Protein AF-A0A954WQZ1-F1 (afdb_monomer)

Sequence (697 aa):
MSRIKRRAFQPEPLESRLLMDASADLAPHDSSDFVFIQSADIAGDTFGRARDLGTLQSSMTFVDRVGSSDSADVFRFAVDGSVGFSATLDRLTANIDLYVFNTSGERIARDTREGTASERVSLTLGSGDYYILLLPRGNAEGGYRLQLGLKTTSTPTAQIVASAPTSGDAGDTFRRATNIGSLTATTTRSESVGVEDKADVIRFQLSTRANVTVTLGNLTNDADVFIFDSTGQIVGRDSQQGRTTEQISESLVAGEYYVLVLPRTSSTVNYQLVIRNLASRTPVPQSPPTAAQLPVPLPNVANEGGSTHWNVNAVNAPEAWNAGFRGQGIVVAILDTGVDRTHPDLVQNIWRNPDERPGDGIDNDHNGYVDDAWGWSFVRGNNNVFDHNGHGTHVAGIVGASRNGTGATGIAPSVKLMPVAVMDSSGYGRTSNVARGIRYAVDNGADVINLSFLGTYSRDIFSALQYAANKNVLVAVAAGNSNWATPTYPARHSSQLSNVISVGAHSANYVRSSFSNRVGNSGAVQVDAPGQSIYGTVLGGRYSYYKGTSMATPHVSGIAALALSANPNLTAAQLRNYILQGATRRVVGSDSRGAVNAAITVPLARNHRASARADFVPSVTDSSLIVTQSDSRLNSDEGRVVIAAASNDEVRARQLTRQERTDSIFVDAANPSTRKSRPSILAAATIDQVFVRGVSF

Solvent-accessible surface area (backbone atoms only — not comparable to full-atom values): 39020 Å² total; per-residue (Å²): 133,83,89,87,85,91,80,88,83,86,88,83,90,86,81,91,88,86,89,87,84,85,87,82,89,85,86,88,78,85,90,73,85,84,80,90,85,73,76,90,72,79,33,29,67,23,85,87,54,25,24,74,65,47,66,61,85,62,67,47,77,48,74,53,58,34,21,97,87,29,70,24,40,15,38,29,37,27,39,78,51,69,34,35,37,36,42,35,41,29,80,34,66,26,30,57,30,43,37,30,29,42,80,72,53,44,77,77,49,62,28,72,49,75,51,50,52,65,30,61,43,76,50,78,42,62,57,47,52,34,35,37,42,37,37,38,53,72,85,27,56,26,41,37,30,43,36,41,39,66,44,88,56,86,80,88,87,82,89,75,78,81,73,68,82,69,92,79,80,65,13,54,19,81,87,48,28,33,70,71,45,67,54,78,43,74,48,77,48,73,55,65,25,20,73,86,42,64,26,43,19,38,28,37,28,30,93,50,67,37,43,37,36,41,33,44,28,78,34,70,35,31,53,32,42,36,31,26,39,78,79,53,46,77,73,43,62,29,54,64,81,47,57,56,68,31,65,32,80,41,82,42,60,53,46,47,34,35,38,39,39,40,43,73,43,86,49,69,20,40,34,32,41,36,44,28,35,56,67,77,78,79,75,78,92,64,79,81,73,72,82,77,68,73,65,73,57,48,67,88,64,83,78,56,77,60,80,70,31,44,59,43,50,67,27,30,29,62,26,30,45,74,73,70,26,31,3,50,95,31,32,37,22,40,49,26,26,7,28,47,62,77,23,78,46,33,43,87,22,49,34,62,45,87,62,40,62,76,78,74,78,46,47,67,69,69,84,82,51,51,33,32,26,51,26,39,10,59,66,79,73,42,40,69,18,61,37,68,57,27,61,24,22,25,35,48,19,37,21,22,7,28,77,76,91,55,96,41,61,17,48,6,38,48,21,26,39,33,25,24,9,23,18,39,58,87,69,54,59,52,65,69,29,44,22,49,44,47,45,52,37,46,76,73,60,28,49,31,37,35,35,51,57,73,53,69,88,47,71,59,41,53,53,24,53,50,49,28,42,79,70,44,20,26,34,28,17,10,9,33,66,75,45,37,62,39,38,38,22,68,13,39,47,17,52,79,34,66,24,35,35,15,14,20,15,16,34,94,83,32,33,42,35,82,39,26,17,34,29,61,94,58,64,35,43,31,34,26,28,54,10,51,72,42,57,20,34,31,70,89,65,38,72,48,70,47,66,34,9,36,49,4,15,22,45,56,43,7,41,50,29,24,18,34,45,51,30,75,84,57,47,19,46,55,50,48,50,28,45,54,69,23,21,39,86,65,39,46,91,54,73,49,55,14,34,43,28,27,24,42,16,28,42,48,38,45,65,60,72,78,77,72,82,75,82,80,72,86,80,89,84,82,92,80,87,84,83,81,88,78,86,87,83,87,79,90,83,85,90,78,90,77,88,81,87,81,83,90,79,90,79,85,91,74,94,79,68,102,79,78,88,78,83,88,80,92,85,84,90,89,85,87,84,89,82,90,80,91,90,85,92,81,86,90,86,84,87,80,84,84,87,81,83,85,79,90,130

Structure (mmCIF, N/CA/C/O backbone):
data_AF-A0A954WQZ1-F1
#
_entry.id   AF-A0A954WQZ1-F1
#
loop_
_atom_site.group_PDB
_atom_site.id
_atom_site.type_symbol
_atom_site.label_atom_id
_atom_site.label_alt_id
_atom_site.label_comp_id
_atom_site.label_asym_id
_atom_site.label_entity_id
_atom_site.label_seq_id
_atom_site.pdbx_PDB_ins_code
_atom_site.Cartn_x
_atom_site.Cartn_y
_atom_site.Cartn_z
_atom_site.occupancy
_atom_site.B_iso_or_equiv
_atom_site.auth_seq_id
_atom_site.auth_comp_id
_atom_site.auth_asym_id
_atom_site.auth_atom_id
_atom_site.pdbx_PDB_model_num
ATOM 1 N N . MET A 1 1 ? 36.174 -24.277 69.202 1.00 34.94 1 MET A N 1
ATOM 2 C CA . MET A 1 1 ? 36.609 -25.184 68.117 1.00 34.94 1 MET A CA 1
ATOM 3 C C . MET A 1 1 ? 35.564 -25.162 66.997 1.00 34.94 1 MET A C 1
ATOM 5 O O . MET A 1 1 ? 34.409 -25.389 67.306 1.00 34.94 1 MET A O 1
ATOM 9 N N . SER A 1 2 ? 35.991 -24.833 65.761 1.00 32.72 2 SER A N 1
ATOM 10 C CA . SER A 1 2 ? 35.412 -25.133 64.417 1.00 32.72 2 SER A CA 1
ATOM 11 C C . SER A 1 2 ? 33.906 -24.862 64.131 1.00 32.72 2 SER A C 1
ATOM 13 O O . SER A 1 2 ? 33.063 -25.534 64.700 1.00 32.72 2 SER A O 1
ATOM 15 N N . ARG A 1 3 ? 33.501 -23.845 63.328 1.00 35.44 3 ARG A N 1
ATOM 16 C CA . ARG A 1 3 ? 33.368 -23.789 61.826 1.00 35.44 3 ARG A CA 1
ATOM 17 C C . ARG A 1 3 ? 32.239 -24.713 61.280 1.00 35.44 3 ARG A C 1
ATOM 19 O O . ARG A 1 3 ? 32.207 -25.862 61.676 1.00 35.44 3 ARG A O 1
ATOM 26 N N . ILE A 1 4 ? 31.297 -24.360 60.381 1.00 34.50 4 ILE A N 1
ATOM 27 C CA . ILE A 1 4 ? 31.210 -23.380 59.269 1.00 34.50 4 ILE A CA 1
ATOM 28 C C . ILE A 1 4 ? 29.728 -23.106 58.879 1.00 34.50 4 ILE A C 1
ATOM 30 O O . ILE A 1 4 ? 28.877 -23.987 58.964 1.00 34.50 4 ILE A O 1
ATOM 34 N N . LYS A 1 5 ? 29.470 -21.883 58.382 1.00 34.94 5 LYS A N 1
ATOM 35 C CA . LYS A 1 5 ? 28.239 -21.360 57.749 1.00 34.94 5 LYS A CA 1
ATOM 36 C C . LYS A 1 5 ? 28.108 -21.817 56.280 1.00 34.94 5 LYS A C 1
ATOM 38 O O . LYS A 1 5 ? 29.100 -21.767 55.559 1.00 34.94 5 LYS A O 1
ATOM 43 N N . ARG A 1 6 ? 26.900 -22.130 55.787 1.00 34.53 6 ARG A N 1
ATOM 44 C CA . ARG A 1 6 ? 26.609 -22.228 54.336 1.00 34.53 6 ARG A CA 1
ATOM 45 C C . ARG A 1 6 ? 26.203 -20.853 53.785 1.00 34.53 6 ARG A C 1
ATOM 47 O O . ARG A 1 6 ? 25.357 -20.185 54.374 1.00 34.53 6 ARG A O 1
ATOM 54 N N . ARG A 1 7 ? 26.845 -20.422 52.692 1.00 31.83 7 ARG A N 1
ATOM 55 C CA . ARG A 1 7 ? 26.630 -19.143 51.988 1.00 31.83 7 ARG A CA 1
ATOM 56 C C . ARG A 1 7 ? 26.011 -19.384 50.604 1.00 31.83 7 ARG A C 1
ATOM 58 O O . ARG A 1 7 ? 26.215 -20.439 50.016 1.00 31.83 7 ARG A O 1
ATOM 65 N N . ALA A 1 8 ? 25.270 -18.372 50.163 1.00 31.50 8 ALA A N 1
ATOM 66 C CA . ALA A 1 8 ? 24.462 -18.250 48.952 1.00 31.50 8 ALA A CA 1
ATOM 67 C C . ALA A 1 8 ? 25.245 -18.265 47.626 1.00 31.50 8 ALA A C 1
ATOM 69 O O . ALA A 1 8 ? 26.443 -17.989 47.616 1.00 31.50 8 ALA A O 1
ATOM 70 N N . PHE A 1 9 ? 24.522 -18.472 46.518 1.00 27.72 9 PHE A N 1
ATOM 71 C CA . PHE A 1 9 ? 24.959 -18.137 45.160 1.00 27.72 9 PHE A CA 1
ATOM 72 C C . PHE A 1 9 ? 23.796 -17.524 44.358 1.00 27.72 9 PHE A C 1
ATOM 74 O O . PHE A 1 9 ? 22.723 -18.117 44.268 1.00 27.72 9 PHE A O 1
ATOM 81 N N . GLN A 1 10 ? 24.026 -16.325 43.817 1.00 28.45 10 GLN A N 1
ATOM 82 C CA . GLN A 1 10 ? 23.259 -15.697 42.732 1.00 28.45 10 GLN A CA 1
ATOM 83 C C . GLN A 1 10 ? 23.838 -16.135 41.372 1.00 28.45 10 GLN A C 1
ATOM 85 O O . GLN A 1 10 ? 25.032 -16.442 41.331 1.00 28.45 10 GLN A O 1
ATOM 90 N N . PRO A 1 11 ? 23.070 -16.090 40.266 1.00 33.62 11 PRO A N 1
ATOM 91 C CA . PRO A 1 11 ? 23.627 -16.172 38.920 1.00 33.62 11 PRO A CA 1
ATOM 92 C C . PRO A 1 11 ? 23.452 -14.865 38.125 1.00 33.62 11 PRO A C 1
ATOM 94 O O . PRO A 1 11 ? 22.410 -14.227 38.207 1.00 33.62 11 PRO A O 1
ATOM 97 N N . GLU A 1 12 ? 24.472 -14.522 37.341 1.00 28.11 12 GLU A N 1
ATOM 98 C CA . GLU A 1 12 ? 24.506 -13.578 36.207 1.00 28.11 12 GLU A CA 1
ATOM 99 C C . GLU A 1 12 ? 25.842 -13.853 35.444 1.00 28.11 12 GLU A C 1
ATOM 101 O O . GLU A 1 12 ? 26.735 -14.481 36.025 1.00 28.11 12 GLU A O 1
ATOM 106 N N . PRO A 1 13 ? 26.016 -13.467 34.162 1.00 42.66 13 PRO A N 1
ATOM 107 C CA . PRO A 1 13 ? 25.770 -14.300 32.975 1.00 42.66 13 PRO A CA 1
ATOM 108 C C . PRO A 1 13 ? 27.044 -14.536 32.133 1.00 42.66 13 PRO A C 1
ATOM 110 O O . PRO A 1 13 ? 28.049 -13.865 32.345 1.00 42.66 13 PRO A O 1
ATOM 113 N N . LEU A 1 14 ? 27.007 -15.424 31.126 1.00 27.09 14 LEU A N 1
ATOM 114 C CA . LEU A 1 14 ? 28.034 -15.483 30.071 1.00 27.09 14 LEU A CA 1
ATOM 115 C C . LEU A 1 14 ? 27.511 -16.069 28.747 1.00 27.09 14 LEU A C 1
ATOM 117 O O . LEU A 1 14 ? 26.557 -16.841 28.698 1.00 27.09 14 LEU A O 1
ATOM 121 N N . GLU A 1 15 ? 28.171 -15.622 27.687 1.00 26.75 15 GLU A N 1
ATOM 122 C CA . GLU A 1 15 ? 27.783 -15.593 26.284 1.00 26.75 15 GLU A CA 1
ATOM 123 C C . GLU A 1 15 ? 27.975 -16.894 25.477 1.00 26.75 15 GLU A C 1
ATOM 125 O O . GLU A 1 15 ? 28.743 -17.779 25.835 1.00 26.75 15 GLU A O 1
ATOM 130 N N . SER A 1 16 ? 27.318 -16.894 24.309 1.00 28.62 16 SER A N 1
ATOM 131 C CA . SER A 1 16 ? 27.724 -17.401 22.983 1.00 28.62 16 SER A CA 1
ATOM 132 C C . SER A 1 16 ? 28.492 -18.732 22.835 1.00 28.62 16 SER A C 1
ATOM 134 O O . SER A 1 16 ? 29.680 -18.836 23.120 1.00 28.62 16 SER A O 1
ATOM 136 N N . ARG A 1 17 ? 27.822 -19.714 22.204 1.00 25.50 17 ARG A N 1
ATOM 137 C CA . ARG A 1 17 ? 28.294 -20.589 21.097 1.00 25.50 17 ARG A CA 1
ATOM 138 C C . ARG A 1 17 ? 27.392 -21.823 20.989 1.00 25.50 17 ARG A C 1
ATOM 140 O O . ARG A 1 17 ? 27.290 -22.565 21.953 1.00 25.50 17 ARG A O 1
ATOM 147 N N . LEU A 1 18 ? 26.822 -22.080 19.808 1.00 25.48 18 LEU A N 1
ATOM 148 C CA . LEU A 1 18 ? 26.981 -23.360 19.099 1.00 25.48 18 LEU A CA 1
ATOM 149 C C . LEU A 1 18 ? 26.377 -23.265 17.682 1.00 25.48 18 LEU A C 1
ATOM 151 O O . LEU A 1 18 ? 25.165 -23.198 17.503 1.00 25.48 18 LEU A O 1
ATOM 155 N N . LEU A 1 19 ? 27.267 -23.252 16.690 1.00 27.36 19 LEU A N 1
ATOM 156 C CA . LEU A 1 19 ? 27.049 -23.775 15.341 1.00 27.36 19 LEU A CA 1
ATOM 157 C C . LEU A 1 19 ? 27.531 -25.232 15.349 1.00 27.36 19 LEU A C 1
ATOM 159 O O . LEU A 1 19 ? 28.604 -25.473 15.897 1.00 27.36 19 LEU A O 1
ATOM 163 N N . MET A 1 20 ? 26.755 -26.138 14.746 1.00 25.72 20 MET A N 1
ATOM 164 C CA . MET A 1 20 ? 27.089 -27.463 14.173 1.00 25.72 20 MET A CA 1
ATOM 165 C C . MET A 1 20 ? 25.791 -28.285 14.159 1.00 25.72 20 MET A C 1
ATOM 167 O O . MET A 1 20 ? 25.034 -28.217 15.120 1.00 25.72 20 MET A O 1
ATOM 171 N N . ASP A 1 21 ? 25.452 -29.140 13.206 1.00 27.70 21 ASP A N 1
ATOM 172 C CA . ASP A 1 21 ? 25.862 -29.487 11.840 1.00 27.70 21 ASP A CA 1
ATOM 173 C C . ASP A 1 21 ? 24.896 -30.639 11.480 1.00 27.70 21 ASP A C 1
ATOM 175 O O . ASP A 1 21 ? 24.519 -31.407 12.368 1.00 27.70 21 ASP A O 1
ATOM 179 N N . ALA A 1 22 ? 24.485 -30.756 10.222 1.00 26.41 22 ALA A N 1
ATOM 180 C CA . ALA A 1 22 ? 24.050 -32.026 9.642 1.00 26.41 22 ALA A CA 1
ATOM 181 C C . ALA A 1 22 ? 23.969 -31.870 8.121 1.00 26.41 22 ALA A C 1
ATOM 183 O O . ALA A 1 22 ? 22.898 -31.727 7.529 1.00 26.41 22 ALA A O 1
ATOM 184 N N . SER A 1 23 ? 25.142 -31.880 7.501 1.00 28.23 23 SER A N 1
ATOM 185 C CA . SER A 1 23 ? 25.324 -32.280 6.111 1.00 28.23 23 SER A CA 1
ATOM 186 C C . SER A 1 23 ? 25.196 -33.808 5.977 1.00 28.23 23 SER A C 1
ATOM 188 O O . SER A 1 23 ? 25.691 -34.563 6.813 1.00 28.23 23 SER A O 1
ATOM 190 N N . ALA A 1 24 ? 24.526 -34.268 4.917 1.00 27.98 24 ALA A N 1
ATOM 191 C CA . ALA A 1 24 ? 24.628 -35.631 4.403 1.00 27.98 24 ALA A CA 1
ATOM 192 C C . ALA A 1 24 ? 24.831 -35.566 2.881 1.00 27.98 24 ALA A C 1
ATOM 194 O O . ALA A 1 24 ? 24.121 -34.859 2.169 1.00 27.98 24 ALA A O 1
ATOM 195 N N . ASP A 1 25 ? 25.874 -36.270 2.468 1.00 27.47 25 ASP A N 1
ATOM 196 C CA . ASP A 1 25 ? 26.623 -36.259 1.214 1.00 27.47 25 ASP A CA 1
ATOM 197 C C . ASP A 1 25 ? 25.935 -37.059 0.085 1.00 27.47 25 ASP A C 1
ATOM 199 O O . ASP A 1 25 ? 25.174 -37.977 0.385 1.00 27.47 25 ASP A O 1
ATOM 203 N N . LEU A 1 26 ? 26.220 -36.717 -1.184 1.00 28.62 26 LEU A N 1
ATOM 204 C CA . LEU A 1 26 ? 26.553 -37.638 -2.293 1.00 28.62 26 LEU A CA 1
ATOM 205 C C . LEU A 1 26 ? 26.817 -36.868 -3.621 1.00 28.62 26 LEU A C 1
ATOM 207 O O . LEU A 1 26 ? 25.943 -36.757 -4.478 1.00 28.62 26 LEU A O 1
ATOM 211 N N . ALA A 1 27 ? 28.083 -36.442 -3.774 1.00 28.41 27 ALA A N 1
ATOM 212 C CA . ALA A 1 27 ? 28.969 -36.596 -4.955 1.00 28.41 27 ALA A CA 1
ATOM 213 C C . ALA A 1 27 ? 28.706 -35.802 -6.282 1.00 28.41 27 ALA A C 1
ATOM 215 O O . ALA A 1 27 ? 27.633 -35.250 -6.496 1.00 28.41 27 ALA A O 1
ATOM 216 N N . PRO A 1 28 ? 29.715 -35.632 -7.173 1.00 34.19 28 PRO A N 1
ATOM 217 C CA . PRO A 1 28 ? 30.334 -34.328 -7.397 1.00 34.19 28 PRO A CA 1
ATOM 218 C C . PRO A 1 28 ? 30.172 -33.827 -8.841 1.00 34.19 28 PRO A C 1
ATOM 220 O O . PRO A 1 28 ? 30.539 -34.512 -9.794 1.00 34.19 28 PRO A O 1
ATOM 223 N N . HIS A 1 29 ? 29.737 -32.581 -9.011 1.00 31.84 29 HIS A N 1
ATOM 224 C CA . HIS A 1 29 ? 30.036 -31.827 -10.225 1.00 31.84 29 HIS A CA 1
ATOM 225 C C . HIS A 1 29 ? 30.853 -30.593 -9.850 1.00 31.84 29 HIS A C 1
ATOM 227 O O . HIS A 1 29 ? 30.360 -29.682 -9.194 1.00 31.84 29 HIS A O 1
ATOM 233 N N . ASP A 1 30 ? 32.132 -30.677 -10.217 1.00 31.33 30 ASP A N 1
ATOM 234 C CA . ASP A 1 30 ? 33.126 -29.621 -10.404 1.00 31.33 30 ASP A CA 1
ATOM 235 C C . ASP A 1 30 ? 32.629 -28.198 -10.095 1.00 31.33 30 ASP A C 1
ATOM 237 O O . ASP A 1 30 ? 32.099 -27.488 -10.946 1.00 31.33 30 ASP A O 1
ATOM 241 N N . SER A 1 31 ? 32.795 -27.792 -8.837 1.00 32.84 31 SER A N 1
ATOM 242 C CA . SER A 1 31 ? 32.576 -26.428 -8.370 1.00 32.84 31 SER A CA 1
ATOM 243 C C . SER A 1 31 ? 33.873 -25.625 -8.484 1.00 32.84 31 SER A C 1
ATOM 245 O O . SER A 1 31 ? 34.377 -25.104 -7.485 1.00 32.84 31 SER A O 1
ATOM 247 N N . SER A 1 32 ? 34.442 -25.555 -9.686 1.00 35.28 32 SER A N 1
ATOM 248 C CA . SER A 1 32 ? 35.454 -24.557 -10.014 1.00 35.28 32 SER A CA 1
ATOM 249 C C . SER A 1 32 ? 34.831 -23.514 -10.952 1.00 35.28 32 SER A C 1
ATOM 251 O O . SER A 1 32 ? 34.292 -23.836 -12.003 1.00 35.28 32 SER A O 1
ATOM 253 N N . ASP A 1 33 ? 34.855 -22.258 -10.497 1.00 38.16 33 ASP A N 1
ATOM 254 C CA . ASP A 1 33 ? 34.383 -21.039 -11.166 1.00 38.16 33 ASP A CA 1
ATOM 255 C C . ASP A 1 33 ? 32.873 -20.852 -11.312 1.00 38.16 33 ASP A C 1
ATOM 257 O O . ASP A 1 33 ? 32.363 -21.051 -12.396 1.00 38.16 33 ASP A O 1
ATOM 261 N N . PHE A 1 34 ? 32.190 -20.306 -10.298 1.00 32.19 34 PHE A N 1
ATOM 262 C CA . PHE A 1 34 ? 31.265 -19.173 -10.497 1.00 32.19 34 PHE A CA 1
ATOM 263 C C . PHE A 1 34 ? 31.045 -18.464 -9.164 1.00 32.19 34 PHE A C 1
ATOM 265 O O . PHE A 1 34 ? 30.109 -18.750 -8.419 1.00 32.19 34 PHE A O 1
ATOM 272 N N . VAL A 1 35 ? 31.905 -17.493 -8.869 1.00 29.34 35 VAL A N 1
ATOM 273 C CA . VAL A 1 35 ? 31.507 -16.415 -7.971 1.00 29.34 35 VAL A CA 1
ATOM 274 C C . VAL A 1 35 ? 30.982 -15.292 -8.861 1.00 29.34 35 VAL A C 1
ATOM 276 O O . VAL A 1 35 ? 31.761 -14.629 -9.541 1.00 29.34 35 VAL A O 1
ATOM 279 N N . PHE A 1 36 ? 29.663 -15.088 -8.897 1.00 36.66 36 PHE A N 1
ATOM 280 C CA . PHE A 1 36 ? 29.076 -13.884 -9.492 1.00 36.66 36 PHE A CA 1
ATOM 281 C C . PHE A 1 36 ? 29.369 -12.697 -8.562 1.00 36.66 36 PHE A C 1
ATOM 283 O O . PHE A 1 36 ? 28.525 -12.290 -7.767 1.00 36.66 36 PHE A O 1
ATOM 290 N N . ILE A 1 37 ? 30.601 -12.183 -8.613 1.00 36.44 37 ILE A N 1
ATOM 291 C CA . ILE A 1 37 ? 30.976 -10.908 -7.994 1.00 36.44 37 ILE A CA 1
ATOM 292 C C . ILE A 1 37 ? 31.084 -9.851 -9.095 1.00 36.44 37 ILE A C 1
ATOM 294 O O . ILE A 1 37 ? 32.180 -9.458 -9.477 1.00 36.44 37 ILE A O 1
ATOM 298 N N . GLN A 1 38 ? 29.953 -9.380 -9.616 1.00 40.62 38 GLN A N 1
ATOM 299 C CA . GLN A 1 38 ? 29.863 -8.027 -10.171 1.00 40.62 38 GLN A CA 1
ATOM 300 C C . GLN A 1 38 ? 28.410 -7.531 -10.132 1.00 40.62 38 GLN A C 1
ATOM 302 O O . GLN A 1 38 ? 27.469 -8.315 -10.209 1.00 40.62 38 GLN A O 1
ATOM 307 N N . SER A 1 39 ? 28.251 -6.235 -9.859 1.00 42.41 39 SER A N 1
ATOM 308 C CA . SER A 1 39 ? 26.981 -5.526 -9.665 1.00 42.41 39 SER A CA 1
ATOM 309 C C . SER A 1 39 ? 26.170 -5.407 -10.960 1.00 42.41 39 SER A C 1
ATOM 311 O O . SER A 1 39 ? 26.766 -5.160 -12.000 1.00 42.41 39 SER A O 1
ATOM 313 N N . ALA A 1 40 ? 24.838 -5.500 -10.853 1.00 46.09 40 ALA A N 1
ATOM 314 C CA . ALA A 1 40 ? 23.845 -5.451 -11.939 1.00 46.09 40 ALA A CA 1
ATOM 315 C C . ALA A 1 40 ? 23.653 -4.057 -12.580 1.00 46.09 40 ALA A C 1
ATOM 317 O O . ALA A 1 40 ? 22.579 -3.476 -12.451 1.00 46.09 40 ALA A O 1
ATOM 318 N N . ASP A 1 41 ? 24.732 -3.498 -13.128 1.00 55.84 41 ASP A N 1
ATOM 319 C CA . ASP A 1 41 ? 24.755 -2.683 -14.358 1.00 55.84 41 ASP A CA 1
ATOM 320 C C . ASP A 1 41 ? 26.151 -2.036 -14.470 1.00 55.84 41 ASP A C 1
ATOM 322 O O . ASP A 1 41 ? 26.511 -1.132 -13.705 1.00 55.84 41 ASP A O 1
ATOM 326 N N . ILE A 1 42 ? 26.961 -2.517 -15.418 1.00 58.22 42 ILE A N 1
ATOM 327 C CA . ILE A 1 42 ? 28.129 -1.784 -15.937 1.00 58.22 42 ILE A CA 1
ATOM 328 C C . ILE A 1 42 ? 27.926 -1.475 -17.426 1.00 58.22 42 ILE A C 1
ATOM 330 O O . ILE A 1 42 ? 28.696 -0.686 -17.980 1.00 58.22 42 ILE A O 1
ATOM 334 N N . ALA A 1 43 ? 26.949 -2.108 -18.091 1.00 61.59 43 ALA A N 1
ATOM 335 C CA . ALA A 1 43 ? 26.807 -2.048 -19.532 1.00 61.59 43 ALA A CA 1
ATOM 336 C C . ALA A 1 43 ? 25.715 -1.115 -20.068 1.00 61.59 43 ALA A C 1
ATOM 338 O O . ALA A 1 43 ? 25.795 -0.741 -21.230 1.00 61.59 43 ALA A O 1
ATOM 339 N N . GLY A 1 44 ? 24.813 -0.624 -19.225 1.00 62.62 44 GLY A N 1
ATOM 340 C CA . GLY A 1 44 ? 23.794 0.363 -19.547 1.00 62.62 44 GLY A CA 1
ATOM 341 C C . GLY A 1 44 ? 22.671 -0.164 -20.444 1.00 62.62 44 GLY A C 1
ATOM 342 O O . GLY A 1 44 ? 22.902 -0.697 -21.524 1.00 62.62 44 GLY A O 1
ATOM 343 N N . ASP A 1 45 ? 21.428 0.112 -20.058 1.00 70.25 45 ASP A N 1
ATOM 344 C CA . ASP A 1 45 ? 20.233 -0.398 -20.750 1.00 70.25 45 ASP A CA 1
ATOM 345 C C . ASP A 1 45 ? 19.808 0.387 -22.004 1.00 70.25 45 ASP A C 1
ATOM 347 O O . ASP A 1 45 ? 18.758 0.120 -22.596 1.00 70.25 45 ASP A O 1
ATOM 351 N N . THR A 1 46 ? 20.561 1.415 -22.410 1.00 60.84 46 THR A N 1
ATOM 352 C CA . THR A 1 46 ? 20.190 2.267 -23.552 1.00 60.84 46 THR A CA 1
ATOM 353 C C . THR A 1 46 ? 21.381 2.577 -24.442 1.00 60.84 46 THR A C 1
ATOM 355 O O . THR A 1 46 ? 22.502 2.714 -23.971 1.00 60.84 46 THR A O 1
ATOM 358 N N . PHE A 1 47 ? 21.146 2.824 -25.734 1.00 59.88 47 PHE A N 1
ATOM 359 C CA . PHE A 1 47 ? 22.189 3.299 -26.656 1.00 59.88 47 PHE A CA 1
ATOM 360 C C . PHE A 1 47 ? 22.869 4.601 -26.189 1.00 59.88 47 PHE A C 1
ATOM 362 O O . PHE A 1 47 ? 24.044 4.823 -26.477 1.00 59.88 47 PHE A O 1
ATOM 369 N N . GLY A 1 48 ? 22.147 5.458 -25.454 1.00 53.84 48 GLY A N 1
ATOM 370 C CA . GLY A 1 48 ? 22.670 6.707 -24.886 1.00 53.84 48 GLY A CA 1
ATOM 371 C C . GLY A 1 48 ? 23.437 6.541 -23.569 1.00 53.84 48 GLY A C 1
ATOM 372 O O . GLY A 1 48 ? 24.140 7.462 -23.160 1.00 53.84 48 GLY A O 1
ATOM 373 N N . ARG A 1 49 ? 23.308 5.387 -22.906 1.00 63.75 49 ARG A N 1
ATOM 374 C CA . ARG A 1 49 ? 24.049 5.009 -21.690 1.00 63.75 49 ARG A CA 1
ATOM 375 C C . ARG A 1 49 ? 24.927 3.781 -21.900 1.00 63.75 49 ARG A C 1
ATOM 377 O O . ARG A 1 49 ? 25.416 3.222 -20.927 1.00 63.75 49 ARG A O 1
ATOM 384 N N . ALA A 1 50 ? 25.108 3.394 -23.157 1.00 74.00 50 ALA A N 1
ATOM 385 C CA . ALA A 1 50 ? 25.795 2.183 -23.534 1.00 74.00 50 ALA A CA 1
ATOM 386 C C . ALA A 1 50 ? 27.195 2.141 -22.923 1.00 74.00 50 ALA A C 1
ATOM 388 O O . ALA A 1 50 ? 27.886 3.167 -22.885 1.00 74.00 50 ALA A O 1
ATOM 389 N N . ARG A 1 51 ? 27.637 0.952 -22.511 1.00 82.56 51 ARG A N 1
ATOM 390 C CA . ARG A 1 51 ? 29.012 0.729 -22.073 1.00 82.56 51 ARG A CA 1
ATOM 391 C C . ARG A 1 51 ? 29.954 1.144 -23.171 1.00 82.56 51 ARG A C 1
ATOM 393 O O . ARG A 1 51 ? 30.066 0.445 -24.175 1.00 82.56 51 ARG A O 1
ATOM 400 N N . ASP A 1 52 ? 30.661 2.242 -22.983 1.00 80.56 52 ASP A N 1
ATOM 401 C CA . ASP A 1 52 ? 31.666 2.616 -23.959 1.00 80.56 52 ASP A CA 1
ATOM 402 C C . ASP A 1 52 ? 32.909 1.743 -23.770 1.00 80.56 52 ASP A C 1
ATOM 404 O O . ASP A 1 52 ? 33.606 1.822 -22.756 1.00 80.56 52 ASP A O 1
ATOM 408 N N . LEU A 1 53 ? 33.157 0.870 -24.742 1.00 83.62 53 LEU A N 1
ATOM 409 C CA . LEU A 1 53 ? 34.337 0.015 -24.815 1.00 83.62 53 LEU A CA 1
ATOM 410 C C . LEU A 1 53 ? 35.513 0.715 -25.512 1.00 83.62 53 LEU A C 1
ATOM 412 O O . LEU A 1 53 ? 36.615 0.166 -25.546 1.00 83.62 53 LEU A O 1
ATOM 416 N N . GLY A 1 54 ? 35.290 1.913 -26.066 1.00 79.31 54 GLY A N 1
ATOM 417 C CA . GLY A 1 54 ? 36.251 2.625 -26.898 1.00 79.31 54 GLY A CA 1
ATOM 418 C C . GLY A 1 54 ? 36.543 1.897 -28.213 1.00 79.31 54 GLY A C 1
ATOM 419 O O . GLY A 1 54 ? 35.768 1.055 -28.677 1.00 79.31 54 GLY A O 1
ATOM 420 N N . THR A 1 55 ? 37.677 2.223 -28.833 1.00 85.06 55 THR A N 1
ATOM 421 C CA . THR A 1 55 ? 38.152 1.515 -30.028 1.00 85.06 55 THR A CA 1
ATOM 422 C C . THR A 1 55 ? 38.659 0.128 -29.649 1.00 85.06 55 THR A C 1
ATOM 424 O O . THR A 1 55 ? 39.608 -0.003 -28.874 1.00 85.06 55 THR A O 1
ATOM 427 N N . LEU A 1 56 ? 38.065 -0.920 -30.221 1.00 81.81 56 LEU A N 1
ATOM 428 C CA . LEU A 1 56 ? 38.531 -2.288 -30.026 1.00 81.81 56 LEU A CA 1
ATOM 429 C C . LEU A 1 56 ? 39.922 -2.450 -30.646 1.00 81.81 56 LEU A C 1
ATOM 431 O O . LEU A 1 56 ? 40.110 -2.251 -31.844 1.00 81.81 56 LEU A O 1
ATOM 435 N N . GLN A 1 57 ? 40.895 -2.849 -29.829 1.00 75.38 57 GLN A N 1
ATOM 436 C CA . GLN A 1 57 ? 42.266 -3.137 -30.275 1.00 75.38 57 GLN A CA 1
ATOM 437 C C . GLN A 1 57 ? 42.656 -4.611 -30.098 1.00 75.38 57 GLN A C 1
ATOM 439 O O . GLN A 1 57 ? 43.620 -5.082 -30.698 1.00 75.38 57 GLN A O 1
ATOM 444 N N . SER A 1 58 ? 41.905 -5.355 -29.289 1.00 76.31 58 SER A N 1
ATOM 445 C CA . SER A 1 58 ? 42.121 -6.769 -28.985 1.00 76.31 58 SER A CA 1
ATOM 446 C C . SER A 1 58 ? 40.808 -7.416 -28.534 1.00 76.31 58 SER A C 1
ATOM 448 O O . SER A 1 58 ? 39.787 -6.740 -28.392 1.00 76.31 58 SER A O 1
ATOM 450 N N . SER A 1 59 ? 40.814 -8.737 -28.340 1.00 80.25 59 SER A N 1
ATOM 451 C CA . SER A 1 59 ? 39.637 -9.447 -27.840 1.00 80.25 59 SER A CA 1
ATOM 452 C C . SER A 1 59 ? 39.288 -9.025 -26.410 1.00 80.25 59 SER A C 1
ATOM 454 O O . SER A 1 59 ? 40.168 -8.916 -25.557 1.00 80.25 59 SER A O 1
ATOM 456 N N . MET A 1 60 ? 37.997 -8.846 -26.137 1.00 83.12 60 MET A N 1
ATOM 457 C CA . MET A 1 60 ? 37.459 -8.470 -24.827 1.00 83.12 60 MET A CA 1
ATOM 458 C C . MET A 1 60 ? 36.442 -9.507 -24.350 1.00 83.12 60 MET A C 1
ATOM 460 O O . MET A 1 60 ? 35.839 -10.221 -25.150 1.00 83.12 60 MET A O 1
ATOM 464 N N . THR A 1 61 ? 36.251 -9.628 -23.039 1.00 85.88 61 THR A N 1
ATOM 465 C CA . THR A 1 61 ? 35.251 -10.531 -22.457 1.00 85.88 61 THR A CA 1
ATOM 466 C C . THR A 1 61 ? 34.538 -9.845 -21.307 1.00 85.88 61 THR A C 1
ATOM 468 O O . THR A 1 61 ? 35.176 -9.262 -20.434 1.00 85.88 61 THR A O 1
ATOM 471 N N . PHE A 1 62 ? 33.218 -9.956 -21.308 1.00 83.31 62 PHE A N 1
ATOM 472 C CA . PHE A 1 62 ? 32.311 -9.402 -20.320 1.00 83.31 62 PHE A CA 1
ATOM 473 C C . PHE A 1 62 ? 31.435 -10.524 -19.781 1.00 83.31 62 PHE A C 1
ATOM 475 O O . PHE A 1 62 ? 31.109 -11.465 -20.502 1.00 83.31 62 PHE A O 1
ATOM 482 N N . VAL A 1 63 ? 31.081 -10.438 -18.509 1.00 80.31 63 VAL A N 1
ATOM 483 C CA . VAL A 1 63 ? 30.098 -11.312 -17.877 1.00 80.31 63 VAL A CA 1
ATOM 484 C C . VAL A 1 63 ? 29.098 -10.385 -17.224 1.00 80.31 63 VAL A C 1
ATOM 486 O O . VAL A 1 63 ? 29.510 -9.520 -16.455 1.00 80.31 63 VAL A O 1
ATOM 489 N N . ASP A 1 64 ? 27.827 -10.552 -17.558 1.00 80.62 64 ASP A N 1
ATOM 490 C CA . ASP A 1 64 ? 26.753 -9.750 -16.981 1.00 80.62 64 ASP A CA 1
ATOM 491 C C . ASP A 1 64 ? 25.438 -10.535 -16.949 1.00 80.62 64 ASP A C 1
ATOM 493 O O . ASP A 1 64 ? 25.427 -11.750 -17.198 1.00 80.62 64 ASP A O 1
ATOM 497 N N . ARG A 1 65 ? 24.334 -9.874 -16.598 1.00 82.50 65 ARG A N 1
ATOM 498 C CA . ARG A 1 65 ? 23.006 -10.480 -16.527 1.00 82.50 65 ARG A CA 1
ATOM 499 C C . ARG A 1 65 ? 21.923 -9.523 -17.005 1.00 82.50 65 ARG A C 1
ATOM 501 O O . ARG A 1 65 ? 21.685 -8.521 -16.359 1.00 82.50 65 ARG A O 1
ATOM 508 N N . VAL A 1 66 ? 21.102 -9.990 -17.944 1.00 72.38 66 VAL A N 1
ATOM 509 C CA . VAL A 1 66 ? 19.827 -9.342 -18.284 1.00 72.38 66 VAL A CA 1
ATOM 510 C C . VAL A 1 66 ? 18.634 -10.037 -17.614 1.00 72.38 66 VAL A C 1
ATOM 512 O O . VAL A 1 66 ? 18.644 -11.240 -17.319 1.00 72.38 66 VAL A O 1
ATOM 515 N N . GLY A 1 67 ? 17.574 -9.280 -17.350 1.00 66.12 67 GLY A N 1
ATOM 516 C CA . GLY A 1 67 ? 16.351 -9.735 -16.695 1.00 66.12 67 GLY A CA 1
ATOM 517 C C . GLY A 1 67 ? 15.411 -8.581 -16.342 1.00 66.12 67 GLY A C 1
ATOM 518 O O . GLY A 1 67 ? 15.468 -7.504 -16.920 1.00 66.12 67 GLY A O 1
ATOM 519 N N . SER A 1 68 ? 14.515 -8.773 -15.375 1.00 56.88 68 SER A N 1
ATOM 520 C CA . SER A 1 68 ? 13.547 -7.726 -15.004 1.00 56.88 68 SER A CA 1
ATOM 521 C C . SER A 1 68 ? 14.164 -6.493 -14.322 1.00 56.88 68 SER A C 1
ATOM 523 O O . SER A 1 68 ? 13.524 -5.444 -14.277 1.00 56.88 68 SER A O 1
ATOM 525 N N . SER A 1 69 ? 15.382 -6.606 -13.779 1.00 53.03 69 SER A N 1
ATOM 526 C CA . SER A 1 69 ? 16.121 -5.514 -13.124 1.00 53.03 69 SER A CA 1
ATOM 527 C C . SER A 1 69 ? 17.172 -4.832 -14.000 1.00 53.03 69 SER A C 1
ATOM 529 O O . SER A 1 69 ? 17.687 -3.804 -13.577 1.00 53.03 69 SER A O 1
ATOM 531 N N . ASP A 1 70 ? 17.490 -5.434 -15.143 1.00 66.12 70 ASP A N 1
ATOM 532 C CA . ASP A 1 70 ? 18.525 -5.035 -16.100 1.00 66.12 70 ASP A CA 1
ATOM 533 C C . ASP A 1 70 ? 17.990 -5.435 -17.478 1.00 66.12 70 ASP A C 1
ATOM 535 O O . ASP A 1 70 ? 18.012 -6.602 -17.881 1.00 66.12 70 ASP A O 1
ATOM 539 N N . SER A 1 71 ? 17.253 -4.507 -18.079 1.00 68.19 71 SER A N 1
ATOM 540 C CA . SER A 1 71 ? 16.227 -4.836 -19.075 1.00 68.19 71 SER A CA 1
ATOM 541 C C . SER A 1 71 ? 16.799 -5.211 -20.440 1.00 68.19 71 SER A C 1
ATOM 543 O O . SER A 1 71 ? 16.112 -5.868 -21.237 1.00 68.19 71 SER A O 1
ATOM 545 N N . ALA A 1 72 ? 18.036 -4.787 -20.670 1.00 77.19 72 ALA A N 1
ATOM 546 C CA . ALA A 1 72 ? 18.864 -5.005 -21.834 1.00 77.19 72 ALA A CA 1
ATOM 547 C C . ALA A 1 72 ? 20.287 -4.582 -21.471 1.00 77.19 72 ALA A C 1
ATOM 549 O O . ALA A 1 72 ? 20.444 -3.639 -20.711 1.00 77.19 72 ALA A O 1
ATOM 550 N N . ASP A 1 73 ? 21.291 -5.160 -22.118 1.00 84.81 73 ASP A N 1
ATOM 551 C CA . ASP A 1 73 ? 22.652 -4.630 -22.037 1.00 84.81 73 ASP A CA 1
ATOM 552 C C . ASP A 1 73 ? 23.066 -4.038 -23.375 1.00 84.81 73 ASP A C 1
ATOM 554 O O . ASP A 1 73 ? 22.932 -4.692 -24.419 1.00 84.81 73 ASP A O 1
ATOM 558 N N . VAL A 1 74 ? 23.584 -2.807 -23.355 1.00 83.12 74 VAL A N 1
ATOM 559 C CA . VAL A 1 74 ? 23.989 -2.092 -24.566 1.00 83.12 74 VAL A CA 1
ATOM 560 C C . VAL A 1 74 ? 25.464 -1.730 -24.530 1.00 83.12 74 VAL A C 1
ATOM 562 O O . VAL A 1 74 ? 25.881 -0.788 -23.882 1.00 83.12 74 VAL A O 1
ATOM 565 N N . PHE A 1 75 ? 26.291 -2.392 -25.325 1.00 86.50 75 PHE A N 1
ATOM 566 C CA . PHE A 1 75 ? 27.703 -2.024 -25.454 1.00 86.50 75 PHE A CA 1
ATOM 567 C C . PHE A 1 75 ? 27.889 -1.106 -26.659 1.00 86.50 75 PHE A C 1
ATOM 569 O O . PHE A 1 75 ? 27.338 -1.377 -27.722 1.00 86.50 75 PHE A O 1
ATOM 576 N N . ARG A 1 76 ? 28.696 -0.053 -26.531 1.00 85.69 76 ARG A N 1
ATOM 577 C CA . ARG A 1 76 ? 29.184 0.781 -27.637 1.00 85.69 76 ARG A CA 1
ATOM 578 C C . ARG A 1 76 ? 30.659 0.486 -27.864 1.00 85.69 76 ARG A C 1
ATOM 580 O O . ARG A 1 76 ? 31.429 0.418 -26.913 1.00 85.69 76 ARG A O 1
ATOM 587 N N . PHE A 1 77 ? 31.073 0.341 -29.115 1.00 87.38 77 PHE A N 1
ATOM 588 C CA . PHE A 1 77 ? 32.480 0.156 -29.459 1.00 87.38 77 PHE A CA 1
ATOM 589 C C . PHE A 1 77 ? 32.812 0.797 -30.804 1.00 87.38 77 PHE A C 1
ATOM 591 O O . PHE A 1 77 ? 31.941 0.934 -31.660 1.00 87.38 77 PHE A O 1
ATOM 598 N N . ALA A 1 78 ? 34.075 1.161 -31.003 1.00 82.44 78 ALA A N 1
ATOM 599 C CA . ALA A 1 78 ? 34.585 1.655 -32.276 1.00 82.44 78 ALA A CA 1
ATOM 600 C C . ALA A 1 78 ? 35.560 0.653 -32.904 1.00 82.44 78 ALA A C 1
ATOM 602 O O . ALA A 1 78 ? 36.197 -0.143 -32.208 1.00 82.44 78 ALA A O 1
ATOM 603 N N . VAL A 1 79 ? 35.695 0.695 -34.226 1.00 83.62 79 VAL A N 1
ATOM 604 C CA . VAL A 1 79 ? 36.744 -0.027 -34.957 1.00 83.62 79 VAL A CA 1
ATOM 605 C C . VAL A 1 79 ? 37.452 0.899 -35.942 1.00 83.62 79 VAL A C 1
ATOM 607 O O . VAL A 1 79 ? 36.832 1.765 -36.567 1.00 83.62 79 VAL A O 1
ATOM 610 N N . ASP A 1 80 ? 38.754 0.672 -36.111 1.00 80.75 80 ASP A N 1
ATOM 611 C CA . ASP A 1 80 ? 39.603 1.421 -37.035 1.00 80.75 80 ASP A CA 1
ATOM 612 C C . ASP A 1 80 ? 39.926 0.575 -38.270 1.00 80.75 80 ASP A C 1
ATOM 614 O O . ASP A 1 80 ? 40.447 -0.537 -38.177 1.00 80.75 80 ASP A O 1
ATOM 618 N N . GLY A 1 81 ? 39.640 1.121 -39.452 1.00 76.38 81 GLY A N 1
ATOM 619 C CA . GLY A 1 81 ? 39.832 0.416 -40.719 1.00 76.38 81 GLY A CA 1
ATOM 620 C C . GLY A 1 81 ? 38.818 -0.708 -40.961 1.00 76.38 81 GLY A C 1
ATOM 621 O O . GLY A 1 81 ? 37.776 -0.789 -40.317 1.00 76.38 81 GLY A O 1
ATOM 622 N N . SER A 1 82 ? 39.096 -1.547 -41.961 1.00 83.12 82 SER A N 1
ATOM 623 C CA . SER A 1 82 ? 38.261 -2.711 -42.266 1.00 83.12 82 SER A CA 1
ATOM 624 C C . SER A 1 82 ? 38.773 -3.924 -41.495 1.00 83.12 82 SER A C 1
ATOM 626 O O . SER A 1 82 ? 39.888 -4.385 -41.745 1.00 83.12 82 SER A O 1
ATOM 628 N N . VAL A 1 83 ? 37.974 -4.421 -40.553 1.00 81.69 83 VAL A N 1
ATOM 629 C CA . VAL A 1 83 ? 38.368 -5.495 -39.631 1.00 81.69 83 VAL A CA 1
ATOM 630 C C . VAL A 1 83 ? 37.361 -6.638 -39.646 1.00 81.69 83 VAL A C 1
ATOM 632 O O . VAL A 1 83 ? 36.155 -6.425 -39.776 1.00 81.69 83 VAL A O 1
ATOM 635 N N . GLY A 1 84 ? 37.843 -7.872 -39.486 1.00 83.25 84 GLY A N 1
ATOM 636 C CA . GLY A 1 84 ? 36.973 -8.995 -39.155 1.00 83.25 84 GLY A CA 1
ATOM 637 C C . GLY A 1 84 ? 36.544 -8.884 -37.696 1.00 83.25 84 GLY A C 1
ATOM 638 O O . GLY A 1 84 ? 37.396 -8.851 -36.814 1.00 83.25 84 GLY A O 1
ATOM 639 N N . PHE A 1 85 ? 35.245 -8.838 -37.435 1.00 90.31 85 PHE A N 1
ATOM 640 C CA . PHE A 1 85 ? 34.664 -8.740 -36.102 1.00 90.31 85 PHE A CA 1
ATOM 641 C C . PHE A 1 85 ? 33.859 -9.996 -35.774 1.00 90.31 85 PHE A C 1
ATOM 643 O O . PHE A 1 85 ? 33.165 -10.559 -36.624 1.00 90.31 85 PHE A O 1
ATOM 650 N N . SER A 1 86 ? 33.932 -10.416 -34.515 1.00 89.19 86 SER A N 1
ATOM 651 C CA . SER A 1 86 ? 33.112 -11.490 -33.965 1.00 89.19 86 SER A CA 1
ATOM 652 C C . SER A 1 86 ? 32.587 -11.108 -32.588 1.00 89.19 86 SER A C 1
ATOM 654 O O . SER A 1 86 ? 33.331 -10.553 -31.779 1.00 89.19 86 SER A O 1
ATOM 656 N N . ALA A 1 87 ? 31.329 -11.449 -32.321 1.00 91.81 87 ALA A N 1
ATOM 657 C CA . ALA A 1 87 ? 30.757 -11.427 -30.982 1.00 91.81 87 ALA A CA 1
ATOM 658 C C . ALA A 1 87 ? 30.149 -12.797 -30.680 1.00 91.81 87 ALA A C 1
ATOM 660 O O . ALA A 1 87 ? 29.420 -13.356 -31.501 1.00 91.81 87 ALA A O 1
ATOM 661 N N . THR A 1 88 ? 30.499 -13.356 -29.525 1.00 91.25 88 THR A N 1
ATOM 662 C CA . THR A 1 88 ? 29.983 -14.631 -29.023 1.00 91.25 88 THR A CA 1
ATOM 663 C C . THR A 1 88 ? 29.344 -14.404 -27.667 1.00 91.25 88 THR A C 1
ATOM 665 O O . THR A 1 88 ? 30.016 -13.964 -26.741 1.00 91.25 88 THR A O 1
ATOM 668 N N . LEU A 1 89 ? 28.063 -14.727 -27.555 1.00 90.81 89 LEU A N 1
ATOM 669 C CA . LEU A 1 89 ? 27.323 -14.757 -26.308 1.00 90.81 89 LEU A CA 1
ATOM 670 C C . LEU A 1 89 ? 27.215 -16.214 -25.853 1.00 90.81 89 LEU A C 1
ATOM 672 O O . LEU A 1 89 ? 26.556 -17.029 -26.492 1.00 90.81 89 LEU A O 1
ATOM 676 N N . ASP A 1 90 ? 27.910 -16.589 -24.787 1.00 85.44 90 ASP A N 1
ATOM 677 C CA . ASP A 1 90 ? 27.918 -17.958 -24.281 1.00 85.44 90 ASP A CA 1
ATOM 678 C C . ASP A 1 90 ? 27.707 -18.014 -22.766 1.00 85.44 90 ASP A C 1
ATOM 680 O O . ASP A 1 90 ? 27.447 -17.001 -22.120 1.00 85.44 90 ASP A O 1
ATOM 684 N N . ARG A 1 91 ? 27.720 -19.231 -22.202 1.00 85.69 91 ARG A N 1
ATOM 685 C CA . ARG A 1 91 ? 27.376 -19.475 -20.787 1.00 85.69 91 ARG A CA 1
ATOM 686 C C . ARG A 1 91 ? 26.016 -18.884 -20.386 1.00 85.69 91 ARG A C 1
ATOM 688 O O . ARG A 1 91 ? 25.828 -18.474 -19.245 1.00 85.69 91 ARG A O 1
ATOM 695 N N . LEU A 1 92 ? 25.083 -18.860 -21.334 1.00 85.38 92 LEU A N 1
ATOM 696 C CA . LEU A 1 92 ? 23.725 -18.383 -21.131 1.00 85.38 92 LEU A CA 1
ATOM 697 C C . LEU A 1 92 ? 23.028 -19.214 -20.055 1.00 85.38 92 LEU A C 1
ATOM 699 O O . LEU A 1 92 ? 22.993 -20.442 -20.145 1.00 85.38 92 LEU A O 1
ATOM 703 N N . THR A 1 93 ? 22.441 -18.556 -19.056 1.00 82.81 93 THR A N 1
ATOM 704 C CA . THR A 1 93 ? 21.557 -19.225 -18.083 1.00 82.81 93 THR A CA 1
ATOM 705 C C . THR A 1 93 ? 20.076 -18.974 -18.358 1.00 82.81 93 THR A C 1
ATOM 707 O O . THR A 1 93 ? 19.224 -19.542 -17.678 1.00 82.81 93 THR A O 1
ATOM 710 N N . ALA A 1 94 ? 19.761 -18.150 -19.358 1.00 80.44 94 ALA A N 1
ATOM 711 C CA . ALA A 1 94 ? 18.423 -17.959 -19.896 1.00 80.44 94 ALA A CA 1
ATOM 712 C C . ALA A 1 94 ? 18.498 -17.604 -21.386 1.00 80.44 94 ALA A C 1
ATOM 714 O O . ALA A 1 94 ? 19.585 -17.410 -21.924 1.00 80.44 94 ALA A O 1
ATOM 715 N N . ASN A 1 95 ? 17.338 -17.530 -22.033 1.00 82.75 95 ASN A N 1
ATOM 716 C CA . ASN A 1 95 ? 17.242 -17.169 -23.440 1.00 82.75 95 ASN A CA 1
ATOM 717 C C . ASN A 1 95 ? 17.459 -15.663 -23.615 1.00 82.75 95 ASN A C 1
ATOM 719 O O . ASN A 1 95 ? 16.621 -14.869 -23.187 1.00 82.75 95 ASN A O 1
ATOM 723 N N . ILE A 1 96 ? 18.607 -15.298 -24.175 1.00 85.50 96 ILE A N 1
ATOM 724 C CA . ILE A 1 96 ? 19.065 -13.925 -24.376 1.00 85.50 96 ILE A CA 1
ATOM 725 C C . ILE A 1 96 ? 19.544 -13.851 -25.807 1.00 85.50 96 ILE A C 1
ATOM 727 O O . ILE A 1 96 ? 20.367 -14.678 -26.165 1.00 85.50 96 ILE A O 1
ATOM 731 N N . ASP A 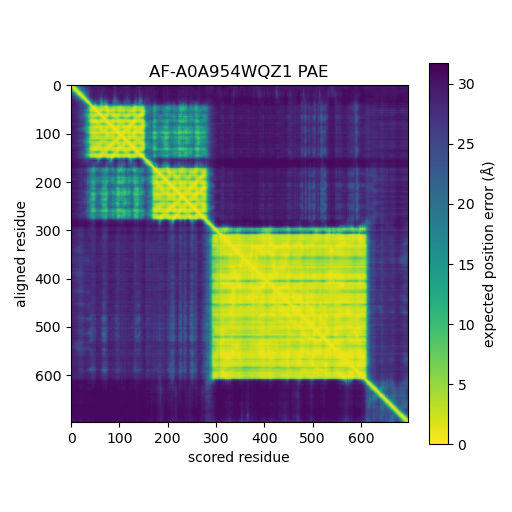1 97 ? 19.034 -12.867 -26.537 1.00 85.12 97 ASP A N 1
ATOM 732 C CA . ASP A 1 97 ? 19.252 -12.617 -27.950 1.00 85.12 97 ASP A CA 1
ATOM 733 C C . ASP A 1 97 ? 20.344 -11.557 -28.176 1.00 85.12 97 ASP A C 1
ATOM 735 O O . ASP A 1 97 ? 20.331 -10.491 -27.550 1.00 85.12 97 ASP A O 1
ATOM 739 N N . LEU A 1 98 ? 21.227 -11.804 -29.141 1.00 86.44 98 LEU A N 1
ATOM 740 C CA . LEU A 1 98 ? 22.342 -10.948 -29.534 1.00 86.44 98 LEU A CA 1
ATOM 741 C C . LEU A 1 98 ? 22.012 -10.166 -30.807 1.00 86.44 98 LEU A C 1
ATOM 743 O O . LEU A 1 98 ? 21.784 -10.737 -31.876 1.00 86.44 98 LEU A O 1
ATOM 747 N N . TYR A 1 99 ? 22.110 -8.840 -30.732 1.00 83.81 99 TYR A N 1
ATOM 748 C CA . TYR A 1 99 ? 21.940 -7.931 -31.864 1.00 83.81 99 TYR A CA 1
ATOM 749 C C . TYR A 1 99 ? 23.142 -6.996 -32.015 1.00 83.81 99 TYR A C 1
ATOM 751 O O . TYR A 1 99 ? 23.739 -6.571 -31.029 1.00 83.81 99 TYR A O 1
ATOM 759 N N . VAL A 1 100 ? 23.477 -6.628 -33.255 1.00 82.62 100 VAL A N 1
ATOM 760 C CA . VAL A 1 100 ? 24.520 -5.638 -33.567 1.00 82.62 100 VAL A CA 1
ATOM 761 C C . VAL A 1 100 ? 23.945 -4.540 -34.451 1.00 82.62 100 VAL A C 1
ATOM 763 O O . VAL A 1 100 ? 23.295 -4.832 -35.458 1.00 82.62 100 VAL A O 1
ATOM 766 N N . PHE A 1 101 ? 24.232 -3.288 -34.102 1.00 78.12 101 PHE A N 1
ATOM 767 C CA . PHE A 1 101 ? 23.763 -2.088 -34.792 1.00 78.12 101 PHE A CA 1
ATOM 768 C C . PHE A 1 101 ? 24.925 -1.172 -35.201 1.00 78.12 101 PHE A C 1
ATOM 770 O O . PHE A 1 101 ? 25.967 -1.150 -34.548 1.00 78.12 101 PHE A O 1
ATOM 777 N N . ASN A 1 102 ? 24.744 -0.385 -36.263 1.00 76.19 102 ASN A N 1
ATOM 778 C CA . ASN A 1 102 ? 25.640 0.728 -36.608 1.00 76.19 102 ASN A CA 1
ATOM 779 C C . ASN A 1 102 ? 25.178 2.056 -35.966 1.00 76.19 102 ASN A C 1
ATOM 781 O O . ASN A 1 102 ? 24.101 2.132 -35.373 1.00 76.19 102 ASN A O 1
ATOM 785 N N . THR A 1 103 ? 25.961 3.132 -36.101 1.00 64.44 103 THR A N 1
ATOM 786 C CA . THR A 1 103 ? 25.624 4.466 -35.548 1.00 64.44 103 THR A CA 1
ATOM 787 C C . THR A 1 103 ? 24.356 5.108 -36.103 1.00 64.44 103 THR A C 1
ATOM 789 O O . THR A 1 103 ? 23.789 5.997 -35.464 1.00 64.44 103 THR A O 1
ATOM 792 N N . SER A 1 104 ? 23.891 4.684 -37.280 1.00 53.50 104 SER A N 1
ATOM 793 C CA . SER A 1 104 ? 22.592 5.114 -37.806 1.00 53.50 104 SER A CA 1
ATOM 794 C C . SER A 1 104 ? 21.407 4.373 -37.182 1.00 53.50 104 SER A C 1
ATOM 796 O O . SER A 1 104 ? 20.266 4.755 -37.436 1.00 53.50 104 SER A O 1
ATOM 798 N N . GLY A 1 105 ? 21.665 3.370 -36.337 1.00 53.62 105 GLY A N 1
ATOM 799 C CA . GLY A 1 105 ? 20.645 2.532 -35.712 1.00 53.62 105 GLY A CA 1
ATOM 800 C C . GLY A 1 105 ? 20.165 1.386 -36.601 1.00 53.62 105 GLY A C 1
ATOM 801 O O . GLY A 1 105 ? 19.166 0.757 -36.278 1.00 53.62 105 GLY A O 1
ATOM 802 N N . GLU A 1 106 ? 20.853 1.099 -37.710 1.00 59.50 106 GLU A N 1
ATOM 803 C CA . GLU A 1 106 ? 20.553 -0.056 -38.558 1.00 59.50 106 GLU A CA 1
ATOM 804 C C . GLU A 1 106 ? 21.094 -1.326 -37.896 1.00 59.50 106 GLU A C 1
ATOM 806 O O . GLU A 1 106 ? 22.267 -1.382 -37.514 1.00 59.50 106 GLU A O 1
ATOM 811 N N . ARG A 1 107 ? 20.261 -2.368 -37.802 1.00 78.94 107 ARG A N 1
ATOM 812 C CA . ARG A 1 107 ? 20.690 -3.698 -37.364 1.00 78.94 107 ARG A CA 1
ATOM 813 C C . ARG A 1 107 ? 21.500 -4.379 -38.468 1.00 78.94 107 ARG A C 1
ATOM 815 O O . ARG A 1 107 ? 20.963 -4.750 -39.512 1.00 78.94 107 ARG A O 1
ATOM 822 N N . ILE A 1 108 ? 22.782 -4.608 -38.210 1.00 74.25 108 ILE A N 1
ATOM 823 C CA . ILE A 1 108 ? 23.728 -5.183 -39.176 1.00 74.25 108 ILE A CA 1
ATOM 824 C C . ILE A 1 108 ? 24.013 -6.671 -38.941 1.00 74.25 108 ILE A C 1
ATOM 826 O O . ILE A 1 108 ? 24.432 -7.360 -39.866 1.00 74.25 108 ILE A O 1
ATOM 830 N N . ALA A 1 109 ? 23.752 -7.192 -37.738 1.00 75.50 109 ALA A N 1
ATOM 831 C CA . ALA A 1 109 ? 23.808 -8.626 -37.452 1.00 75.50 109 ALA A CA 1
ATOM 832 C C . ALA A 1 109 ? 22.889 -9.003 -36.281 1.00 75.50 109 ALA A C 1
ATOM 834 O O . ALA A 1 109 ? 22.501 -8.149 -35.481 1.00 75.50 109 ALA A O 1
ATOM 835 N N . ARG A 1 110 ? 22.528 -10.286 -36.188 1.00 80.06 110 ARG A N 1
ATOM 836 C CA . ARG A 1 110 ? 21.902 -10.888 -35.004 1.00 80.06 110 ARG A CA 1
ATOM 837 C C . ARG A 1 110 ? 22.187 -12.382 -34.942 1.00 80.06 110 ARG A C 1
ATOM 839 O O . ARG A 1 110 ? 22.444 -12.986 -35.983 1.00 80.06 110 ARG A O 1
ATOM 846 N N . ASP A 1 111 ? 22.027 -12.963 -33.769 1.00 76.62 111 ASP A N 1
ATOM 847 C CA . ASP A 1 111 ? 21.830 -14.395 -33.574 1.00 76.62 111 ASP A CA 1
ATOM 848 C C . ASP A 1 111 ? 20.915 -14.571 -32.354 1.00 76.62 111 ASP A C 1
ATOM 850 O O . ASP A 1 111 ? 21.106 -13.874 -31.368 1.00 76.62 111 ASP A O 1
ATOM 854 N N . THR A 1 112 ? 19.867 -15.385 -32.481 1.00 79.94 112 THR A N 1
ATOM 855 C CA . THR A 1 112 ? 18.694 -15.393 -31.575 1.00 79.94 112 THR A CA 1
ATOM 856 C C . THR A 1 112 ? 18.235 -16.828 -31.313 1.00 79.94 112 THR A C 1
ATOM 858 O O . THR A 1 112 ? 17.091 -17.210 -31.597 1.00 79.94 112 THR A O 1
ATOM 861 N N . ARG A 1 113 ? 19.184 -17.703 -30.973 1.00 74.56 113 ARG A N 1
ATOM 862 C CA . ARG A 1 113 ? 18.946 -19.154 -30.912 1.00 74.56 113 ARG A CA 1
ATOM 863 C C . ARG A 1 113 ? 18.260 -19.515 -29.602 1.00 74.56 113 ARG A C 1
ATOM 865 O O . ARG A 1 113 ? 18.586 -18.995 -28.548 1.00 74.56 113 ARG A O 1
ATOM 872 N N . GLU A 1 114 ? 17.300 -20.437 -29.664 1.00 70.44 114 GLU A N 1
ATOM 873 C CA . GLU A 1 114 ? 16.451 -20.716 -28.506 1.00 70.44 114 GLU A CA 1
ATOM 874 C C . GLU A 1 114 ? 17.202 -21.342 -27.318 1.00 70.44 114 GLU A C 1
ATOM 876 O O . GLU A 1 114 ? 18.155 -22.112 -27.469 1.00 70.44 114 GLU A O 1
ATOM 881 N N . GLY A 1 115 ? 16.686 -21.077 -26.115 1.00 70.81 115 GLY A N 1
ATOM 882 C CA . GLY A 1 115 ? 17.165 -21.690 -24.879 1.00 70.81 115 GLY A CA 1
ATOM 883 C C . GLY A 1 115 ? 18.476 -21.071 -24.408 1.00 70.81 115 GLY A C 1
ATOM 884 O O . GLY A 1 115 ? 18.609 -19.859 -24.381 1.00 70.81 115 GLY A O 1
ATOM 885 N N . THR A 1 116 ? 19.432 -21.893 -23.985 1.00 82.50 116 THR A N 1
ATOM 886 C CA . THR A 1 116 ? 20.752 -21.441 -23.504 1.00 82.50 116 THR A CA 1
ATOM 887 C C . THR A 1 116 ? 21.865 -21.687 -24.531 1.00 82.50 116 THR A C 1
ATOM 889 O O . THR A 1 116 ? 23.050 -21.753 -24.191 1.00 82.50 116 THR A O 1
ATOM 892 N N . ALA A 1 117 ? 21.497 -21.867 -25.803 1.00 78.88 117 ALA A N 1
ATOM 893 C CA . ALA A 1 117 ? 22.442 -22.120 -26.882 1.00 78.88 117 ALA A CA 1
ATOM 894 C C . ALA A 1 117 ? 23.287 -20.870 -27.168 1.00 78.88 117 ALA A C 1
ATOM 896 O O . ALA A 1 117 ? 22.754 -19.793 -27.383 1.00 78.88 117 ALA A O 1
ATOM 897 N N . SER A 1 118 ? 24.614 -21.010 -27.225 1.00 82.31 118 SER A N 1
ATOM 898 C CA . SER A 1 118 ? 25.511 -19.853 -27.367 1.00 82.31 118 SER A CA 1
ATOM 899 C C . SER A 1 118 ? 25.360 -19.141 -28.703 1.00 82.31 118 SER A C 1
ATOM 901 O O . SER A 1 118 ? 25.591 -19.766 -29.732 1.00 82.31 118 SER A O 1
ATOM 903 N N . GLU A 1 119 ? 25.105 -17.847 -28.713 1.00 86.75 119 GLU A N 1
ATOM 904 C CA . GLU A 1 119 ? 24.863 -17.034 -29.903 1.00 86.75 119 GLU A CA 1
ATOM 905 C C . GLU A 1 119 ? 26.159 -16.454 -30.462 1.00 86.75 119 GLU A C 1
ATOM 907 O O . GLU A 1 119 ? 27.107 -16.181 -29.725 1.00 86.75 119 GLU A O 1
ATOM 912 N N . ARG A 1 120 ? 26.260 -16.336 -31.786 1.00 87.19 120 ARG A N 1
ATOM 913 C CA . ARG A 1 120 ? 27.493 -15.972 -32.483 1.00 87.19 120 ARG A CA 1
ATOM 914 C C . ARG A 1 120 ? 27.202 -15.184 -33.748 1.00 87.19 120 ARG A C 1
ATOM 916 O O . ARG A 1 120 ? 26.538 -15.666 -34.658 1.00 87.19 120 ARG A O 1
ATOM 923 N N . VAL A 1 121 ? 27.829 -14.020 -33.857 1.00 83.81 121 VAL A N 1
ATOM 924 C CA . VAL A 1 121 ? 27.873 -13.230 -35.091 1.00 83.81 121 VAL A CA 1
ATOM 925 C C . VAL A 1 121 ? 29.315 -13.071 -35.559 1.00 83.81 121 VAL A C 1
ATOM 927 O O . VAL A 1 121 ? 30.251 -12.991 -34.761 1.00 83.81 121 VAL A O 1
ATOM 930 N N . SER A 1 122 ? 29.515 -13.057 -36.874 1.00 83.81 122 SER A N 1
ATOM 931 C CA . SER A 1 122 ? 30.812 -12.805 -37.506 1.00 83.81 122 SER A CA 1
ATOM 932 C C . SER A 1 122 ? 30.600 -12.015 -38.789 1.00 83.81 122 SER A C 1
ATOM 934 O O . SER A 1 122 ? 29.831 -12.437 -39.650 1.00 83.81 122 SER A O 1
ATOM 936 N N . LEU A 1 123 ? 31.251 -10.860 -38.899 1.00 85.75 123 LEU A N 1
ATOM 937 C CA . LEU A 1 123 ? 31.085 -9.925 -40.010 1.00 85.75 123 LEU A CA 1
ATOM 938 C C . LEU A 1 123 ? 32.339 -9.067 -40.204 1.00 85.75 123 LEU A C 1
ATOM 940 O O . LEU A 1 123 ? 33.177 -8.964 -39.312 1.00 85.75 123 LEU A O 1
ATOM 944 N N . THR A 1 124 ? 32.473 -8.442 -41.371 1.00 83.12 124 THR A N 1
ATOM 945 C CA . THR A 1 124 ? 33.499 -7.423 -41.614 1.00 83.12 124 THR A CA 1
ATOM 946 C C . THR A 1 124 ? 32.913 -6.052 -41.312 1.00 83.12 124 THR A C 1
ATOM 948 O O . THR A 1 124 ? 31.895 -5.679 -41.890 1.00 83.12 124 THR A O 1
ATOM 951 N N . LEU A 1 125 ? 33.558 -5.302 -40.421 1.00 81.44 125 LEU A N 1
ATOM 952 C CA . LEU A 1 125 ? 33.171 -3.935 -40.083 1.00 81.44 125 LEU A CA 1
ATOM 953 C C . LEU A 1 125 ? 34.106 -2.946 -40.778 1.00 81.44 125 LEU A C 1
ATOM 955 O O . LEU A 1 125 ? 35.310 -3.183 -40.867 1.00 81.44 125 LEU A O 1
ATOM 959 N N . GLY A 1 126 ? 33.545 -1.851 -41.290 1.00 79.81 126 GLY A N 1
ATOM 960 C CA . GLY A 1 126 ? 34.314 -0.675 -41.701 1.00 79.81 126 GLY A CA 1
ATOM 961 C C . GLY A 1 126 ? 34.565 0.250 -40.512 1.00 79.81 126 GLY A C 1
ATOM 962 O O . GLY A 1 126 ? 33.952 0.080 -39.459 1.00 79.81 126 GLY A O 1
ATOM 963 N N . SER A 1 127 ? 35.426 1.252 -40.688 1.00 79.38 127 SER A N 1
ATOM 964 C CA . SER A 1 127 ? 35.738 2.187 -39.606 1.00 79.38 127 SER A CA 1
ATOM 965 C C . SER A 1 127 ? 34.493 2.954 -39.148 1.00 79.38 127 SER A C 1
ATOM 967 O O . SER A 1 127 ? 33.730 3.442 -39.984 1.00 79.38 127 SER A O 1
ATOM 969 N N . GLY A 1 128 ? 34.290 3.052 -37.835 1.00 78.50 128 GLY A N 1
ATOM 970 C CA . GLY A 1 128 ? 33.140 3.734 -37.238 1.00 78.50 128 GLY A CA 1
ATOM 971 C C . GLY A 1 128 ? 32.741 3.152 -35.884 1.00 78.50 128 GLY A C 1
ATOM 972 O O . GLY A 1 128 ? 33.378 2.213 -35.400 1.00 78.50 128 GLY A O 1
ATOM 973 N N . ASP A 1 129 ? 31.677 3.705 -35.291 1.00 76.69 129 ASP A N 1
ATOM 974 C CA . ASP A 1 129 ? 31.104 3.180 -34.049 1.00 76.69 129 ASP A CA 1
ATOM 975 C C . ASP A 1 129 ? 29.931 2.228 -34.307 1.00 76.69 129 ASP A C 1
ATOM 977 O O . ASP A 1 129 ? 29.164 2.348 -35.269 1.00 76.69 129 ASP A O 1
ATOM 981 N N . TYR A 1 130 ? 29.778 1.292 -33.385 1.00 84.31 130 TYR A N 1
ATOM 982 C CA . TYR A 1 130 ? 28.809 0.216 -33.428 1.00 84.31 130 TYR A CA 1
ATOM 983 C C . TYR A 1 130 ? 28.278 -0.055 -32.028 1.00 84.31 130 TYR A C 1
ATOM 985 O O . TYR A 1 130 ? 28.870 0.343 -31.020 1.00 84.31 130 TYR A O 1
ATOM 993 N N . TYR A 1 131 ? 27.155 -0.759 -31.983 1.00 85.19 131 TYR A N 1
ATOM 994 C CA . TYR A 1 131 ? 26.495 -1.129 -30.747 1.00 85.19 131 TYR A CA 1
ATOM 995 C C . TYR A 1 131 ? 26.159 -2.612 -30.728 1.00 85.19 131 TYR A C 1
ATOM 997 O O . TYR A 1 131 ? 25.818 -3.192 -31.759 1.00 85.19 131 TYR A O 1
ATOM 1005 N N . ILE A 1 132 ? 26.221 -3.208 -29.546 1.00 90.50 132 ILE A N 1
ATOM 1006 C CA . ILE A 1 132 ? 25.723 -4.550 -29.261 1.00 90.50 132 ILE A CA 1
ATOM 1007 C C . ILE A 1 132 ? 24.564 -4.388 -28.304 1.00 90.50 132 ILE A C 1
ATOM 1009 O O . ILE A 1 132 ? 24.709 -3.699 -27.303 1.00 90.50 132 ILE A O 1
ATOM 1013 N N . LEU A 1 133 ? 23.444 -5.020 -28.614 1.00 86.06 133 LEU A N 1
ATOM 1014 C CA . LEU A 1 133 ? 22.265 -5.044 -27.767 1.00 86.06 133 LEU A CA 1
ATOM 1015 C C . LEU A 1 133 ? 21.971 -6.497 -27.408 1.00 86.06 133 LEU A C 1
ATOM 1017 O O . LEU A 1 133 ? 21.810 -7.328 -28.305 1.00 86.06 133 LEU A O 1
ATOM 1021 N N . LEU A 1 134 ? 21.904 -6.783 -26.113 1.00 90.00 134 LEU A N 1
ATOM 1022 C CA . LEU A 1 134 ? 21.549 -8.091 -25.578 1.00 90.00 134 LEU A CA 1
ATOM 1023 C C . LEU A 1 134 ? 20.162 -8.010 -24.946 1.00 90.00 134 LEU A C 1
ATOM 1025 O O . LEU A 1 134 ? 19.935 -7.178 -24.069 1.00 90.00 134 LEU A O 1
ATOM 1029 N N . LEU A 1 135 ? 19.230 -8.851 -25.399 1.00 81.75 135 LEU A N 1
ATOM 1030 C CA . LEU A 1 135 ? 17.829 -8.798 -24.974 1.00 81.75 135 LEU A CA 1
ATOM 1031 C C . LEU A 1 135 ? 17.343 -10.148 -24.443 1.00 81.75 135 LEU A C 1
ATOM 1033 O O . LEU A 1 135 ? 17.390 -11.129 -25.175 1.00 81.75 135 LEU A O 1
ATOM 1037 N N . PRO A 1 136 ? 16.798 -10.231 -23.220 1.00 80.06 136 PRO A N 1
ATOM 1038 C CA . PRO A 1 136 ? 16.167 -11.458 -22.753 1.00 80.06 136 PRO A CA 1
ATOM 1039 C C . PRO A 1 136 ? 14.862 -11.732 -23.518 1.00 80.06 136 PRO A C 1
ATOM 1041 O O . PRO A 1 136 ? 14.020 -10.841 -23.654 1.00 80.06 136 PRO A O 1
ATOM 1044 N N . ARG A 1 137 ? 14.641 -12.978 -23.960 1.00 69.50 137 ARG A N 1
ATOM 1045 C CA . ARG A 1 137 ? 13.393 -13.382 -24.629 1.00 69.50 137 ARG A CA 1
ATOM 1046 C C . ARG A 1 137 ? 12.246 -13.498 -23.617 1.00 69.50 137 ARG A C 1
ATOM 1048 O O . ARG A 1 137 ? 12.309 -14.285 -22.668 1.00 69.50 137 ARG A O 1
ATOM 1055 N N . GLY A 1 138 ? 11.169 -12.737 -23.819 1.00 62.88 138 GLY A N 1
ATOM 1056 C CA . GLY A 1 138 ? 10.008 -12.712 -22.924 1.00 62.88 138 GLY A CA 1
ATOM 1057 C C . GLY A 1 138 ? 10.351 -12.260 -21.494 1.00 62.88 138 GLY A C 1
ATOM 1058 O O . GLY A 1 138 ? 10.770 -11.122 -21.266 1.00 62.88 138 GLY A O 1
ATOM 1059 N N . ASN A 1 139 ? 10.153 -13.160 -20.521 1.00 59.66 139 ASN A N 1
ATOM 1060 C CA . ASN A 1 139 ? 10.474 -12.953 -19.098 1.00 59.66 139 ASN A CA 1
ATOM 1061 C C . ASN A 1 139 ? 11.777 -13.661 -18.672 1.00 59.66 139 ASN A C 1
ATOM 1063 O O . ASN A 1 139 ? 11.967 -13.919 -17.483 1.00 59.66 139 ASN A O 1
ATOM 1067 N N . ALA A 1 140 ? 12.628 -14.054 -19.625 1.00 64.38 140 ALA A N 1
ATOM 1068 C CA . ALA A 1 140 ? 13.900 -14.700 -19.328 1.00 64.38 140 ALA A CA 1
ATOM 1069 C C . ALA A 1 140 ? 14.768 -13.815 -18.415 1.00 64.38 140 ALA A C 1
ATOM 1071 O O . ALA A 1 140 ? 14.898 -12.613 -18.633 1.00 64.38 140 ALA A O 1
ATOM 1072 N N . GLU A 1 141 ? 15.373 -14.415 -17.390 1.00 76.88 141 GLU A N 1
ATOM 1073 C CA . GLU A 1 141 ? 16.368 -13.746 -16.555 1.00 76.88 141 GLU A CA 1
ATOM 1074 C C . GLU A 1 141 ? 17.594 -14.638 -16.436 1.00 76.88 141 GLU A C 1
ATOM 1076 O O . GLU A 1 141 ? 17.520 -15.725 -15.858 1.00 76.88 141 GLU A O 1
ATOM 1081 N N . GLY A 1 142 ? 18.732 -14.185 -16.946 1.00 74.88 142 GLY A N 1
ATOM 1082 C CA . GLY A 1 142 ? 19.906 -15.039 -17.019 1.00 74.88 142 GLY A CA 1
ATOM 1083 C C . GLY A 1 142 ? 21.201 -14.272 -17.155 1.00 74.88 142 GLY A C 1
ATOM 1084 O O . GLY A 1 142 ? 21.249 -13.185 -17.718 1.00 74.88 142 GLY A O 1
ATOM 1085 N N . GLY A 1 143 ? 22.249 -14.856 -16.589 1.00 83.69 143 GLY A N 1
ATOM 1086 C CA . GLY A 1 143 ? 23.605 -14.407 -16.825 1.00 83.69 143 GLY A CA 1
ATOM 1087 C C . GLY A 1 143 ? 24.078 -14.839 -18.207 1.00 83.69 143 GLY A C 1
ATOM 1088 O O . GLY A 1 143 ? 23.587 -15.820 -18.777 1.00 83.69 143 GLY A O 1
ATOM 1089 N N . TYR A 1 144 ? 25.062 -14.117 -18.713 1.00 88.94 144 TYR A N 1
ATOM 1090 C CA . TYR A 1 144 ? 25.755 -14.427 -19.947 1.00 88.94 144 TYR A CA 1
ATOM 1091 C C . TYR A 1 144 ? 27.237 -14.086 -19.826 1.00 88.94 144 TYR A C 1
ATOM 1093 O O . TYR A 1 144 ? 27.672 -13.339 -18.948 1.00 88.94 144 TYR A O 1
ATOM 1101 N N . ARG A 1 145 ? 28.022 -14.604 -20.767 1.00 90.50 145 ARG A N 1
ATOM 1102 C CA . ARG A 1 145 ? 29.368 -14.128 -21.063 1.00 90.50 145 ARG A CA 1
ATOM 1103 C C . ARG A 1 145 ? 29.424 -13.657 -22.514 1.00 90.50 145 ARG A C 1
ATOM 1105 O O . ARG A 1 145 ? 29.204 -14.442 -23.429 1.00 90.50 145 ARG A O 1
ATOM 1112 N N . LEU A 1 146 ? 29.731 -12.380 -22.719 1.00 91.88 146 LEU A N 1
ATOM 1113 C CA . LEU A 1 146 ? 29.923 -11.767 -24.030 1.00 91.88 146 LEU A CA 1
ATOM 1114 C C . LEU A 1 146 ? 31.418 -11.711 -24.348 1.00 91.88 146 LEU A C 1
ATOM 1116 O O . LEU A 1 146 ? 32.198 -11.114 -23.613 1.00 91.88 146 LEU A O 1
ATOM 1120 N N . GLN A 1 147 ? 31.822 -12.303 -25.462 1.00 91.38 147 GLN A N 1
ATOM 1121 C CA . GLN A 1 147 ? 33.191 -12.284 -25.965 1.00 91.38 147 GLN A CA 1
ATOM 1122 C C . GLN A 1 147 ? 33.239 -11.535 -27.288 1.00 91.38 147 GLN A C 1
ATOM 1124 O O . GLN A 1 147 ? 32.555 -11.916 -28.237 1.00 91.38 147 GLN A O 1
ATOM 1129 N N . LEU A 1 148 ? 34.068 -10.498 -27.362 1.00 91.69 148 LEU A N 1
ATOM 1130 C CA . LEU A 1 148 ? 34.320 -9.732 -28.578 1.00 91.69 148 LEU A CA 1
ATOM 1131 C C . LEU A 1 148 ? 35.705 -10.075 -29.106 1.00 91.69 148 LEU A C 1
ATOM 1133 O O . LEU A 1 148 ? 36.657 -10.165 -28.332 1.00 91.69 148 LEU A O 1
ATOM 1137 N N . GLY A 1 149 ? 35.827 -10.249 -30.415 1.00 84.62 149 GLY A N 1
ATOM 1138 C CA . GLY A 1 149 ? 37.087 -10.585 -31.064 1.00 84.62 149 GLY A CA 1
ATOM 1139 C C . GLY A 1 149 ? 37.281 -9.816 -32.358 1.00 84.62 149 GLY A C 1
ATOM 1140 O O . GLY A 1 149 ? 36.345 -9.671 -33.148 1.00 84.62 149 GLY A O 1
ATOM 1141 N N . LEU A 1 150 ? 38.519 -9.383 -32.586 1.00 82.62 150 LEU A N 1
ATOM 1142 C CA . LEU A 1 150 ? 38.977 -8.859 -33.864 1.00 82.62 150 LEU A CA 1
ATOM 1143 C C . LEU A 1 150 ? 39.900 -9.873 -34.530 1.00 82.62 150 LEU A C 1
ATOM 1145 O O . LEU A 1 150 ? 40.820 -10.408 -33.913 1.00 82.62 150 LEU A O 1
ATOM 1149 N N . LYS A 1 151 ? 39.670 -10.113 -35.816 1.00 69.81 151 LYS A N 1
ATOM 1150 C CA . LYS A 1 151 ? 40.575 -10.852 -36.684 1.00 69.81 151 LYS A CA 1
ATOM 1151 C C . LYS A 1 151 ? 41.183 -9.845 -37.648 1.00 69.81 151 LYS A C 1
ATOM 1153 O O . LYS A 1 151 ? 40.469 -9.240 -38.449 1.00 69.81 151 LYS A O 1
ATOM 1158 N N . THR A 1 152 ? 42.495 -9.654 -37.564 1.00 48.78 152 THR A N 1
ATOM 1159 C CA . THR A 1 152 ? 43.233 -8.854 -38.540 1.00 48.78 152 THR A CA 1
ATOM 1160 C C . THR A 1 152 ? 43.149 -9.558 -39.888 1.00 48.78 152 THR A C 1
ATOM 1162 O O . THR A 1 152 ? 43.798 -10.569 -40.145 1.00 48.78 152 THR A O 1
ATOM 1165 N N . THR A 1 153 ? 42.277 -9.061 -40.756 1.00 41.94 153 THR A N 1
ATOM 1166 C CA . THR A 1 153 ? 42.265 -9.461 -42.155 1.00 41.94 153 THR A CA 1
ATOM 1167 C C . THR A 1 153 ? 43.327 -8.642 -42.867 1.00 41.94 153 THR A C 1
ATOM 1169 O O . THR A 1 153 ? 43.185 -7.432 -43.016 1.00 41.94 153 THR A O 1
ATOM 1172 N N . SER A 1 154 ? 44.394 -9.296 -43.318 1.00 33.72 154 SER A N 1
ATOM 1173 C CA . SER A 1 154 ? 45.203 -8.785 -44.420 1.00 33.72 154 SER A CA 1
ATOM 1174 C C . SER A 1 154 ? 44.294 -8.624 -45.649 1.00 33.72 154 SER A C 1
ATOM 1176 O O . SER A 1 154 ? 43.765 -9.614 -46.155 1.00 33.72 154 SER A O 1
ATOM 1178 N N . THR A 1 155 ? 44.056 -7.384 -46.072 1.00 32.41 155 THR A N 1
ATOM 1179 C CA . THR A 1 155 ? 43.283 -6.957 -47.261 1.00 32.41 155 THR A CA 1
ATOM 1180 C C . THR A 1 155 ? 43.960 -7.379 -48.582 1.00 32.41 155 THR A C 1
ATOM 1182 O O . THR A 1 155 ? 45.160 -7.663 -48.547 1.00 32.41 155 THR A O 1
ATOM 1185 N N . PRO A 1 156 ? 43.314 -7.277 -49.776 1.00 45.19 156 PRO A N 1
ATOM 1186 C CA . PRO A 1 156 ? 41.887 -7.087 -50.142 1.00 45.19 156 PRO A CA 1
ATOM 1187 C C . PRO A 1 156 ? 41.394 -8.228 -51.097 1.00 45.19 156 PRO A C 1
ATOM 1189 O O . PRO A 1 156 ? 42.192 -9.045 -51.529 1.00 45.19 156 PRO A O 1
ATOM 1192 N N . THR A 1 157 ? 40.139 -8.462 -51.509 1.00 31.77 157 THR A N 1
ATOM 1193 C CA . THR A 1 157 ? 39.063 -7.616 -52.060 1.00 31.77 157 THR A CA 1
ATOM 1194 C C . THR A 1 157 ? 37.824 -8.516 -52.246 1.00 31.77 157 THR A C 1
ATOM 1196 O O . THR A 1 157 ? 37.962 -9.600 -52.804 1.00 31.77 157 THR A O 1
ATOM 1199 N N . ALA A 1 158 ? 36.623 -8.064 -51.885 1.00 28.59 158 ALA A N 1
ATOM 1200 C CA . ALA A 1 158 ? 35.390 -8.369 -52.620 1.00 28.59 158 ALA A CA 1
ATOM 1201 C C . ALA A 1 158 ? 34.352 -7.313 -52.237 1.00 28.59 158 ALA A C 1
ATOM 1203 O O . ALA A 1 158 ? 33.994 -7.172 -51.070 1.00 28.59 158 ALA A O 1
ATOM 1204 N N . GLN A 1 159 ? 33.939 -6.520 -53.223 1.00 31.98 159 GLN A N 1
ATOM 1205 C CA . GLN A 1 159 ? 32.887 -5.531 -53.067 1.00 31.98 159 GLN A CA 1
ATOM 1206 C C . GLN A 1 159 ? 31.581 -6.226 -52.684 1.00 31.98 159 GLN A C 1
ATOM 1208 O O . GLN A 1 159 ? 31.101 -7.076 -53.430 1.00 31.98 159 GLN A O 1
ATOM 1213 N N . ILE A 1 160 ? 30.970 -5.804 -51.578 1.00 29.14 160 ILE A N 1
ATOM 1214 C CA . ILE A 1 160 ? 29.514 -5.813 -51.498 1.00 29.14 160 ILE A CA 1
ATOM 1215 C C . ILE A 1 160 ? 29.083 -4.383 -51.756 1.00 29.14 160 ILE A C 1
ATOM 1217 O O . ILE A 1 160 ? 29.407 -3.451 -51.021 1.00 29.14 160 ILE A O 1
ATOM 1221 N N . VAL A 1 161 ? 28.434 -4.245 -52.903 1.00 27.89 161 VAL A N 1
ATOM 1222 C CA . VAL A 1 161 ? 27.705 -3.075 -53.351 1.00 27.89 161 VAL A CA 1
ATOM 1223 C C . VAL A 1 161 ? 26.822 -2.621 -52.193 1.00 27.89 161 VAL A C 1
ATOM 1225 O O . VAL A 1 161 ? 25.942 -3.360 -51.761 1.00 27.89 161 VAL A O 1
ATOM 1228 N N . ALA A 1 162 ? 27.069 -1.415 -51.686 1.00 31.08 162 ALA A N 1
ATOM 1229 C CA . ALA A 1 162 ? 26.045 -0.686 -50.964 1.00 31.08 162 ALA A CA 1
ATOM 1230 C C . ALA A 1 162 ? 24.902 -0.478 -51.960 1.00 31.08 162 ALA A C 1
ATOM 1232 O O . ALA A 1 162 ? 24.962 0.407 -52.816 1.00 31.08 162 ALA A O 1
ATOM 1233 N N . SER A 1 163 ? 23.899 -1.347 -51.918 1.00 27.98 163 SER A N 1
ATOM 1234 C CA . SER A 1 163 ? 22.611 -1.034 -52.506 1.00 27.98 163 SER A CA 1
ATOM 1235 C C . SER A 1 163 ? 22.109 0.198 -51.765 1.00 27.98 163 SER A C 1
ATOM 1237 O O . SER A 1 163 ? 21.832 0.154 -50.567 1.00 27.98 163 SER A O 1
ATOM 1239 N N . ALA A 1 164 ? 22.084 1.324 -52.478 1.00 31.86 164 ALA A N 1
ATOM 1240 C CA . ALA A 1 164 ? 21.335 2.495 -52.064 1.00 31.86 164 ALA A CA 1
ATOM 1241 C C . ALA A 1 164 ? 19.911 2.051 -51.684 1.00 31.86 164 ALA A C 1
ATOM 1243 O O . ALA A 1 164 ? 19.385 1.153 -52.349 1.00 31.86 164 ALA A O 1
ATOM 1244 N N . PRO A 1 165 ? 19.305 2.648 -50.641 1.00 34.34 165 PRO A N 1
ATOM 1245 C CA . PRO A 1 165 ? 17.980 2.261 -50.180 1.00 34.34 165 PRO A CA 1
ATOM 1246 C C . PRO A 1 165 ? 17.024 2.308 -51.367 1.00 34.34 165 PRO A C 1
ATOM 1248 O O . PRO A 1 165 ? 16.867 3.347 -52.019 1.00 34.34 165 PRO A O 1
ATOM 1251 N N . THR A 1 166 ? 16.450 1.156 -51.701 1.00 32.78 166 THR A N 1
ATOM 1252 C CA . THR A 1 166 ? 15.396 1.080 -52.698 1.00 32.78 166 THR A CA 1
ATOM 1253 C C . THR A 1 166 ? 14.224 1.889 -52.175 1.00 32.78 166 THR A C 1
ATOM 1255 O O . THR A 1 166 ? 13.800 1.758 -51.033 1.00 32.78 166 THR A O 1
ATOM 1258 N N . SER A 1 167 ? 13.757 2.809 -53.008 1.00 38.28 167 SER A N 1
ATOM 1259 C CA . SER A 1 167 ? 12.706 3.765 -52.700 1.00 38.28 167 SER A CA 1
ATOM 1260 C C . SER A 1 167 ? 11.406 3.063 -52.288 1.00 38.28 167 SER A C 1
ATOM 1262 O O . SER A 1 167 ? 10.629 2.644 -53.143 1.00 38.28 167 SER A O 1
ATOM 1264 N N . GLY A 1 168 ? 11.193 2.981 -50.977 1.00 42.59 168 GLY A N 1
ATOM 1265 C CA . GLY A 1 168 ? 9.941 2.608 -50.301 1.00 42.59 168 GLY A CA 1
ATOM 1266 C C . GLY A 1 168 ? 9.981 2.785 -48.770 1.00 42.59 168 GLY A C 1
ATOM 1267 O O . GLY A 1 168 ? 8.956 2.664 -48.116 1.00 42.59 168 GLY A O 1
ATOM 1268 N N . ASP A 1 169 ? 11.145 3.164 -48.232 1.00 47.38 169 ASP A N 1
ATOM 1269 C CA . ASP A 1 169 ? 11.703 2.728 -46.942 1.00 47.38 169 ASP A CA 1
ATOM 1270 C C . ASP A 1 169 ? 11.653 3.841 -45.872 1.00 47.38 169 ASP A C 1
ATOM 1272 O O . ASP A 1 169 ? 12.656 4.466 -45.503 1.00 47.38 169 ASP A O 1
ATOM 1276 N N . ALA A 1 170 ? 10.445 4.233 -45.474 1.00 39.09 170 ALA A N 1
ATOM 1277 C CA . ALA A 1 170 ? 10.232 5.342 -44.547 1.00 39.09 170 ALA A CA 1
ATOM 1278 C C . ALA A 1 170 ? 9.889 4.841 -43.140 1.00 39.09 170 ALA A C 1
ATOM 1280 O O . ALA A 1 170 ? 8.748 5.002 -42.719 1.00 39.09 170 ALA A O 1
ATOM 1281 N N . GLY A 1 171 ? 10.854 4.302 -42.392 1.00 53.31 171 GLY A N 1
ATOM 1282 C CA . GLY A 1 171 ? 10.613 3.913 -40.997 1.00 53.31 171 GLY A CA 1
ATOM 1283 C C . GLY A 1 171 ? 11.779 3.254 -40.268 1.00 53.31 171 GLY A C 1
ATOM 1284 O O . GLY A 1 171 ? 11.819 3.311 -39.051 1.00 53.31 171 GLY A O 1
ATOM 1285 N N . ASP A 1 172 ? 12.775 2.714 -40.961 1.00 60.94 172 ASP A N 1
ATOM 1286 C CA . ASP A 1 172 ? 13.600 1.611 -40.434 1.00 60.94 172 ASP A CA 1
ATOM 1287 C C . ASP A 1 172 ? 14.646 1.964 -39.376 1.00 60.94 172 ASP A C 1
ATOM 1289 O O . ASP A 1 172 ? 15.343 1.113 -38.820 1.00 60.94 172 ASP A O 1
ATOM 1293 N N . THR A 1 173 ? 14.790 3.252 -39.087 1.00 57.31 173 THR A N 1
ATOM 1294 C CA . THR A 1 173 ? 15.708 3.748 -38.063 1.00 57.31 173 THR A CA 1
ATOM 1295 C C . THR A 1 173 ? 15.005 4.810 -37.240 1.00 57.31 173 THR A C 1
ATOM 1297 O O . THR A 1 173 ? 14.190 5.566 -37.763 1.00 57.31 173 THR A O 1
ATOM 1300 N N . PHE A 1 174 ? 15.392 4.981 -35.975 1.00 55.62 174 PHE A N 1
ATOM 1301 C CA . PHE A 1 174 ? 14.857 6.054 -35.125 1.00 55.62 174 PHE A CA 1
ATOM 1302 C C . PHE A 1 174 ? 14.987 7.452 -35.760 1.00 55.62 174 PHE A C 1
ATOM 1304 O O . PHE A 1 174 ? 14.127 8.308 -35.565 1.00 55.62 174 PHE A O 1
ATOM 1311 N N . ARG A 1 175 ? 16.026 7.682 -36.581 1.00 58.28 175 ARG A N 1
ATOM 1312 C CA . ARG A 1 175 ? 16.227 8.944 -37.319 1.00 58.28 175 ARG A CA 1
ATOM 1313 C C . ARG A 1 175 ? 15.285 9.125 -38.511 1.00 58.28 175 ARG A C 1
ATOM 1315 O O . ARG A 1 175 ? 15.013 10.263 -38.883 1.00 58.28 175 ARG A O 1
ATOM 1322 N N . ARG A 1 176 ? 14.825 8.031 -39.122 1.00 61.88 176 ARG A N 1
ATOM 1323 C CA . ARG A 1 176 ? 13.893 8.025 -40.264 1.00 61.88 176 ARG A CA 1
ATOM 1324 C C . ARG A 1 176 ? 12.488 7.569 -39.869 1.00 61.88 176 ARG A C 1
ATOM 1326 O O . ARG A 1 176 ? 11.686 7.295 -40.754 1.00 61.88 176 ARG A O 1
ATOM 1333 N N . ALA A 1 177 ? 12.207 7.504 -38.567 1.00 68.69 177 ALA A N 1
ATOM 1334 C CA . ALA A 1 177 ? 10.976 6.942 -38.044 1.00 68.69 177 ALA A CA 1
ATOM 1335 C C . ALA A 1 177 ? 9.748 7.586 -38.695 1.00 68.69 177 ALA A C 1
ATOM 1337 O O . ALA A 1 177 ? 9.657 8.818 -38.806 1.00 68.69 177 ALA A O 1
ATOM 1338 N N . THR A 1 178 ? 8.787 6.756 -39.095 1.00 78.62 178 THR A N 1
ATOM 1339 C CA . THR A 1 178 ? 7.543 7.199 -39.715 1.00 78.62 178 THR A CA 1
ATOM 1340 C C . THR A 1 178 ? 6.785 8.065 -38.721 1.00 78.62 178 THR A C 1
ATOM 1342 O O . THR A 1 178 ? 6.254 7.581 -37.721 1.00 78.62 178 THR A O 1
ATOM 1345 N N . ASN A 1 179 ? 6.738 9.373 -38.959 1.00 78.94 179 ASN A N 1
ATOM 1346 C CA . ASN A 1 179 ? 6.082 10.285 -38.036 1.00 78.94 179 ASN A CA 1
ATOM 1347 C C . ASN A 1 179 ? 4.570 10.310 -38.271 1.00 78.94 179 ASN A C 1
ATOM 1349 O O . ASN A 1 179 ? 4.107 10.908 -39.241 1.00 78.94 179 ASN A O 1
ATOM 1353 N N . ILE A 1 180 ? 3.801 9.741 -37.346 1.00 81.69 180 ILE A N 1
ATOM 1354 C CA . ILE A 1 180 ? 2.333 9.803 -37.372 1.00 81.69 180 ILE A CA 1
ATOM 1355 C C . ILE A 1 180 ? 1.774 11.038 -36.644 1.00 81.69 180 ILE A C 1
ATOM 1357 O O . ILE A 1 180 ? 0.561 11.216 -36.574 1.00 81.69 180 ILE A O 1
ATOM 1361 N N . GLY A 1 181 ? 2.648 11.916 -36.136 1.00 78.88 181 GLY A N 1
ATOM 1362 C CA . GLY A 1 181 ? 2.270 13.175 -35.496 1.00 78.88 181 GLY A CA 1
ATOM 1363 C C . GLY A 1 181 ? 1.635 12.984 -34.118 1.00 78.88 181 GLY A C 1
ATOM 1364 O O . GLY A 1 181 ? 1.904 12.005 -33.417 1.00 78.88 181 GLY A O 1
ATOM 1365 N N . SER A 1 182 ? 0.810 13.948 -33.707 1.00 85.06 182 SER A N 1
ATOM 1366 C CA . SER A 1 182 ? 0.082 13.882 -32.438 1.00 85.06 182 SER A CA 1
ATOM 1367 C C . SER A 1 182 ? -0.942 12.750 -32.460 1.00 85.06 182 SER A C 1
ATOM 1369 O O . SER A 1 182 ? -1.895 12.777 -33.238 1.00 85.06 182 SER A O 1
ATOM 1371 N N . LEU A 1 183 ? -0.786 11.778 -31.566 1.00 82.50 183 LEU A N 1
ATOM 1372 C CA . LEU A 1 183 ? -1.705 10.661 -31.426 1.00 82.50 183 LEU A CA 1
ATOM 1373 C C . LEU A 1 183 ? -2.969 11.130 -30.692 1.00 82.50 183 LEU A C 1
ATOM 1375 O O . LEU A 1 183 ? -3.030 11.123 -29.465 1.00 82.50 183 LEU A O 1
ATOM 1379 N N . THR A 1 184 ? -3.981 11.563 -31.437 1.00 72.38 184 THR A N 1
ATOM 1380 C CA . THR A 1 184 ? -5.259 12.073 -30.898 1.00 72.38 184 THR A CA 1
ATOM 1381 C C . THR A 1 184 ? -6.403 11.057 -30.970 1.00 72.38 184 THR A C 1
ATOM 1383 O O . THR A 1 184 ? -7.424 11.241 -30.311 1.00 72.38 184 THR A O 1
ATOM 1386 N N . ALA A 1 185 ? -6.232 9.974 -31.734 1.00 71.06 185 ALA A N 1
ATOM 1387 C CA . ALA A 1 185 ? -7.206 8.900 -31.927 1.00 71.06 185 ALA A CA 1
ATOM 1388 C C . ALA A 1 185 ? -6.494 7.557 -32.203 1.00 71.06 185 ALA A C 1
ATOM 1390 O O . ALA A 1 185 ? -5.299 7.412 -31.947 1.00 71.06 185 ALA A O 1
ATOM 1391 N N . THR A 1 186 ? -7.233 6.552 -32.687 1.00 80.62 186 THR A N 1
ATOM 1392 C CA . THR A 1 186 ? -6.653 5.279 -33.141 1.00 80.62 186 THR A CA 1
ATOM 1393 C C . THR A 1 186 ? -6.021 5.434 -34.520 1.00 80.62 186 THR A C 1
ATOM 1395 O O . THR A 1 186 ? -6.702 5.810 -35.469 1.00 80.62 186 THR A O 1
ATOM 1398 N N . THR A 1 187 ? -4.752 5.063 -34.633 1.00 83.00 187 THR A N 1
ATOM 1399 C CA . THR A 1 187 ? -4.023 4.918 -35.892 1.00 83.00 187 THR A CA 1
ATOM 1400 C C . THR A 1 187 ? -3.858 3.433 -36.183 1.00 83.00 187 THR A C 1
ATOM 1402 O O . THR A 1 187 ? -3.431 2.675 -35.317 1.00 83.00 187 THR A O 1
ATOM 1405 N N . THR A 1 188 ? -4.211 3.000 -37.391 1.00 81.94 188 THR A N 1
ATOM 1406 C CA . THR A 1 188 ? -4.000 1.621 -37.858 1.00 81.94 188 THR A CA 1
ATOM 1407 C C . THR A 1 188 ? -3.139 1.649 -39.107 1.00 81.94 188 THR A C 1
ATOM 1409 O O . THR A 1 188 ? -3.376 2.468 -39.994 1.00 81.94 188 THR A O 1
ATOM 1412 N N . ARG A 1 189 ? -2.151 0.762 -39.172 1.00 79.62 189 ARG A N 1
ATOM 1413 C CA . ARG A 1 189 ? -1.264 0.581 -40.318 1.00 79.62 189 ARG A CA 1
ATOM 1414 C C . ARG A 1 189 ? -1.102 -0.895 -40.626 1.00 79.62 189 ARG A C 1
ATOM 1416 O O . ARG A 1 189 ? -1.179 -1.722 -39.723 1.00 79.62 189 ARG A O 1
ATOM 1423 N N . SER A 1 190 ? -0.865 -1.199 -41.890 1.00 80.19 190 SER A N 1
ATOM 1424 C CA . SER A 1 190 ? -0.452 -2.521 -42.336 1.00 80.19 190 SER A CA 1
ATOM 1425 C C . SER A 1 190 ? 0.831 -2.355 -43.121 1.00 80.19 190 SER A C 1
ATOM 1427 O O . SER A 1 190 ? 0.853 -1.569 -44.060 1.00 80.19 190 SER A O 1
ATOM 1429 N N . GLU A 1 191 ? 1.865 -3.064 -42.697 1.00 82.62 191 GLU A N 1
ATOM 1430 C CA . GLU A 1 191 ? 3.229 -2.947 -43.214 1.00 82.62 191 GLU A CA 1
ATOM 1431 C C . GLU A 1 191 ? 3.897 -4.334 -43.152 1.00 82.62 191 GLU A C 1
ATOM 1433 O O . GLU A 1 191 ? 3.237 -5.331 -42.808 1.00 82.62 191 GLU A O 1
ATOM 1438 N N . SER A 1 192 ? 5.183 -4.420 -43.494 1.00 79.88 192 SER A N 1
ATOM 1439 C CA . SER A 1 192 ? 5.903 -5.690 -43.507 1.00 79.88 192 SER A CA 1
ATOM 1440 C C . SER A 1 192 ? 7.379 -5.558 -43.152 1.00 79.88 192 SER A C 1
ATOM 1442 O O . SER A 1 192 ? 8.113 -4.950 -43.910 1.00 79.88 192 SER A O 1
ATOM 1444 N N . VAL A 1 193 ? 7.837 -6.268 -42.121 1.00 76.12 193 VAL A N 1
ATOM 1445 C CA . VAL A 1 193 ? 9.270 -6.385 -41.788 1.00 76.12 193 VAL A CA 1
ATOM 1446 C C . VAL A 1 193 ? 9.831 -7.742 -42.227 1.00 76.12 193 VAL A C 1
ATOM 1448 O O . VAL A 1 193 ? 9.123 -8.742 -42.256 1.00 76.12 193 VAL A O 1
ATOM 1451 N N . GLY A 1 194 ? 11.111 -7.840 -42.560 1.00 69.75 194 GLY A N 1
ATOM 1452 C CA . GLY A 1 194 ? 11.761 -9.032 -43.104 1.00 69.75 194 GLY A CA 1
ATOM 1453 C C . GLY A 1 194 ? 13.272 -8.880 -43.334 1.00 69.75 194 GLY A C 1
ATOM 1454 O O . GLY A 1 194 ? 14.017 -8.412 -42.475 1.00 69.75 194 GLY A O 1
ATOM 1455 N N . VAL A 1 195 ? 13.756 -9.399 -44.467 1.00 59.78 195 VAL A N 1
ATOM 1456 C CA . VAL A 1 195 ? 15.192 -9.394 -44.826 1.00 59.78 195 VAL A CA 1
ATOM 1457 C C . VAL A 1 195 ? 15.599 -8.098 -45.523 1.00 59.78 195 VAL A C 1
ATOM 1459 O O . VAL A 1 195 ? 16.719 -7.633 -45.322 1.00 59.78 195 VAL A O 1
ATOM 1462 N N . GLU A 1 196 ? 14.697 -7.551 -46.340 1.00 65.56 196 GLU A N 1
ATOM 1463 C CA . GLU A 1 196 ? 14.897 -6.297 -47.071 1.00 65.56 196 GLU A CA 1
ATOM 1464 C C . GLU A 1 196 ? 14.572 -5.093 -46.174 1.00 65.56 196 GLU A C 1
ATOM 1466 O O . GLU A 1 196 ? 15.455 -4.272 -45.955 1.00 65.56 196 GLU A O 1
ATOM 1471 N N . ASP A 1 197 ? 13.383 -5.075 -45.565 1.00 68.44 197 ASP A N 1
ATOM 1472 C CA . ASP A 1 197 ? 12.968 -4.134 -44.511 1.00 68.44 197 ASP A CA 1
ATOM 1473 C C . ASP A 1 197 ? 13.315 -4.739 -43.145 1.00 68.44 197 ASP A C 1
ATOM 1475 O O . ASP A 1 197 ? 12.725 -5.731 -42.721 1.00 68.44 197 ASP A O 1
ATOM 1479 N N . LYS A 1 198 ? 14.339 -4.237 -42.458 1.00 67.31 198 LYS A N 1
ATOM 1480 C CA . LYS A 1 198 ? 14.909 -4.959 -41.300 1.00 67.31 198 LYS A CA 1
ATOM 1481 C C . LYS A 1 198 ? 14.202 -4.669 -39.981 1.00 67.31 198 LYS A C 1
ATOM 1483 O O . LYS A 1 198 ? 14.479 -5.393 -39.008 1.00 67.31 198 LYS A O 1
ATOM 1488 N N . ALA A 1 199 ? 13.398 -3.613 -39.932 1.00 71.50 199 ALA A N 1
ATOM 1489 C CA . ALA A 1 199 ? 12.715 -3.100 -38.758 1.00 71.50 199 ALA A CA 1
ATOM 1490 C C . ALA A 1 199 ? 11.794 -1.956 -39.179 1.00 71.50 199 ALA A C 1
ATOM 1492 O O . ALA A 1 199 ? 12.182 -1.163 -40.017 1.00 71.50 199 ALA A O 1
ATOM 1493 N N . ASP A 1 200 ? 10.691 -1.767 -38.465 1.00 77.81 200 ASP A N 1
ATOM 1494 C CA . ASP A 1 200 ? 9.859 -0.575 -38.617 1.00 77.81 200 ASP A CA 1
ATOM 1495 C C . ASP A 1 200 ? 9.937 0.280 -37.356 1.00 77.81 200 ASP A C 1
ATOM 1497 O O . ASP A 1 200 ? 9.723 -0.223 -36.250 1.00 77.81 200 ASP A O 1
ATOM 1501 N N . VAL A 1 201 ? 10.203 1.581 -37.503 1.00 75.38 201 VAL A N 1
ATOM 1502 C CA . VAL A 1 201 ? 10.158 2.556 -36.404 1.00 75.38 201 VAL A CA 1
ATOM 1503 C C . VAL A 1 201 ? 9.114 3.625 -36.684 1.00 75.38 201 VAL A C 1
ATOM 1505 O O . VAL A 1 201 ? 9.196 4.381 -37.647 1.00 75.38 201 VAL A O 1
ATOM 1508 N N . ILE A 1 202 ? 8.143 3.750 -35.786 1.00 82.75 202 ILE A N 1
ATOM 1509 C CA . ILE A 1 202 ? 7.012 4.667 -35.927 1.00 82.75 202 ILE A CA 1
ATOM 1510 C C . ILE A 1 202 ? 7.041 5.668 -34.786 1.00 82.75 202 ILE A C 1
ATOM 1512 O O . ILE A 1 202 ? 6.958 5.301 -33.618 1.00 82.75 202 ILE A O 1
ATOM 1516 N N . ARG A 1 203 ? 7.120 6.953 -35.119 1.00 83.50 203 ARG A N 1
ATOM 1517 C CA . ARG A 1 203 ? 7.169 8.045 -34.149 1.00 83.50 203 ARG A CA 1
ATOM 1518 C C . ARG A 1 203 ? 5.795 8.666 -33.954 1.00 83.50 203 ARG A C 1
ATOM 1520 O O . ARG A 1 203 ? 5.144 9.046 -34.926 1.00 83.50 203 ARG A O 1
ATOM 1527 N N . PHE A 1 204 ? 5.393 8.865 -32.704 1.00 87.62 204 PHE A N 1
ATOM 1528 C CA . PHE A 1 204 ? 4.185 9.608 -32.354 1.00 87.62 204 PHE A CA 1
ATOM 1529 C C . PHE A 1 204 ? 4.425 10.566 -31.190 1.00 87.62 204 PHE A C 1
ATOM 1531 O O . PHE A 1 204 ? 5.350 10.403 -30.395 1.00 87.62 204 PHE A O 1
ATOM 1538 N N . GLN A 1 205 ? 3.575 11.584 -31.092 1.00 84.44 205 GLN A N 1
ATOM 1539 C CA . GLN A 1 205 ? 3.624 12.575 -30.023 1.00 84.44 205 GLN A CA 1
ATOM 1540 C C . GLN A 1 205 ? 2.344 12.545 -29.198 1.00 84.44 205 GLN A C 1
ATOM 1542 O O . GLN A 1 205 ? 1.245 12.343 -29.712 1.00 84.44 205 GLN A O 1
ATOM 1547 N N . LEU A 1 206 ? 2.484 12.788 -27.903 1.00 81.25 206 LEU A N 1
ATOM 1548 C CA . LEU A 1 206 ? 1.375 12.992 -26.988 1.00 81.25 206 LEU A CA 1
ATOM 1549 C C . LEU A 1 206 ? 1.415 14.428 -26.481 1.00 81.25 206 LEU A C 1
ATOM 1551 O O . LEU A 1 206 ? 2.369 14.841 -25.826 1.00 81.25 206 LEU A O 1
ATOM 1555 N N . SER A 1 207 ? 0.354 15.186 -26.748 1.00 76.00 207 SER A N 1
ATOM 1556 C CA . SER A 1 207 ? 0.184 16.545 -26.218 1.00 76.00 207 SER A CA 1
ATOM 1557 C C . SER A 1 207 ? -0.172 16.553 -24.728 1.00 76.00 207 SER A C 1
ATOM 1559 O O . SER A 1 207 ? 0.054 17.536 -24.030 1.00 76.00 207 SER A O 1
ATOM 1561 N N . THR A 1 208 ? -0.743 15.455 -24.236 1.00 62.78 208 THR A N 1
ATOM 1562 C CA . THR A 1 208 ? -1.172 15.251 -22.849 1.00 62.78 208 THR A CA 1
ATOM 1563 C C . THR A 1 208 ? -0.968 13.791 -22.470 1.00 62.78 208 THR A C 1
ATOM 1565 O O . THR A 1 208 ? -0.941 12.929 -23.347 1.00 62.78 208 THR A O 1
ATOM 1568 N N . ARG A 1 209 ? -0.875 13.487 -21.169 1.00 77.19 209 ARG A N 1
ATOM 1569 C CA . ARG A 1 209 ? -0.828 12.094 -20.702 1.00 77.19 209 ARG A CA 1
ATOM 1570 C C . ARG A 1 209 ? -2.023 11.307 -21.253 1.00 77.19 209 ARG A C 1
ATOM 1572 O O . ARG A 1 209 ? -3.154 11.778 -21.154 1.00 77.19 209 ARG A O 1
ATOM 1579 N N . ALA A 1 210 ? -1.768 10.114 -21.775 1.00 71.94 210 ALA A N 1
ATOM 1580 C CA . ALA A 1 210 ? -2.775 9.239 -22.358 1.00 71.94 210 ALA A CA 1
ATOM 1581 C C . ALA A 1 210 ? -2.475 7.771 -22.043 1.00 71.94 210 ALA A C 1
ATOM 1583 O O . ALA A 1 210 ? -1.317 7.381 -21.895 1.00 71.94 210 ALA A O 1
ATOM 1584 N N . ASN A 1 211 ? -3.526 6.953 -21.976 1.00 78.31 211 ASN A N 1
ATOM 1585 C CA . ASN A 1 211 ? -3.361 5.506 -22.026 1.00 78.31 211 ASN A CA 1
ATOM 1586 C C . ASN A 1 211 ? -3.214 5.112 -23.492 1.00 78.31 211 ASN A C 1
ATOM 1588 O O . ASN A 1 211 ? -4.156 5.252 -24.277 1.00 78.31 211 ASN A O 1
ATOM 1592 N N . VAL A 1 212 ? -2.022 4.655 -23.850 1.00 83.06 212 VAL A N 1
ATOM 1593 C CA . VAL A 1 212 ? -1.690 4.222 -25.197 1.00 83.06 212 VAL A CA 1
ATOM 1594 C C . VAL A 1 212 ? -1.684 2.707 -25.237 1.00 83.06 212 VAL A C 1
ATOM 1596 O O . VAL A 1 212 ? -0.979 2.062 -24.465 1.00 83.06 212 VAL A O 1
ATOM 1599 N N . THR A 1 213 ? -2.468 2.137 -26.146 1.00 83.81 213 THR A N 1
ATOM 1600 C CA . THR A 1 213 ? -2.388 0.710 -26.462 1.00 83.81 213 THR A CA 1
ATOM 1601 C C . THR A 1 213 ? -1.742 0.536 -27.822 1.00 83.81 213 THR A C 1
ATOM 1603 O O . THR A 1 213 ? -2.202 1.147 -28.788 1.00 83.81 213 THR A O 1
ATOM 1606 N N . VAL A 1 214 ? -0.723 -0.308 -27.907 1.00 87.38 214 VAL A N 1
ATOM 1607 C CA . VAL A 1 214 ? -0.098 -0.723 -29.163 1.00 87.38 214 VAL A CA 1
ATOM 1608 C C . VAL A 1 214 ? -0.409 -2.196 -29.362 1.00 87.38 214 VAL A C 1
ATOM 1610 O O . VAL A 1 214 ? -0.123 -3.005 -28.488 1.00 87.38 214 VAL A O 1
ATOM 1613 N N . THR A 1 215 ? -1.021 -2.538 -30.487 1.00 86.19 215 THR A N 1
ATOM 1614 C CA . THR A 1 215 ? -1.370 -3.914 -30.840 1.00 86.19 215 THR A CA 1
ATOM 1615 C C . THR A 1 215 ? -0.737 -4.255 -32.178 1.00 86.19 215 THR A C 1
ATOM 1617 O O . THR A 1 215 ? -1.045 -3.597 -33.170 1.00 86.19 215 THR A O 1
ATOM 1620 N N . LEU A 1 216 ? 0.120 -5.270 -32.212 1.00 88.12 216 LEU A N 1
ATOM 1621 C CA . LEU A 1 216 ? 0.694 -5.838 -33.426 1.00 88.12 216 LEU A CA 1
ATOM 1622 C C . LEU A 1 216 ? -0.047 -7.144 -33.737 1.00 88.12 216 LEU A C 1
ATOM 1624 O O . LEU A 1 216 ? 0.192 -8.180 -33.125 1.00 88.12 216 LEU A O 1
ATOM 1628 N N . GLY A 1 217 ? -1.017 -7.073 -34.643 1.00 81.00 217 GLY A N 1
ATOM 1629 C CA . GLY A 1 217 ? -1.880 -8.189 -35.029 1.00 81.00 217 GLY A CA 1
ATOM 1630 C C . GLY A 1 217 ? -1.671 -8.629 -36.476 1.00 81.00 217 GLY A C 1
ATOM 1631 O O . GLY A 1 217 ? -0.842 -8.085 -37.199 1.00 81.00 217 GLY A O 1
ATOM 1632 N N . ASN A 1 218 ? -2.454 -9.616 -36.922 1.00 82.94 218 ASN A N 1
ATOM 1633 C CA . ASN A 1 218 ? -2.413 -10.174 -38.284 1.00 82.94 218 ASN A CA 1
ATOM 1634 C C . ASN A 1 218 ? -1.021 -10.647 -38.750 1.00 82.94 218 ASN A C 1
ATOM 1636 O O . ASN A 1 218 ? -0.737 -10.638 -39.948 1.00 82.94 218 ASN A O 1
ATOM 1640 N N . LEU A 1 219 ? -0.176 -11.088 -37.816 1.00 84.44 219 LEU A N 1
ATOM 1641 C CA . LEU A 1 219 ? 1.184 -11.536 -38.096 1.00 84.44 219 LEU A CA 1
ATOM 1642 C C . LEU A 1 219 ? 1.214 -12.723 -39.070 1.00 84.44 219 LEU A C 1
ATOM 1644 O O . LEU A 1 219 ? 0.623 -13.785 -38.821 1.00 84.44 219 LEU A O 1
ATOM 1648 N N . THR A 1 220 ? 1.937 -12.586 -40.188 1.00 85.56 220 THR A N 1
ATOM 1649 C CA . THR A 1 220 ? 2.175 -13.723 -41.094 1.00 85.56 220 THR A CA 1
ATOM 1650 C C . THR A 1 220 ? 3.314 -14.631 -40.657 1.00 85.56 220 THR A C 1
ATOM 1652 O O . THR A 1 220 ? 3.353 -15.784 -41.078 1.00 85.56 220 THR A O 1
ATOM 1655 N N . ASN A 1 221 ? 4.202 -14.127 -39.808 1.00 79.75 221 ASN A N 1
ATOM 1656 C CA . ASN A 1 221 ? 5.339 -14.808 -39.198 1.00 79.75 221 ASN A CA 1
ATOM 1657 C C . ASN A 1 221 ? 5.680 -14.086 -37.880 1.00 79.75 221 ASN A C 1
ATOM 1659 O O . ASN A 1 221 ? 5.065 -13.075 -37.566 1.00 79.75 221 ASN A O 1
ATOM 1663 N N . ASP A 1 222 ? 6.627 -14.614 -37.113 1.00 79.00 222 ASP A N 1
ATOM 1664 C CA . ASP A 1 222 ? 6.981 -14.092 -35.787 1.00 79.00 222 ASP A CA 1
ATOM 1665 C C . ASP A 1 222 ? 7.658 -12.704 -35.856 1.00 79.00 222 ASP A C 1
ATOM 1667 O O . ASP A 1 222 ? 8.600 -12.507 -36.641 1.00 79.00 222 ASP A O 1
ATOM 1671 N N . ALA A 1 223 ? 7.161 -11.755 -35.057 1.00 79.38 223 ALA A N 1
ATOM 1672 C CA . ALA A 1 223 ? 7.696 -10.408 -34.888 1.00 79.38 223 ALA A CA 1
ATOM 1673 C C . ALA A 1 223 ? 7.354 -9.834 -33.507 1.00 79.38 223 ALA A C 1
ATOM 1675 O O . ALA A 1 223 ? 6.252 -10.021 -32.999 1.00 79.38 223 ALA A O 1
ATOM 1676 N N . ASP A 1 224 ? 8.279 -9.043 -32.971 1.00 80.44 224 ASP A N 1
ATOM 1677 C CA . ASP A 1 224 ? 8.161 -8.405 -31.660 1.00 80.44 224 ASP A CA 1
ATOM 1678 C C . ASP A 1 224 ? 7.818 -6.920 -31.795 1.00 80.44 224 ASP A C 1
ATOM 1680 O O . ASP A 1 224 ? 8.157 -6.282 -32.799 1.00 80.44 224 ASP A O 1
ATOM 1684 N N . VAL A 1 225 ? 7.240 -6.339 -30.740 1.00 83.00 225 VAL A N 1
ATOM 1685 C CA . VAL A 1 225 ? 6.967 -4.900 -30.653 1.00 83.00 225 VAL A CA 1
ATOM 1686 C C . VAL A 1 225 ? 7.494 -4.287 -29.356 1.00 83.00 225 VAL A C 1
ATOM 1688 O O . VAL A 1 225 ? 7.395 -4.856 -28.268 1.00 83.00 225 VAL A O 1
ATOM 1691 N N . PHE A 1 226 ? 8.034 -3.076 -29.468 1.00 80.38 226 PHE A N 1
ATOM 1692 C CA . PHE A 1 226 ? 8.592 -2.297 -28.364 1.00 80.38 226 PHE A CA 1
ATOM 1693 C C . PHE A 1 226 ? 8.124 -0.842 -28.455 1.00 80.38 226 PHE A C 1
ATOM 1695 O O . PHE A 1 226 ? 7.944 -0.315 -29.550 1.00 80.38 226 PHE A O 1
ATOM 1702 N N . ILE A 1 227 ? 7.969 -0.169 -27.316 1.00 80.81 227 ILE A N 1
ATOM 1703 C CA . ILE A 1 227 ? 7.778 1.281 -27.223 1.00 80.81 227 ILE A CA 1
ATOM 1704 C C . ILE A 1 227 ? 9.000 1.877 -26.535 1.00 80.81 227 ILE A C 1
ATOM 1706 O O . ILE A 1 227 ? 9.344 1.474 -25.425 1.00 80.81 227 ILE A O 1
ATOM 1710 N N . PHE A 1 228 ? 9.599 2.878 -27.166 1.00 71.31 228 PHE A N 1
ATOM 1711 C CA . PHE A 1 228 ? 10.664 3.707 -26.627 1.00 71.31 228 PHE A CA 1
ATOM 1712 C C . PHE A 1 228 ? 10.159 5.128 -26.371 1.00 71.31 228 PHE A C 1
ATOM 1714 O O . PHE A 1 228 ? 9.321 5.637 -27.118 1.00 71.31 228 PHE A O 1
ATOM 1721 N N . ASP A 1 229 ? 10.672 5.794 -25.342 1.00 70.50 229 ASP A N 1
ATOM 1722 C CA . ASP A 1 229 ? 10.503 7.241 -25.182 1.00 70.50 229 ASP A CA 1
ATOM 1723 C C . ASP A 1 229 ? 11.540 8.046 -25.985 1.00 70.50 229 ASP A C 1
ATOM 1725 O O . ASP A 1 229 ? 12.435 7.495 -26.629 1.00 70.50 229 ASP A O 1
ATOM 1729 N N . SER A 1 230 ? 11.440 9.376 -25.938 1.00 62.81 230 SER A N 1
ATOM 1730 C CA . SER A 1 230 ? 12.352 10.292 -26.635 1.00 62.81 230 SER A CA 1
ATOM 1731 C C . SER A 1 230 ? 13.812 10.219 -26.177 1.00 62.81 230 SER A C 1
ATOM 1733 O O . SER A 1 230 ? 14.682 10.790 -26.830 1.00 62.81 230 SER A O 1
ATOM 1735 N N . THR A 1 231 ? 14.092 9.571 -25.044 1.00 50.31 231 THR A N 1
ATOM 1736 C CA . THR A 1 231 ? 15.454 9.331 -24.547 1.00 50.31 231 THR A CA 1
ATOM 1737 C C . THR A 1 231 ? 16.006 7.973 -24.986 1.00 50.31 231 THR A C 1
ATOM 1739 O O . THR A 1 231 ? 17.178 7.683 -24.747 1.00 50.31 231 THR A O 1
ATOM 1742 N N . GLY A 1 232 ? 15.184 7.157 -25.655 1.00 48.00 232 GLY A N 1
ATOM 1743 C CA . GLY A 1 232 ? 15.521 5.800 -26.066 1.00 48.00 232 GLY A CA 1
ATOM 1744 C C . GLY A 1 232 ? 15.343 4.761 -24.956 1.00 48.00 232 GLY A C 1
ATOM 1745 O O . GLY A 1 232 ? 15.896 3.671 -25.077 1.00 48.00 232 GLY A O 1
ATOM 1746 N N . GLN A 1 233 ? 14.601 5.067 -23.883 1.00 51.53 233 GLN A N 1
ATOM 1747 C CA . GLN A 1 233 ? 14.244 4.091 -22.849 1.00 51.53 233 GLN A CA 1
ATOM 1748 C C . GLN A 1 233 ? 13.072 3.227 -23.326 1.00 51.53 233 GLN A C 1
ATOM 1750 O O . GLN A 1 233 ? 12.070 3.774 -23.783 1.00 51.53 233 GLN A O 1
ATOM 1755 N N . ILE A 1 234 ? 13.148 1.900 -23.157 1.00 59.03 234 ILE A N 1
ATOM 1756 C CA . ILE A 1 234 ? 11.991 1.015 -23.363 1.00 59.03 234 ILE A CA 1
ATOM 1757 C C . ILE A 1 234 ? 10.951 1.307 -22.275 1.00 59.03 234 ILE A C 1
ATOM 1759 O O . ILE A 1 234 ? 11.206 1.118 -21.087 1.00 59.03 234 ILE A O 1
ATOM 1763 N N . VAL A 1 235 ? 9.767 1.755 -22.685 1.00 62.06 235 VAL A N 1
ATOM 1764 C CA . VAL A 1 235 ? 8.626 2.046 -21.802 1.00 62.06 235 VAL A CA 1
ATOM 1765 C C . VAL A 1 235 ? 7.499 1.021 -21.925 1.00 62.06 235 VAL A C 1
ATOM 1767 O O . VAL A 1 235 ? 6.567 1.065 -21.134 1.00 62.06 235 VAL A O 1
ATOM 1770 N N . GLY A 1 236 ? 7.589 0.092 -22.880 1.00 63.34 236 GLY A N 1
ATOM 1771 C CA . GLY A 1 236 ? 6.710 -1.073 -22.996 1.00 63.34 236 GLY A CA 1
ATOM 1772 C C . GLY A 1 236 ? 7.231 -2.059 -24.046 1.00 63.34 236 GLY A C 1
ATOM 1773 O O . GLY A 1 236 ? 7.907 -1.645 -24.986 1.00 63.34 236 GLY A O 1
ATOM 1774 N N . ARG A 1 237 ? 6.951 -3.358 -23.898 1.00 77.00 237 ARG A N 1
ATOM 1775 C CA . ARG A 1 237 ? 7.340 -4.404 -24.865 1.00 77.00 237 ARG A CA 1
ATOM 1776 C C . ARG A 1 237 ? 6.380 -5.590 -24.830 1.00 77.00 237 ARG A C 1
ATOM 1778 O O . ARG A 1 237 ? 5.862 -5.896 -23.759 1.00 77.00 237 ARG A O 1
ATOM 1785 N N . ASP A 1 238 ? 6.203 -6.263 -25.960 1.00 65.50 238 ASP A N 1
ATOM 1786 C CA . ASP A 1 238 ? 5.587 -7.591 -26.040 1.00 65.50 238 ASP A CA 1
ATOM 1787 C C . ASP A 1 238 ? 6.264 -8.400 -27.166 1.00 65.50 238 ASP A C 1
ATOM 1789 O O . ASP A 1 238 ? 6.650 -7.842 -28.195 1.00 65.50 238 ASP A O 1
ATOM 1793 N N . SER A 1 239 ? 6.554 -9.672 -26.884 1.00 72.88 239 SER A N 1
ATOM 1794 C CA . SER A 1 239 ? 7.477 -10.522 -27.673 1.00 72.88 239 SER A CA 1
ATOM 1795 C C . SER A 1 239 ? 7.099 -12.008 -27.589 1.00 72.88 239 SER A C 1
ATOM 1797 O O . SER A 1 239 ? 7.940 -12.882 -27.341 1.00 72.88 239 SER A O 1
ATOM 1799 N N . GLN A 1 240 ? 5.800 -12.296 -27.655 1.00 66.00 240 GLN A N 1
ATOM 1800 C CA . GLN A 1 240 ? 5.282 -13.658 -27.620 1.00 66.00 240 GLN A CA 1
ATOM 1801 C C . GLN A 1 240 ? 5.678 -14.425 -28.883 1.00 66.00 240 GLN A C 1
ATOM 1803 O O . GLN A 1 240 ? 5.910 -13.878 -29.950 1.00 66.00 240 GLN A O 1
ATOM 1808 N N . GLN A 1 241 ? 5.805 -15.743 -28.741 1.00 59.84 241 GLN A N 1
ATOM 1809 C CA . GLN A 1 241 ? 6.295 -16.586 -29.822 1.00 59.84 241 GLN A CA 1
ATOM 1810 C C . GLN A 1 241 ? 5.227 -16.830 -30.896 1.00 59.84 241 GLN A C 1
ATOM 1812 O O . GLN A 1 241 ? 4.107 -17.256 -30.604 1.00 59.84 241 GLN A O 1
ATOM 1817 N N . GLY A 1 242 ? 5.649 -16.759 -32.159 1.00 66.31 242 GLY A N 1
ATOM 1818 C CA . GLY A 1 242 ? 4.854 -17.197 -33.301 1.00 66.31 242 GLY A CA 1
ATOM 1819 C C . GLY A 1 242 ? 3.967 -16.093 -33.870 1.00 66.31 242 GLY A C 1
ATOM 1820 O O . GLY A 1 242 ? 4.381 -14.956 -33.999 1.00 66.31 242 GLY A O 1
ATOM 1821 N N . ARG A 1 243 ? 2.755 -16.436 -34.316 1.00 80.56 243 ARG A N 1
ATOM 1822 C CA . ARG A 1 243 ? 1.837 -15.485 -34.989 1.00 80.56 243 ARG A CA 1
ATOM 1823 C C . ARG A 1 243 ? 0.809 -14.892 -34.024 1.00 80.56 243 ARG A C 1
ATOM 1825 O O . ARG A 1 243 ? -0.277 -14.487 -34.441 1.00 80.56 243 ARG A O 1
ATOM 1832 N N . THR A 1 244 ? 1.107 -14.948 -32.730 1.00 70.94 244 THR A N 1
ATOM 1833 C CA . THR A 1 244 ? 0.275 -14.371 -31.678 1.00 70.94 244 THR A CA 1
ATOM 1834 C C . THR A 1 244 ? 0.197 -12.863 -31.845 1.00 70.94 244 THR A C 1
ATOM 1836 O O . THR A 1 244 ? 1.050 -12.241 -32.457 1.00 70.94 244 THR A O 1
ATOM 1839 N N . THR A 1 245 ? -0.897 -12.269 -31.382 1.00 74.44 245 THR A N 1
ATOM 1840 C CA . THR A 1 245 ? -0.999 -10.810 -31.379 1.00 74.44 245 THR A CA 1
ATOM 1841 C C . THR A 1 245 ? -0.197 -10.270 -30.207 1.00 74.44 245 THR A C 1
ATOM 1843 O O . THR A 1 245 ? -0.473 -10.659 -29.074 1.00 74.44 245 THR A O 1
ATOM 1846 N N . GLU A 1 246 ? 0.713 -9.343 -30.478 1.00 77.25 246 GLU A N 1
ATOM 1847 C CA . GLU A 1 246 ? 1.463 -8.637 -29.441 1.00 77.25 246 GLU A CA 1
ATOM 1848 C C . GLU A 1 246 ? 0.671 -7.415 -28.971 1.00 77.25 246 GLU A C 1
ATOM 1850 O O . GLU A 1 246 ? 0.093 -6.683 -29.785 1.00 77.25 246 GLU A O 1
ATOM 1855 N N . GLN A 1 247 ? 0.614 -7.169 -27.663 1.00 78.75 247 GLN A N 1
ATOM 1856 C CA . GLN A 1 247 ? -0.161 -6.073 -27.097 1.00 78.75 247 GLN A CA 1
ATOM 1857 C C . GLN A 1 247 ? 0.534 -5.394 -25.912 1.00 78.75 247 GLN A C 1
ATOM 1859 O O . GLN A 1 247 ? 0.638 -5.926 -24.812 1.00 78.75 247 GLN A O 1
ATOM 1864 N N . ILE A 1 248 ? 0.862 -4.118 -26.099 1.00 72.38 248 ILE A N 1
ATOM 1865 C CA . ILE A 1 248 ? 1.409 -3.229 -25.072 1.00 72.38 248 ILE A CA 1
ATOM 1866 C C . ILE A 1 248 ? 0.319 -2.248 -24.630 1.00 72.38 248 ILE A C 1
ATOM 1868 O O . ILE A 1 248 ? -0.437 -1.731 -25.455 1.00 72.38 248 ILE A O 1
ATOM 1872 N N . SER A 1 249 ? 0.199 -1.977 -23.330 1.00 78.94 249 SER A N 1
ATOM 1873 C CA . SER A 1 249 ? -0.762 -1.006 -22.781 1.00 78.94 249 SER A CA 1
ATOM 1874 C C . SER A 1 249 ? -0.104 -0.155 -21.704 1.00 78.94 249 SER A C 1
ATOM 1876 O O . SER A 1 249 ? 0.071 -0.610 -20.578 1.00 78.94 249 SER A O 1
ATOM 1878 N N . GLU A 1 250 ? 0.222 1.092 -22.042 1.00 74.44 250 GLU A N 1
ATOM 1879 C CA . GLU A 1 250 ? 1.039 1.968 -21.203 1.00 74.44 250 GLU A CA 1
ATOM 1880 C C . GLU A 1 250 ? 0.394 3.335 -20.957 1.00 74.44 250 GLU A C 1
ATOM 1882 O O . GLU A 1 250 ? -0.229 3.933 -21.833 1.00 74.44 250 GLU A O 1
ATOM 1887 N N . SER A 1 251 ? 0.568 3.867 -19.745 1.00 78.88 251 SER A N 1
ATOM 1888 C CA . SER A 1 251 ? 0.147 5.231 -19.393 1.00 78.88 251 SER A CA 1
ATOM 1889 C C . SER A 1 251 ? 1.300 6.202 -19.650 1.00 78.88 251 SER A C 1
ATOM 1891 O O . SER A 1 251 ? 2.077 6.514 -18.741 1.00 78.88 251 SER A O 1
ATOM 1893 N N . LEU A 1 252 ? 1.373 6.725 -20.866 1.00 72.62 252 LEU A N 1
ATOM 1894 C CA . LEU A 1 252 ? 2.459 7.581 -21.335 1.00 72.62 252 LEU A CA 1
ATOM 1895 C C . LEU A 1 252 ? 2.178 9.059 -21.026 1.00 72.62 252 LEU A C 1
ATOM 1897 O O . LEU A 1 252 ? 1.040 9.519 -21.118 1.00 72.62 252 LEU A O 1
ATOM 1901 N N . VAL A 1 253 ? 3.197 9.811 -20.599 1.00 76.69 253 VAL A N 1
ATOM 1902 C CA . VAL A 1 253 ? 3.084 11.263 -20.346 1.00 76.69 253 VAL A CA 1
ATOM 1903 C C . VAL A 1 253 ? 3.086 12.049 -21.659 1.00 76.69 253 VAL A C 1
ATOM 1905 O O . VAL A 1 253 ? 3.290 11.478 -22.722 1.00 76.69 253 VAL A O 1
ATOM 1908 N N . ALA A 1 254 ? 2.839 13.362 -21.597 1.00 77.44 254 ALA A N 1
ATOM 1909 C CA . ALA A 1 254 ? 3.088 14.212 -22.757 1.00 77.44 254 ALA A CA 1
ATOM 1910 C C . ALA A 1 254 ? 4.570 14.110 -23.145 1.00 77.44 254 ALA A C 1
ATOM 1912 O O . ALA A 1 254 ? 5.439 14.205 -22.275 1.00 77.44 254 ALA A O 1
ATOM 1913 N N . GLY A 1 255 ? 4.847 13.883 -24.421 1.00 74.62 255 GLY A N 1
ATOM 1914 C CA . GLY A 1 255 ? 6.186 13.557 -24.890 1.00 74.62 255 GLY A CA 1
ATOM 1915 C C . GLY A 1 255 ? 6.175 12.888 -26.255 1.00 74.62 255 GLY A C 1
ATOM 1916 O O . GLY A 1 255 ? 5.120 12.657 -26.848 1.00 74.62 255 GLY A O 1
ATOM 1917 N N . GLU A 1 256 ? 7.368 12.602 -26.753 1.00 79.62 256 GLU A N 1
ATOM 1918 C CA . GLU A 1 256 ? 7.580 11.898 -28.012 1.00 79.62 256 GLU A CA 1
ATOM 1919 C C . GLU A 1 256 ? 7.969 10.444 -27.740 1.00 79.62 256 GLU A C 1
ATOM 1921 O O . GLU A 1 256 ? 8.720 10.161 -26.806 1.00 79.62 256 GLU A O 1
ATOM 1926 N N . TYR A 1 257 ? 7.434 9.535 -28.552 1.00 82.75 257 TYR A N 1
ATOM 1927 C CA . TYR A 1 257 ? 7.593 8.095 -28.403 1.00 82.75 257 TYR A CA 1
ATOM 1928 C C . TYR A 1 257 ? 7.798 7.424 -29.760 1.00 82.75 257 TYR A C 1
ATOM 1930 O O . TYR A 1 257 ? 7.358 7.931 -30.796 1.00 82.75 257 TYR A O 1
ATOM 1938 N N . TYR A 1 258 ? 8.439 6.260 -29.732 1.00 83.19 258 TYR A N 1
ATOM 1939 C CA . TYR A 1 258 ? 8.784 5.460 -30.898 1.00 83.19 258 TYR A CA 1
ATOM 1940 C C . TYR A 1 258 ? 8.299 4.027 -30.690 1.00 83.19 258 TYR A C 1
ATOM 1942 O O . TYR A 1 258 ? 8.622 3.413 -29.681 1.00 83.19 258 TYR A O 1
ATOM 1950 N N . VAL A 1 259 ? 7.534 3.479 -31.625 1.00 86.12 259 VAL A N 1
ATOM 1951 C CA . VAL A 1 259 ? 7.217 2.050 -31.675 1.00 86.12 259 VAL A CA 1
ATOM 1952 C C . VAL A 1 259 ? 8.217 1.386 -32.606 1.00 86.12 259 VAL A C 1
ATOM 1954 O O . VAL A 1 259 ? 8.357 1.839 -33.735 1.00 86.12 259 VAL A O 1
ATOM 1957 N N . LEU A 1 260 ? 8.899 0.344 -32.144 1.00 82.94 260 LEU A N 1
ATOM 1958 C CA . LEU A 1 260 ? 9.808 -0.471 -32.946 1.00 82.94 260 LEU A CA 1
ATOM 1959 C C . LEU A 1 260 ? 9.185 -1.850 -33.159 1.00 82.94 260 LEU A C 1
ATOM 1961 O O . LEU A 1 260 ? 8.811 -2.499 -32.182 1.00 82.94 260 LEU A O 1
ATOM 1965 N N . VAL A 1 261 ? 9.120 -2.304 -34.407 1.00 83.31 261 VAL A N 1
ATOM 1966 C CA . VAL A 1 261 ? 8.708 -3.663 -34.780 1.00 83.31 261 VAL A CA 1
ATOM 1967 C C . VAL A 1 261 ? 9.911 -4.405 -35.356 1.00 83.31 261 VAL A C 1
ATOM 1969 O O . VAL A 1 261 ? 10.595 -3.883 -36.238 1.00 83.31 261 VAL A O 1
ATOM 1972 N N . LEU A 1 262 ? 10.191 -5.613 -34.858 1.00 78.31 262 LEU A N 1
ATOM 1973 C CA . LEU A 1 262 ? 11.350 -6.412 -35.274 1.00 78.31 262 LEU A CA 1
ATOM 1974 C C . LEU A 1 262 ? 10.932 -7.805 -35.767 1.00 78.31 262 LEU A C 1
ATOM 1976 O O . LEU A 1 262 ? 10.296 -8.539 -35.013 1.00 78.31 262 LEU A O 1
ATOM 1980 N N . PRO A 1 263 ? 11.344 -8.240 -36.976 1.00 80.00 263 PRO A N 1
ATOM 1981 C CA . PRO A 1 263 ? 11.051 -9.584 -37.460 1.00 80.00 263 PRO A CA 1
ATOM 1982 C C . PRO A 1 263 ? 11.916 -10.613 -36.727 1.00 80.00 263 PRO A C 1
ATOM 1984 O O . PRO A 1 263 ? 13.143 -10.478 -36.686 1.00 80.00 263 PRO A O 1
ATOM 1987 N N . ARG A 1 264 ? 11.316 -11.696 -36.227 1.00 74.81 264 ARG A N 1
ATOM 1988 C CA . ARG A 1 264 ? 12.041 -12.820 -35.602 1.00 74.81 264 ARG A CA 1
ATOM 1989 C C . ARG A 1 264 ? 12.493 -13.880 -36.593 1.00 74.81 264 ARG A C 1
ATOM 1991 O O . ARG A 1 264 ? 13.388 -14.670 -36.306 1.00 74.81 264 ARG A O 1
ATOM 1998 N N . THR A 1 265 ? 11.927 -13.868 -37.793 1.00 64.94 265 THR A N 1
ATOM 1999 C CA . THR A 1 265 ? 12.280 -14.811 -38.856 1.00 64.94 265 THR A CA 1
ATOM 2000 C C . THR A 1 265 ? 13.136 -14.143 -39.933 1.00 64.94 265 THR A C 1
ATOM 2002 O O . THR A 1 265 ? 13.278 -12.920 -39.979 1.00 64.94 265 THR A O 1
ATOM 2005 N N . SER A 1 266 ? 13.761 -14.951 -40.788 1.00 66.88 266 SER A N 1
ATOM 2006 C CA . SER A 1 266 ? 14.380 -14.502 -42.044 1.00 66.88 266 SER A CA 1
ATOM 2007 C C . SER A 1 266 ? 13.375 -14.462 -43.203 1.00 66.88 266 SER A C 1
ATOM 2009 O O . SER A 1 266 ? 13.770 -14.361 -44.356 1.00 66.88 266 SER A O 1
ATOM 2011 N N . SER A 1 267 ? 12.079 -14.601 -42.922 1.00 73.25 267 SER A N 1
ATOM 2012 C CA . SER A 1 267 ? 11.000 -14.452 -43.897 1.00 73.25 267 SER A CA 1
ATOM 2013 C C . SER A 1 267 ? 10.258 -13.148 -43.635 1.00 73.25 267 SER A C 1
ATOM 2015 O O . SER A 1 267 ? 10.242 -12.654 -42.509 1.00 73.25 267 SER A O 1
ATOM 2017 N N . THR A 1 268 ? 9.616 -12.602 -44.663 1.00 80.31 268 THR A N 1
ATOM 2018 C CA . THR A 1 268 ? 8.769 -11.418 -44.506 1.00 80.31 268 THR A CA 1
ATOM 2019 C C . THR A 1 268 ? 7.604 -11.703 -43.549 1.00 80.31 268 THR A C 1
ATOM 2021 O O . THR A 1 268 ? 6.934 -12.742 -43.624 1.00 80.31 268 THR A O 1
ATOM 2024 N N . VAL A 1 269 ? 7.374 -10.769 -42.635 1.00 81.81 269 VAL A N 1
ATOM 2025 C CA . VAL A 1 269 ? 6.295 -10.712 -41.657 1.00 81.81 269 VAL A CA 1
ATOM 2026 C C . VAL A 1 269 ? 5.406 -9.538 -42.042 1.00 81.81 269 VAL A C 1
ATOM 2028 O O . VAL A 1 269 ? 5.736 -8.389 -41.774 1.00 81.81 269 VAL A O 1
ATOM 2031 N N . ASN A 1 270 ? 4.260 -9.819 -42.648 1.00 84.19 270 ASN A N 1
ATOM 2032 C CA . ASN A 1 270 ? 3.208 -8.824 -42.791 1.00 84.19 270 ASN A CA 1
ATOM 2033 C C . ASN A 1 270 ? 2.481 -8.707 -41.454 1.00 84.19 270 ASN A C 1
ATOM 2035 O O . ASN A 1 270 ? 2.203 -9.725 -40.809 1.00 84.19 270 ASN A O 1
ATOM 2039 N N . TYR A 1 271 ? 2.152 -7.483 -41.062 1.00 84.44 271 TYR A N 1
ATOM 2040 C CA . TYR A 1 271 ? 1.477 -7.211 -39.803 1.00 84.44 271 TYR A CA 1
ATOM 2041 C C . TYR A 1 271 ? 0.443 -6.094 -39.948 1.00 84.44 271 TYR A C 1
ATOM 2043 O O . TYR A 1 271 ? 0.413 -5.340 -40.920 1.00 84.44 271 TYR A O 1
ATOM 2051 N N . GLN A 1 272 ? -0.426 -5.980 -38.949 1.00 88.00 272 GLN A N 1
ATOM 2052 C CA . GLN A 1 272 ? -1.278 -4.824 -38.731 1.00 88.00 272 GLN A CA 1
ATOM 2053 C C . GLN A 1 272 ? -0.953 -4.216 -37.368 1.00 88.00 272 GLN A C 1
ATOM 2055 O O . GLN A 1 272 ? -1.201 -4.832 -36.335 1.00 88.00 272 GLN A O 1
ATOM 2060 N N . LEU A 1 273 ? -0.431 -2.994 -37.364 1.00 88.19 273 LEU A N 1
ATOM 2061 C CA . LEU A 1 273 ? -0.145 -2.248 -36.150 1.00 88.19 273 LEU A CA 1
ATOM 2062 C C . LEU A 1 273 ? -1.277 -1.271 -35.856 1.00 88.19 273 LEU A C 1
ATOM 2064 O O . LEU A 1 273 ? -1.627 -0.424 -36.677 1.00 88.19 273 LEU A O 1
ATOM 2068 N N . VAL A 1 274 ? -1.824 -1.361 -34.652 1.00 87.56 274 VAL A N 1
ATOM 2069 C CA . VAL A 1 274 ? -2.865 -0.474 -34.146 1.00 87.56 274 VAL A CA 1
ATOM 2070 C C . VAL A 1 274 ? -2.322 0.265 -32.930 1.00 87.56 274 VAL A C 1
ATOM 2072 O O . VAL A 1 274 ? -2.106 -0.333 -31.882 1.00 87.56 274 VAL A O 1
ATOM 2075 N N . ILE A 1 275 ? -2.136 1.577 -33.050 1.00 87.38 275 ILE A N 1
ATOM 2076 C CA . ILE A 1 275 ? -1.738 2.460 -31.951 1.00 87.38 275 ILE A CA 1
ATOM 2077 C C . ILE A 1 275 ? -2.969 3.273 -31.555 1.00 87.38 275 ILE A C 1
ATOM 2079 O O . ILE A 1 275 ? -3.470 4.072 -32.345 1.00 87.38 275 ILE A O 1
ATOM 2083 N N . ARG A 1 276 ? -3.491 3.079 -30.343 1.00 84.12 276 ARG A N 1
ATOM 2084 C CA . ARG A 1 276 ? -4.670 3.803 -29.850 1.00 84.12 276 ARG A CA 1
ATOM 2085 C C . ARG A 1 276 ? -4.284 4.740 -28.732 1.00 84.12 276 ARG A C 1
ATOM 2087 O O . ARG A 1 276 ? -3.805 4.288 -27.699 1.00 84.12 276 ARG A O 1
ATOM 2094 N N . ASN A 1 277 ? -4.599 6.020 -28.896 1.00 77.31 277 ASN A N 1
ATOM 2095 C CA . ASN A 1 277 ? -4.836 6.876 -27.746 1.00 77.31 277 ASN A CA 1
ATOM 2096 C C . ASN A 1 277 ? -6.257 6.596 -27.247 1.00 77.31 277 ASN A C 1
ATOM 2098 O O . ASN A 1 277 ? -7.241 6.991 -27.879 1.00 77.31 277 ASN A O 1
ATOM 2102 N N . LEU A 1 278 ? -6.368 5.891 -26.124 1.00 69.06 278 LEU A N 1
ATOM 2103 C CA . LEU A 1 278 ? -7.624 5.782 -25.398 1.00 69.06 278 LEU A CA 1
ATOM 2104 C C . LEU A 1 278 ? -7.834 7.104 -24.659 1.00 69.06 278 LEU A C 1
ATOM 2106 O O . LEU A 1 278 ? -7.552 7.221 -23.464 1.00 69.06 278 LEU A O 1
ATOM 2110 N N . ALA A 1 279 ? -8.294 8.111 -25.404 1.00 47.12 279 ALA A N 1
ATOM 2111 C CA . ALA A 1 279 ? -8.628 9.407 -24.851 1.00 47.12 279 ALA A CA 1
ATOM 2112 C C . ALA A 1 279 ? -9.610 9.201 -23.692 1.00 47.12 279 ALA A C 1
ATOM 2114 O O . ALA A 1 279 ? -10.666 8.576 -23.839 1.00 47.12 279 ALA A O 1
ATOM 2115 N N . SER A 1 280 ? -9.271 9.731 -22.519 1.00 37.88 280 SER A N 1
ATOM 2116 C CA . SER A 1 280 ? -10.255 9.947 -21.466 1.00 37.88 280 SER A CA 1
ATOM 2117 C C . SER A 1 280 ? -11.386 10.782 -22.072 1.00 37.88 280 SER A C 1
ATOM 2119 O O . SER A 1 280 ? -11.115 11.888 -22.538 1.00 37.88 280 SER A O 1
ATOM 2121 N N . ARG A 1 281 ? -12.609 10.229 -22.133 1.00 32.69 281 ARG A N 1
ATOM 2122 C CA . ARG A 1 281 ? -13.804 10.863 -22.724 1.00 32.69 281 ARG A CA 1
ATOM 2123 C C . ARG A 1 281 ? -13.821 12.378 -22.484 1.00 32.69 281 ARG A C 1
ATOM 2125 O O . ARG A 1 281 ? -13.761 12.818 -21.337 1.00 32.69 281 ARG A O 1
ATOM 2132 N N . THR A 1 282 ? -13.929 13.152 -23.559 1.00 30.34 282 THR A N 1
ATOM 2133 C CA . THR A 1 282 ? -14.080 14.609 -23.522 1.00 30.34 282 THR A CA 1
ATOM 2134 C C . THR A 1 282 ? -15.356 14.986 -22.757 1.00 30.34 282 THR A C 1
ATOM 2136 O O . THR A 1 282 ? -16.427 14.468 -23.085 1.00 30.34 282 THR A O 1
ATOM 2139 N N . PRO A 1 283 ? -15.294 15.884 -21.756 1.00 29.39 283 PRO A N 1
ATOM 2140 C CA . PRO A 1 283 ? -16.482 16.519 -21.200 1.00 29.39 283 PRO A CA 1
ATOM 2141 C C . PRO A 1 283 ? -17.148 17.386 -22.276 1.00 29.39 283 PRO A C 1
ATOM 2143 O O . PRO A 1 283 ? -16.463 18.057 -23.048 1.00 29.39 283 PRO A O 1
ATOM 2146 N N . VAL A 1 284 ? -18.483 17.391 -22.301 1.00 25.77 284 VAL A N 1
ATOM 2147 C CA . VAL A 1 284 ? -19.314 18.394 -22.994 1.00 25.77 284 VAL A CA 1
ATOM 2148 C C . VAL A 1 284 ? -18.758 19.796 -22.690 1.00 25.77 284 VAL A C 1
ATOM 2150 O O . VAL A 1 284 ? -18.349 20.010 -21.544 1.00 25.77 284 VAL A O 1
ATOM 2153 N N . PRO A 1 285 ? -18.716 20.742 -23.653 1.00 29.69 285 PRO A N 1
ATOM 2154 C CA . PRO A 1 285 ? -18.127 22.061 -23.448 1.00 29.69 285 PRO A CA 1
ATOM 2155 C C . PRO A 1 285 ? -18.904 22.827 -22.372 1.00 29.69 285 PRO A C 1
ATOM 2157 O O . PRO A 1 285 ? -19.885 23.515 -22.637 1.00 29.69 285 PRO A O 1
ATOM 2160 N N . GLN A 1 286 ? -18.458 22.695 -21.129 1.00 29.42 286 GLN A N 1
ATOM 2161 C CA . GLN A 1 286 ? -18.700 23.684 -20.101 1.00 29.42 286 GLN A CA 1
ATOM 2162 C C . GLN A 1 286 ? -17.747 24.839 -20.395 1.00 29.42 286 GLN A C 1
ATOM 2164 O O . GLN A 1 286 ? -16.573 24.608 -20.694 1.00 29.42 286 GLN A O 1
ATOM 2169 N N . SER A 1 287 ? -18.265 26.068 -20.352 1.00 25.22 287 SER A N 1
ATOM 2170 C CA . SER A 1 287 ? -17.484 27.306 -20.417 1.00 25.22 287 SER A CA 1
ATOM 2171 C C . SER A 1 287 ? -16.152 27.138 -19.677 1.00 25.22 287 SER A C 1
ATOM 2173 O O . SER A 1 287 ? -16.159 26.543 -18.595 1.00 25.22 287 SER A O 1
ATOM 2175 N N . PRO A 1 288 ? -15.026 27.604 -20.249 1.00 28.53 288 PRO A N 1
ATOM 2176 C CA . PRO A 1 288 ? -13.696 27.177 -19.838 1.00 28.53 288 PRO A CA 1
ATOM 2177 C C . PRO A 1 288 ? -13.550 27.355 -18.326 1.00 28.53 288 PRO A C 1
ATOM 2179 O O . PRO A 1 288 ? -13.644 28.490 -17.847 1.00 28.53 288 PRO A O 1
ATOM 2182 N N . PRO A 1 289 ? -13.351 26.271 -17.550 1.00 32.06 289 PRO A N 1
ATOM 2183 C CA . PRO A 1 289 ? -12.968 26.448 -16.173 1.00 32.06 289 PRO A CA 1
ATOM 2184 C C . PRO A 1 289 ? -11.589 27.088 -16.240 1.00 32.06 289 PRO A C 1
ATOM 2186 O O . PRO A 1 289 ? -10.669 26.557 -16.867 1.00 32.06 289 PRO A O 1
ATOM 2189 N N . THR A 1 290 ? -11.467 28.266 -15.642 1.00 32.06 290 THR A N 1
ATOM 2190 C CA . THR A 1 290 ? -10.196 28.881 -15.275 1.00 32.06 290 THR A CA 1
ATOM 2191 C C . THR A 1 290 ? -9.244 27.765 -14.864 1.00 32.06 290 THR A C 1
ATOM 2193 O O . THR A 1 290 ? -9.634 26.963 -14.015 1.00 32.06 290 THR A O 1
ATOM 2196 N N . ALA A 1 291 ? -8.075 27.662 -15.510 1.00 31.80 291 ALA A N 1
ATOM 2197 C CA . ALA A 1 291 ? -7.091 26.610 -15.269 1.00 31.80 291 ALA A CA 1
ATOM 2198 C C . ALA A 1 291 ? -7.033 26.286 -13.771 1.00 31.80 291 ALA A C 1
ATOM 2200 O O . ALA A 1 291 ? -6.543 27.091 -12.977 1.00 31.80 291 ALA A O 1
ATOM 2201 N N . ALA A 1 292 ? -7.617 25.152 -13.371 1.00 37.84 292 ALA A N 1
ATOM 2202 C CA . ALA A 1 292 ? -7.563 24.718 -11.991 1.00 37.84 292 ALA A CA 1
ATOM 2203 C C . ALA A 1 292 ? -6.115 24.303 -11.763 1.00 37.84 292 ALA A C 1
ATOM 2205 O O . ALA A 1 292 ? -5.704 23.201 -12.124 1.00 37.84 292 ALA A O 1
ATOM 2206 N N . GLN A 1 293 ? -5.329 25.245 -11.249 1.00 36.53 293 GLN A N 1
ATOM 2207 C CA . GLN A 1 293 ? -4.033 25.003 -10.644 1.00 36.53 293 GLN A CA 1
ATOM 2208 C C . GLN A 1 293 ? -4.145 23.693 -9.857 1.00 36.53 293 GLN A C 1
ATOM 2210 O O . GLN A 1 293 ? -5.055 23.560 -9.030 1.00 36.53 293 GLN A O 1
ATOM 2215 N N . LEU A 1 294 ? -3.272 22.714 -10.140 1.00 46.00 294 LEU A N 1
ATOM 2216 C CA . LEU A 1 294 ? -3.126 21.565 -9.248 1.00 46.00 294 LEU A CA 1
ATOM 2217 C C . LEU A 1 294 ? -3.047 22.119 -7.819 1.00 46.00 294 LEU A C 1
ATOM 2219 O O . LEU A 1 294 ? -2.352 23.124 -7.625 1.00 46.00 294 LEU A O 1
ATOM 222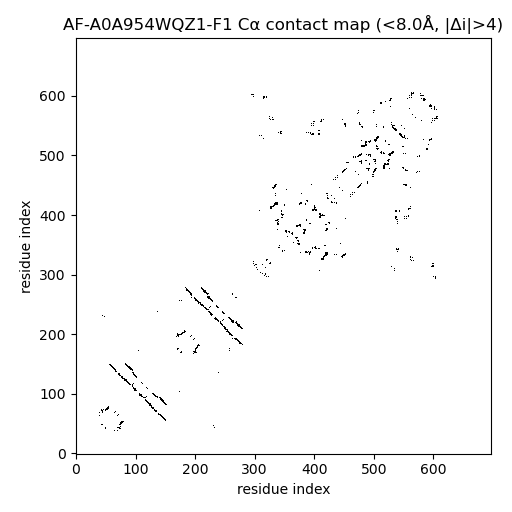3 N N . PRO A 1 295 ? -3.781 21.543 -6.851 1.00 57.03 295 PRO A N 1
ATOM 2224 C CA . PRO A 1 295 ? -3.775 22.043 -5.489 1.00 57.03 295 PRO A CA 1
ATOM 2225 C C . PRO A 1 295 ? -2.348 22.297 -5.023 1.00 57.03 295 PRO A C 1
ATOM 2227 O O . PRO A 1 295 ? -1.496 21.414 -5.139 1.00 57.03 295 PRO A O 1
ATOM 2230 N N . VAL A 1 296 ? -2.088 23.509 -4.530 1.00 65.75 296 VAL A N 1
ATOM 2231 C CA . VAL A 1 296 ? -0.788 23.837 -3.944 1.00 65.75 296 VAL A CA 1
ATOM 2232 C C . VAL A 1 296 ? -0.535 22.830 -2.814 1.00 65.75 296 VAL A C 1
ATOM 2234 O O . VAL A 1 296 ? -1.430 22.656 -1.976 1.00 65.75 296 VAL A O 1
ATOM 2237 N N . PRO A 1 297 ? 0.623 22.137 -2.797 1.00 74.50 297 PRO A N 1
ATOM 2238 C CA . PRO A 1 297 ? 0.975 21.246 -1.699 1.00 74.50 297 PRO A CA 1
ATOM 2239 C C . PRO A 1 297 ? 0.852 21.965 -0.357 1.00 74.50 297 PRO A C 1
ATOM 2241 O O . PRO A 1 297 ? 1.060 23.180 -0.276 1.00 74.50 297 PRO A O 1
ATOM 2244 N N . LEU A 1 298 ? 0.517 21.225 0.701 1.00 65.31 298 LEU A N 1
ATOM 2245 C CA . LEU A 1 298 ? 0.482 21.821 2.033 1.00 65.31 298 LEU A CA 1
ATOM 2246 C C . LEU A 1 298 ? 1.865 22.399 2.384 1.00 65.31 298 LEU A C 1
ATOM 2248 O O . LEU A 1 298 ? 2.877 21.786 2.036 1.00 65.31 298 LEU A O 1
ATOM 2252 N N . PRO A 1 299 ? 1.924 23.569 3.047 1.00 65.75 299 PRO A N 1
ATOM 2253 C CA . PRO A 1 299 ? 3.192 24.174 3.428 1.00 65.75 299 PRO A CA 1
ATOM 2254 C C . PRO A 1 299 ? 4.017 23.218 4.286 1.00 65.75 299 PRO A C 1
ATOM 2256 O O . PRO A 1 299 ? 3.481 22.619 5.217 1.00 65.75 299 PRO A O 1
ATOM 2259 N N . ASN A 1 300 ? 5.315 23.128 3.996 1.00 77.75 300 ASN A N 1
ATOM 2260 C CA . ASN A 1 300 ? 6.252 22.347 4.799 1.00 77.75 300 ASN A CA 1
ATOM 2261 C C . ASN A 1 300 ? 6.217 22.815 6.258 1.00 77.75 300 ASN A C 1
ATOM 2263 O O . ASN A 1 300 ? 6.192 24.019 6.534 1.00 77.75 300 ASN A O 1
ATOM 2267 N N . VAL A 1 301 ? 6.282 21.866 7.186 1.00 80.44 301 VAL A N 1
ATOM 2268 C CA . VAL A 1 301 ? 6.369 22.145 8.622 1.00 80.44 301 VAL A CA 1
ATOM 2269 C C . VAL A 1 301 ? 7.662 21.577 9.202 1.00 80.44 301 VAL A C 1
ATOM 2271 O O . VAL A 1 301 ? 8.364 20.800 8.557 1.00 80.44 301 VAL A O 1
ATOM 2274 N N . ALA A 1 302 ? 8.011 21.999 10.416 1.00 79.62 302 ALA A N 1
ATOM 2275 C CA . ALA A 1 302 ? 9.166 21.447 11.111 1.00 79.62 302 ALA A CA 1
ATOM 2276 C C . ALA A 1 302 ? 8.951 19.954 11.414 1.00 79.62 302 ALA A C 1
ATOM 2278 O O . ALA A 1 302 ? 7.865 19.557 11.835 1.00 79.62 302 ALA A O 1
ATOM 2279 N N . ASN A 1 303 ? 10.003 19.152 11.232 1.00 77.94 303 ASN A N 1
ATOM 2280 C CA . ASN A 1 303 ? 9.972 17.722 11.533 1.00 77.94 303 ASN A CA 1
ATOM 2281 C C . ASN A 1 303 ? 9.591 17.478 12.998 1.00 77.94 303 ASN A C 1
ATOM 2283 O O . ASN A 1 303 ? 10.166 18.082 13.907 1.00 77.94 303 ASN A O 1
ATOM 2287 N N . GLU A 1 304 ? 8.684 16.535 13.230 1.00 74.25 304 GLU A N 1
ATOM 2288 C CA . GLU A 1 304 ? 8.305 16.134 14.581 1.00 74.25 304 GLU A CA 1
ATOM 2289 C C . GLU A 1 304 ? 9.254 15.061 15.126 1.00 74.25 304 GLU A C 1
ATOM 2291 O O . GLU A 1 304 ? 9.633 14.136 14.409 1.00 74.25 304 GLU A O 1
ATOM 2296 N N . GLY A 1 305 ? 9.654 15.214 16.396 1.00 65.31 305 GLY A N 1
ATOM 2297 C CA . GLY A 1 305 ? 10.215 14.155 17.247 1.00 65.31 305 GLY A CA 1
ATOM 2298 C C . GLY A 1 305 ? 11.480 13.430 16.769 1.00 65.31 305 GLY A C 1
ATOM 2299 O O . GLY A 1 305 ? 11.744 12.304 17.185 1.00 65.31 305 GLY A O 1
ATOM 2300 N N . GLY A 1 306 ? 12.308 14.074 15.943 1.00 64.38 306 GLY A N 1
ATOM 2301 C CA . GLY A 1 306 ? 13.644 13.576 15.600 1.00 64.38 306 GLY A CA 1
ATOM 2302 C C . GLY A 1 306 ? 13.641 12.248 14.825 1.00 64.38 306 GLY A C 1
ATOM 2303 O O . GLY A 1 306 ? 12.787 12.005 13.974 1.00 64.38 306 GLY A O 1
ATOM 2304 N N . SER A 1 307 ? 14.638 11.389 15.071 1.00 62.81 307 SER A N 1
ATOM 2305 C CA . SER A 1 307 ? 14.847 10.147 14.307 1.00 62.81 307 SER A CA 1
ATOM 2306 C C . SER A 1 307 ? 13.822 9.044 14.599 1.00 62.81 307 SER A C 1
ATOM 2308 O O . SER A 1 307 ? 13.596 8.199 13.737 1.00 62.81 307 SER A O 1
ATOM 2310 N N . THR A 1 308 ? 13.163 9.049 15.763 1.00 71.81 308 THR A N 1
ATOM 2311 C CA . THR A 1 308 ? 12.137 8.054 16.136 1.00 71.81 308 THR A CA 1
ATOM 2312 C C . THR A 1 308 ? 10.826 8.224 15.372 1.00 71.81 308 THR A C 1
ATOM 2314 O O . THR A 1 308 ? 10.063 7.270 15.262 1.00 71.81 308 THR A O 1
ATOM 2317 N N . HIS A 1 309 ? 10.580 9.408 14.803 1.00 82.19 309 HIS A N 1
ATOM 2318 C CA . HIS A 1 309 ? 9.398 9.713 13.987 1.00 82.19 309 HIS A CA 1
ATOM 2319 C C . HIS A 1 309 ? 9.768 10.036 12.535 1.00 82.19 309 HIS A C 1
ATOM 2321 O O . HIS A 1 309 ? 9.020 10.700 11.817 1.00 82.19 309 HIS A O 1
ATOM 2327 N N . TRP A 1 310 ? 10.925 9.554 12.060 1.00 92.06 310 TRP A N 1
ATOM 2328 C CA . TRP A 1 310 ? 11.366 9.787 10.681 1.00 92.06 310 TRP A CA 1
ATOM 2329 C C . TRP A 1 310 ? 10.305 9.360 9.659 1.00 92.06 310 TRP A C 1
ATOM 2331 O O . TRP A 1 310 ? 10.141 10.012 8.635 1.00 92.06 310 TRP A O 1
ATOM 2341 N N . ASN A 1 311 ? 9.575 8.282 9.946 1.00 94.50 311 ASN A N 1
ATOM 2342 C CA . ASN A 1 311 ? 8.562 7.695 9.081 1.00 94.50 311 ASN A CA 1
ATOM 2343 C C . ASN A 1 311 ? 7.334 8.606 8.921 1.00 94.50 311 ASN A C 1
ATOM 2345 O O . ASN A 1 311 ? 6.802 8.736 7.821 1.00 94.50 311 ASN A O 1
ATOM 2349 N N . VAL A 1 312 ? 6.943 9.292 9.997 1.00 94.31 312 VAL A N 1
ATOM 2350 C CA . VAL A 1 312 ? 5.885 10.311 10.009 1.00 94.31 312 VAL A CA 1
ATOM 2351 C C . VAL A 1 312 ? 6.280 11.496 9.127 1.00 94.31 312 VAL A C 1
ATOM 2353 O O . VAL A 1 312 ? 5.509 11.929 8.269 1.00 94.31 312 VAL A O 1
ATOM 2356 N N . ASN A 1 313 ? 7.511 11.982 9.302 1.00 91.38 313 ASN A N 1
ATOM 2357 C CA . ASN A 1 313 ? 8.052 13.098 8.526 1.00 91.38 313 ASN A CA 1
ATOM 2358 C C . ASN A 1 313 ? 8.253 12.710 7.051 1.00 91.38 313 ASN A C 1
ATOM 2360 O O . ASN A 1 313 ? 7.985 13.501 6.151 1.00 91.38 313 ASN A O 1
ATOM 2364 N N . ALA A 1 314 ? 8.665 11.469 6.781 1.00 91.75 314 ALA A N 1
ATOM 2365 C CA . ALA A 1 314 ? 8.894 10.979 5.428 1.00 91.75 314 ALA A CA 1
ATOM 2366 C C . ALA A 1 314 ? 7.621 10.993 4.576 1.00 91.75 314 ALA A C 1
ATOM 2368 O O . ALA A 1 314 ? 7.700 11.243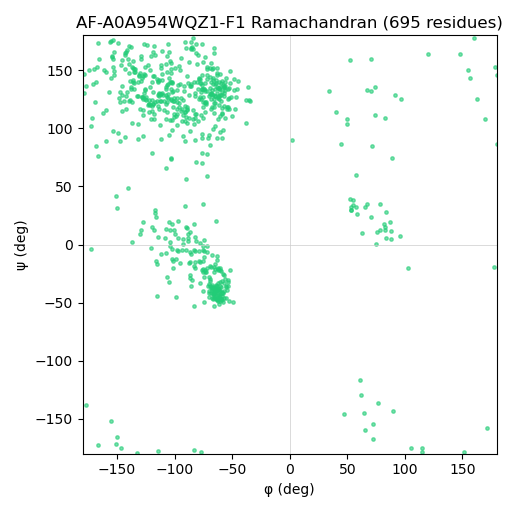 3.377 1.00 91.75 314 ALA A O 1
ATOM 2369 N N . VAL A 1 315 ? 6.449 10.766 5.170 1.00 95.56 315 VAL A N 1
ATOM 2370 C CA . VAL A 1 315 ? 5.171 10.834 4.445 1.00 95.56 315 VAL A CA 1
ATOM 2371 C C . VAL A 1 315 ? 4.502 12.206 4.510 1.00 95.56 315 VAL A C 1
ATOM 2373 O O . VAL A 1 315 ? 3.387 12.343 4.011 1.00 95.56 315 VAL A O 1
ATOM 2376 N N . ASN A 1 316 ? 5.151 13.214 5.099 1.00 93.75 316 ASN A N 1
ATOM 2377 C CA . ASN A 1 316 ? 4.612 14.567 5.253 1.00 93.75 316 ASN A CA 1
ATOM 2378 C C . ASN A 1 316 ? 3.240 14.606 5.965 1.00 93.75 316 ASN A C 1
ATOM 2380 O O . ASN A 1 316 ? 2.329 15.344 5.578 1.00 93.75 316 ASN A O 1
ATOM 2384 N N . ALA A 1 317 ? 3.052 13.747 6.976 1.00 95.44 317 ALA A N 1
ATOM 2385 C CA . ALA A 1 317 ? 1.839 13.749 7.797 1.00 95.44 317 ALA A CA 1
ATOM 2386 C C . ALA A 1 317 ? 1.674 15.031 8.648 1.00 95.44 317 ALA A C 1
ATOM 2388 O O . ALA A 1 317 ? 0.545 15.528 8.723 1.00 95.44 317 ALA A O 1
ATOM 2389 N N . PRO A 1 318 ? 2.739 15.617 9.239 1.00 94.00 318 PRO A N 1
ATOM 2390 C CA . PRO A 1 318 ? 2.626 16.844 10.029 1.00 94.00 318 PRO A CA 1
ATOM 2391 C C . PRO A 1 318 ? 2.011 18.029 9.273 1.00 94.00 318 PRO A C 1
ATOM 2393 O O . PRO A 1 318 ? 1.250 18.808 9.849 1.00 94.00 318 PRO A O 1
ATOM 2396 N N . GLU A 1 319 ? 2.254 18.136 7.970 1.00 92.75 319 GLU A N 1
ATOM 2397 C CA . GLU A 1 319 ? 1.657 19.149 7.103 1.00 92.75 319 GLU A CA 1
ATOM 2398 C C . GLU A 1 319 ? 0.126 19.009 7.047 1.00 92.75 319 GLU A C 1
ATOM 2400 O O . GLU A 1 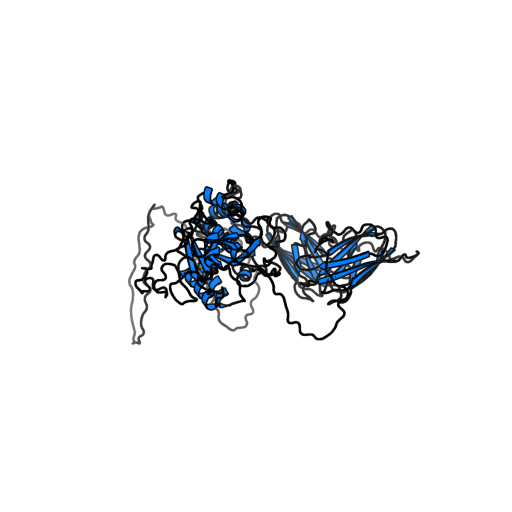319 ? -0.598 20.000 7.176 1.00 92.75 319 GLU A O 1
ATOM 2405 N N . ALA A 1 320 ? -0.386 17.777 6.933 1.00 94.06 320 ALA A N 1
ATOM 2406 C CA . ALA A 1 320 ? -1.822 17.498 6.990 1.00 94.06 320 ALA A CA 1
ATOM 2407 C C . ALA A 1 320 ? -2.414 17.834 8.367 1.00 94.06 320 ALA A C 1
ATOM 2409 O O . ALA A 1 320 ? -3.477 18.457 8.451 1.00 94.06 320 ALA A O 1
ATOM 2410 N N . TRP A 1 321 ? -1.700 17.505 9.447 1.00 94.75 321 TRP A N 1
ATOM 2411 C CA . TRP A 1 321 ? -2.138 17.804 10.812 1.00 94.75 321 TRP A CA 1
ATOM 2412 C C . TRP A 1 321 ? -2.207 19.300 11.094 1.00 94.75 321 TRP A C 1
ATOM 2414 O O . TRP A 1 321 ? -3.105 19.743 11.817 1.00 94.75 321 TRP A O 1
ATOM 2424 N N . ASN A 1 322 ? -1.267 20.072 10.549 1.00 93.00 322 ASN A N 1
ATOM 2425 C CA . ASN A 1 322 ? -1.254 21.526 10.652 1.00 93.00 322 ASN A CA 1
ATOM 2426 C C . ASN A 1 322 ? -2.399 22.159 9.845 1.00 93.00 322 ASN A C 1
ATOM 2428 O O . ASN A 1 322 ? -2.953 23.177 10.248 1.00 93.00 322 ASN A O 1
ATOM 2432 N N . ALA A 1 323 ? -2.823 21.506 8.760 1.00 90.75 323 ALA A N 1
ATOM 2433 C CA . ALA A 1 323 ? -4.023 21.868 8.006 1.00 90.75 323 ALA A CA 1
ATOM 2434 C C . ALA A 1 323 ? -5.345 21.403 8.660 1.00 90.75 323 ALA A C 1
ATOM 2436 O O . ALA A 1 323 ? -6.415 21.644 8.103 1.00 90.75 323 ALA A O 1
ATOM 2437 N N . GLY A 1 324 ? -5.292 20.761 9.834 1.00 94.56 324 GLY A N 1
ATOM 2438 C CA . GLY A 1 324 ? -6.469 20.320 10.591 1.00 94.56 324 GLY A CA 1
ATOM 2439 C C . GLY A 1 324 ? -6.992 18.927 10.226 1.00 94.56 324 GLY A C 1
ATOM 2440 O O . GLY A 1 324 ? -8.008 18.498 10.772 1.00 94.56 324 GLY A O 1
ATOM 2441 N N . PHE A 1 325 ? -6.306 18.193 9.350 1.00 96.69 325 PHE A N 1
ATOM 2442 C CA . PHE A 1 325 ? -6.671 16.829 8.970 1.00 96.69 325 PHE A CA 1
ATOM 2443 C C . PHE A 1 325 ? -5.841 15.846 9.783 1.00 96.69 325 PHE A C 1
ATOM 2445 O O . PHE A 1 325 ? -4.624 15.799 9.646 1.00 96.69 325 PHE A O 1
ATOM 2452 N N . ARG A 1 326 ? -6.486 15.093 10.675 1.00 97.19 326 ARG A N 1
ATOM 2453 C CA . ARG A 1 326 ? -5.836 14.145 11.596 1.00 97.19 326 ARG A CA 1
ATOM 2454 C C . ARG A 1 326 ? -6.490 12.761 11.574 1.00 97.19 326 ARG A C 1
ATOM 2456 O O . ARG A 1 326 ? -6.149 11.921 12.401 1.00 97.19 326 ARG A O 1
ATOM 2463 N N . GLY A 1 327 ? -7.405 12.513 10.633 1.00 97.88 327 GLY A N 1
ATOM 2464 C CA . GLY A 1 327 ? -8.166 11.264 10.533 1.00 97.88 327 GLY A CA 1
ATOM 2465 C C . GLY A 1 327 ? -9.452 11.247 11.359 1.00 97.88 327 GLY A C 1
ATOM 2466 O O . GLY A 1 327 ? -10.049 10.191 11.528 1.00 97.88 327 GLY A O 1
ATOM 2467 N N . GLN A 1 328 ? -9.882 12.395 11.887 1.00 97.38 328 GLN A N 1
ATOM 2468 C CA . GLN A 1 328 ? -11.107 12.505 12.673 1.00 97.38 328 GLN A CA 1
ATOM 2469 C C . GLN A 1 328 ? -12.332 11.998 11.902 1.00 97.38 328 GLN A C 1
ATOM 2471 O O . GLN A 1 328 ? -12.508 12.315 10.727 1.00 97.38 328 GLN A O 1
ATOM 2476 N N . GLY A 1 329 ? -13.181 11.232 12.587 1.00 96.06 329 GLY A N 1
ATOM 2477 C CA . GLY A 1 329 ? -14.413 10.679 12.018 1.00 96.06 329 GLY A CA 1
ATOM 2478 C C . GLY A 1 329 ? -14.214 9.497 11.068 1.00 96.06 329 GLY A C 1
ATOM 2479 O O . GLY A 1 329 ? -15.209 8.996 10.566 1.00 96.06 329 GLY A O 1
ATOM 2480 N N . ILE A 1 330 ? -12.973 9.051 10.841 1.00 98.69 330 ILE A N 1
ATOM 2481 C CA . ILE A 1 330 ? -12.664 7.926 9.953 1.00 98.69 330 ILE A CA 1
ATOM 2482 C C . ILE A 1 330 ? -12.366 6.671 10.768 1.00 98.69 330 ILE A C 1
ATOM 2484 O O . ILE A 1 330 ? -11.659 6.732 11.782 1.00 98.69 330 ILE A O 1
ATOM 2488 N N . VAL A 1 331 ? -12.874 5.532 10.303 1.00 98.88 331 VAL A N 1
ATOM 2489 C CA . VAL A 1 331 ? -12.647 4.214 10.892 1.00 98.88 331 VAL A CA 1
ATOM 2490 C C . VAL A 1 331 ? -11.692 3.405 10.013 1.00 98.88 331 VAL A C 1
ATOM 2492 O O . VAL A 1 331 ? -11.946 3.161 8.834 1.00 98.88 331 VAL A O 1
ATOM 2495 N N . VAL A 1 332 ? -10.582 2.954 10.598 1.00 98.94 332 VAL A N 1
ATOM 2496 C CA . VAL A 1 332 ? -9.609 2.064 9.957 1.00 98.94 332 VAL A CA 1
ATOM 2497 C C . VAL A 1 332 ? -9.628 0.714 10.660 1.00 98.94 332 VAL A C 1
ATOM 2499 O O . VAL A 1 332 ? -9.269 0.614 11.834 1.00 98.94 332 VAL A O 1
ATOM 2502 N N . ALA A 1 333 ? -10.004 -0.339 9.942 1.00 98.94 333 ALA A N 1
ATOM 2503 C CA . ALA A 1 333 ? -9.961 -1.694 10.465 1.00 98.94 333 ALA A CA 1
ATOM 2504 C C . ALA A 1 333 ? -8.560 -2.303 10.353 1.00 98.94 333 ALA A C 1
ATOM 2506 O O . ALA A 1 333 ? -7.930 -2.290 9.291 1.00 98.94 333 ALA A O 1
ATOM 2507 N N . ILE A 1 334 ? -8.088 -2.868 11.463 1.00 98.94 334 ILE A N 1
ATOM 2508 C CA . ILE A 1 334 ? -6.795 -3.537 11.595 1.00 98.94 334 ILE A CA 1
ATOM 2509 C C . ILE A 1 334 ? -7.055 -5.040 11.636 1.00 98.94 334 ILE A C 1
ATOM 2511 O O . ILE A 1 334 ? -7.357 -5.600 12.693 1.00 98.94 334 ILE A O 1
ATOM 2515 N N . LEU A 1 335 ? -6.974 -5.685 10.471 1.00 98.75 335 LEU A N 1
ATOM 2516 C CA . LEU A 1 335 ? -7.126 -7.133 10.355 1.00 98.75 335 LEU A CA 1
ATOM 2517 C C . LEU A 1 335 ? -5.766 -7.776 10.589 1.00 98.75 335 LEU A C 1
ATOM 2519 O O . LEU A 1 335 ? -4.927 -7.811 9.690 1.00 98.75 335 LEU A O 1
ATOM 2523 N N . ASP A 1 336 ? -5.537 -8.242 11.812 1.00 98.69 336 ASP A N 1
ATOM 2524 C CA . ASP A 1 336 ? -4.215 -8.697 12.242 1.00 98.69 336 ASP A CA 1
ATOM 2525 C C . ASP A 1 336 ? -4.307 -9.715 13.405 1.00 98.69 336 ASP A C 1
ATOM 2527 O O . ASP A 1 336 ? -5.296 -10.446 13.514 1.00 98.69 336 ASP A O 1
ATOM 2531 N N . THR A 1 337 ? -3.295 -9.799 14.272 1.00 98.31 337 THR A N 1
ATOM 2532 C CA . THR A 1 337 ? -3.245 -10.665 15.469 1.00 98.31 337 THR A CA 1
ATOM 2533 C C . THR A 1 337 ? -4.108 -10.168 16.640 1.00 98.31 337 THR A C 1
ATOM 2535 O O . THR A 1 337 ? -4.185 -10.813 17.690 1.00 98.31 337 THR A O 1
ATOM 2538 N N . GLY A 1 338 ? -4.771 -9.023 16.464 1.00 98.25 338 GLY A N 1
ATOM 2539 C CA . GLY A 1 338 ? -5.488 -8.274 17.495 1.00 98.25 338 GLY A CA 1
ATOM 2540 C C . GLY A 1 338 ? -4.839 -6.916 17.758 1.00 98.25 338 GLY A C 1
ATOM 2541 O O . GLY A 1 338 ? -3.887 -6.535 17.080 1.00 98.25 338 GLY A O 1
ATOM 2542 N N . VAL A 1 339 ? -5.339 -6.184 18.753 1.00 98.69 339 VAL A N 1
ATOM 2543 C CA . VAL A 1 339 ? -4.738 -4.919 19.211 1.00 98.69 339 VAL A CA 1
ATOM 2544 C C . VAL A 1 339 ? -4.752 -4.861 20.740 1.00 98.69 339 VAL A C 1
ATOM 2546 O O . VAL A 1 339 ? -5.771 -5.156 21.371 1.00 98.69 339 VAL A O 1
ATOM 2549 N N . ASP A 1 340 ? -3.645 -4.441 21.359 1.00 98.31 340 ASP A N 1
ATOM 2550 C CA . ASP A 1 340 ? -3.633 -4.028 22.766 1.00 98.31 340 ASP A CA 1
ATOM 2551 C C . ASP A 1 340 ? -4.397 -2.705 22.929 1.00 98.31 340 ASP A C 1
ATOM 2553 O O . ASP A 1 340 ? -3.838 -1.606 22.917 1.00 98.31 340 ASP A O 1
ATOM 2557 N N . ARG A 1 341 ? -5.717 -2.821 23.095 1.00 96.38 341 ARG A N 1
ATOM 2558 C CA . ARG A 1 341 ? -6.626 -1.682 23.284 1.00 96.38 341 ARG A CA 1
ATOM 2559 C C . ARG A 1 341 ? -6.371 -0.877 24.562 1.00 96.38 341 ARG A C 1
ATOM 2561 O O . ARG A 1 341 ? -6.988 0.168 24.744 1.00 96.38 341 ARG A O 1
ATOM 2568 N N . THR A 1 342 ? -5.525 -1.377 25.465 1.00 97.50 342 THR A N 1
ATOM 2569 C CA . THR A 1 342 ? -5.181 -0.708 26.727 1.00 97.50 342 THR A CA 1
ATOM 2570 C C . THR A 1 342 ? -3.875 0.074 26.647 1.00 97.50 342 THR A C 1
ATOM 2572 O O . THR A 1 342 ? -3.543 0.801 27.583 1.00 97.50 342 THR A O 1
ATOM 2575 N N . HIS A 1 343 ? -3.155 -0.021 25.524 1.00 98.19 343 HIS A N 1
ATOM 2576 C CA . HIS A 1 343 ? -1.925 0.723 25.308 1.00 98.19 343 HIS A CA 1
ATOM 2577 C C . HIS A 1 343 ? -2.174 2.243 25.449 1.00 98.19 343 HIS A C 1
ATOM 2579 O O . HIS A 1 343 ? -3.083 2.757 24.789 1.00 98.19 343 HIS A O 1
ATOM 2585 N N . PRO A 1 344 ? -1.370 2.990 26.238 1.00 97.75 344 PRO A N 1
ATOM 2586 C CA . PRO A 1 344 ? -1.603 4.415 26.507 1.00 97.75 344 PRO A CA 1
ATOM 2587 C C . PRO A 1 344 ? -1.735 5.286 25.250 1.00 97.75 344 PRO A C 1
ATOM 2589 O O . PRO A 1 344 ? -2.606 6.149 25.191 1.00 97.75 344 PRO A O 1
ATOM 2592 N N . ASP A 1 345 ? -0.931 5.010 24.219 1.00 97.50 345 ASP A N 1
ATOM 2593 C CA . ASP A 1 345 ? -1.013 5.730 22.938 1.00 97.50 345 ASP A CA 1
ATOM 2594 C C . ASP A 1 345 ? -2.173 5.283 22.030 1.00 97.50 345 ASP A C 1
ATOM 2596 O O . ASP A 1 345 ? -2.506 5.996 21.086 1.00 97.50 345 ASP A O 1
ATOM 2600 N N . LEU A 1 346 ? -2.815 4.135 22.276 1.00 98.38 346 LEU A N 1
ATOM 2601 C CA . LEU A 1 346 ? -3.890 3.619 21.412 1.00 98.38 346 LEU A CA 1
ATOM 2602 C C . LEU A 1 346 ? -5.280 3.791 22.016 1.00 98.38 346 LEU A C 1
ATOM 2604 O O . LEU A 1 346 ? -6.237 3.985 21.273 1.00 98.38 346 LEU A O 1
ATOM 2608 N N . VAL A 1 347 ? -5.407 3.736 23.344 1.00 97.62 347 VAL A N 1
ATOM 2609 C CA . VAL A 1 347 ? -6.692 3.606 24.053 1.00 97.62 347 VAL A CA 1
ATOM 2610 C C . VAL A 1 347 ? -7.734 4.667 23.670 1.00 97.62 347 VAL A C 1
ATOM 2612 O O . VAL A 1 347 ? -8.925 4.369 23.628 1.00 97.62 347 VAL A O 1
ATOM 2615 N N . GLN A 1 348 ? -7.310 5.890 23.335 1.00 97.00 348 GLN A N 1
ATOM 2616 C CA . GLN A 1 348 ? -8.213 6.977 22.924 1.00 97.00 348 GLN A CA 1
ATOM 2617 C C . GLN A 1 348 ? -8.754 6.817 21.492 1.00 97.00 348 GLN A C 1
ATOM 2619 O O . GLN A 1 348 ? -9.827 7.332 21.156 1.00 97.00 348 GLN A O 1
ATOM 2624 N N . ASN A 1 349 ? -8.027 6.077 20.660 1.00 98.44 349 ASN A N 1
ATOM 2625 C CA . ASN A 1 349 ? -8.316 5.877 19.247 1.00 98.44 349 ASN A CA 1
ATOM 2626 C C . ASN A 1 349 ? -8.925 4.506 18.952 1.00 98.44 349 ASN A C 1
ATOM 2628 O O . ASN A 1 349 ? -9.298 4.257 17.816 1.00 98.44 349 ASN A O 1
ATOM 2632 N N . ILE A 1 350 ? -9.105 3.630 19.940 1.00 98.56 350 ILE A N 1
ATOM 2633 C CA . ILE A 1 350 ? -9.834 2.375 19.729 1.00 98.56 350 ILE A CA 1
ATOM 2634 C C . ILE A 1 350 ? -11.300 2.674 19.385 1.00 98.56 350 ILE A C 1
ATOM 2636 O O . ILE A 1 350 ? -11.984 3.432 20.080 1.00 98.56 350 ILE A O 1
ATOM 2640 N N . TRP A 1 351 ? -11.759 2.090 18.282 1.00 98.56 351 TRP A N 1
ATOM 2641 C CA . TRP A 1 351 ? -13.144 2.106 17.834 1.00 98.56 351 TRP A CA 1
ATOM 2642 C C . TRP A 1 351 ? -14.035 1.392 18.849 1.00 98.56 351 TRP A C 1
ATOM 2644 O O . TRP A 1 351 ? -13.620 0.451 19.529 1.00 98.56 351 TRP A O 1
ATOM 2654 N N . ARG A 1 352 ? -15.269 1.872 18.951 1.00 97.69 352 ARG A N 1
ATOM 2655 C CA . ARG A 1 352 ? -16.318 1.250 19.746 1.00 97.69 352 ARG A CA 1
ATOM 2656 C C . ARG A 1 352 ? -17.509 1.024 18.840 1.00 97.69 352 ARG A C 1
ATOM 2658 O O . ARG A 1 352 ? -17.885 1.972 18.150 1.00 97.69 352 ARG A O 1
ATOM 2665 N N . ASN A 1 353 ? -18.079 -0.174 18.887 1.00 97.38 353 ASN A N 1
ATOM 2666 C CA . ASN A 1 353 ? -19.356 -0.441 18.246 1.00 97.38 353 ASN A CA 1
ATOM 2667 C C . ASN A 1 353 ? -20.427 0.400 18.974 1.00 97.38 353 ASN A C 1
ATOM 2669 O O . ASN A 1 353 ? -20.618 0.204 20.179 1.00 97.38 353 ASN A O 1
ATOM 2673 N N . PRO A 1 354 ? -21.043 1.406 18.320 1.00 94.75 354 PRO A N 1
ATOM 2674 C CA . PRO A 1 354 ? -22.047 2.252 18.962 1.00 94.75 354 PRO A CA 1
ATOM 2675 C C . PRO A 1 354 ? -23.352 1.502 19.252 1.00 94.75 354 PRO A C 1
ATOM 2677 O O . PRO A 1 354 ? -24.120 1.960 20.099 1.00 94.75 354 PRO A O 1
ATOM 2680 N N . ASP A 1 355 ? -23.574 0.372 18.580 1.00 95.50 355 ASP A N 1
ATOM 2681 C CA . ASP A 1 355 ? -24.812 -0.401 18.635 1.00 95.50 355 ASP A CA 1
ATOM 2682 C C . ASP A 1 355 ? -24.732 -1.577 19.633 1.00 95.50 355 ASP A C 1
ATOM 2684 O O . ASP A 1 355 ? -25.689 -2.330 19.790 1.00 95.50 355 ASP A O 1
ATOM 2688 N N . GLU A 1 356 ? -23.631 -1.670 20.391 1.00 96.56 356 GLU A N 1
ATOM 2689 C CA . GLU A 1 356 ? -23.376 -2.706 21.398 1.00 96.56 356 GLU A CA 1
ATOM 2690 C C . GLU A 1 356 ? -23.309 -2.168 22.831 1.00 96.56 356 GLU A C 1
ATOM 2692 O O . GLU A 1 356 ? -22.698 -1.129 23.118 1.00 96.56 356 GLU A O 1
ATOM 2697 N N . ARG A 1 357 ? -23.871 -2.930 23.776 1.00 94.62 357 ARG A N 1
ATOM 2698 C CA . ARG A 1 357 ? -23.713 -2.723 25.219 1.00 94.62 357 ARG A CA 1
ATOM 2699 C C . ARG A 1 357 ? -22.703 -3.731 25.761 1.00 94.62 357 ARG A C 1
ATOM 2701 O O . ARG A 1 357 ? -23.039 -4.891 25.952 1.00 94.62 357 ARG A O 1
ATOM 2708 N N . PRO A 1 358 ? -21.482 -3.294 26.113 1.00 92.44 358 PRO A N 1
ATOM 2709 C CA . PRO A 1 358 ? -20.422 -4.229 26.458 1.00 92.44 358 PRO A CA 1
ATOM 2710 C C . PRO A 1 358 ? -20.754 -5.095 27.682 1.00 92.44 358 PRO A C 1
ATOM 2712 O O . PRO A 1 358 ? -20.869 -4.575 28.797 1.00 92.44 358 PRO A O 1
ATOM 2715 N N . GLY A 1 359 ? -20.773 -6.413 27.488 1.00 92.44 359 GLY A N 1
ATOM 2716 C CA . GLY A 1 359 ? -20.794 -7.407 28.559 1.00 92.44 359 GLY A CA 1
ATOM 2717 C C . GLY A 1 359 ? -22.189 -7.771 29.059 1.00 92.44 359 GLY A C 1
ATOM 2718 O O . GLY A 1 359 ? -22.292 -8.288 30.175 1.00 92.44 359 GLY A O 1
ATOM 2719 N N . ASP A 1 360 ? -23.241 -7.500 28.278 1.00 95.81 360 ASP A N 1
ATOM 2720 C CA . ASP A 1 360 ? -24.591 -7.989 28.578 1.00 95.81 360 ASP A CA 1
ATOM 2721 C C . ASP A 1 360 ? -24.841 -9.413 28.037 1.00 95.81 360 ASP A C 1
ATOM 2723 O O . ASP A 1 360 ? -25.821 -10.053 28.430 1.00 95.81 360 ASP A O 1
ATOM 2727 N N . GLY A 1 361 ? -23.908 -9.957 27.242 1.00 95.62 361 GLY A N 1
ATOM 2728 C CA . GLY A 1 361 ? -23.966 -11.317 26.710 1.00 95.62 361 GLY A CA 1
ATOM 2729 C C . GLY A 1 361 ? -24.911 -11.465 25.521 1.00 95.62 361 GLY A C 1
ATOM 2730 O O . GLY A 1 361 ? -25.254 -12.596 25.164 1.00 95.62 361 GLY A O 1
ATOM 2731 N N . ILE A 1 362 ? -25.363 -10.355 24.934 1.00 96.44 362 ILE A N 1
ATOM 2732 C CA . ILE A 1 362 ? -26.347 -10.311 23.856 1.00 96.44 362 ILE A CA 1
ATOM 2733 C C . ILE A 1 362 ? -25.700 -9.657 22.630 1.00 96.44 362 ILE A C 1
ATOM 2735 O O . ILE A 1 362 ? -24.978 -8.681 22.738 1.00 96.44 362 ILE A O 1
ATOM 2739 N N . ASP A 1 363 ? -25.984 -10.197 21.450 1.00 97.00 363 ASP A N 1
ATOM 2740 C CA . ASP A 1 363 ? -25.718 -9.547 20.160 1.00 97.00 363 ASP A CA 1
ATOM 2741 C C . ASP A 1 363 ? -26.792 -8.464 19.951 1.00 97.00 363 ASP A C 1
ATOM 2743 O O . ASP A 1 363 ? -27.937 -8.780 19.616 1.00 97.00 363 ASP A O 1
ATOM 2747 N N . ASN A 1 364 ? -26.480 -7.219 20.323 1.00 97.50 364 ASN A N 1
ATOM 2748 C CA . ASN A 1 364 ? -27.453 -6.125 20.409 1.00 97.50 364 ASN A CA 1
ATOM 2749 C C . ASN A 1 364 ? -27.801 -5.541 19.037 1.00 97.50 364 ASN A C 1
ATOM 2751 O O . ASN A 1 364 ? -28.939 -5.107 18.827 1.00 97.50 364 ASN A O 1
ATOM 2755 N N . ASP A 1 365 ? -26.833 -5.528 18.125 1.00 96.44 365 ASP A N 1
ATOM 2756 C CA . ASP A 1 365 ? -26.989 -5.026 16.761 1.00 96.44 365 ASP A CA 1
ATOM 2757 C C . ASP A 1 365 ? -27.444 -6.125 15.775 1.00 96.44 365 ASP A C 1
ATOM 2759 O O . ASP A 1 365 ? -27.790 -5.837 14.624 1.00 96.44 365 ASP A O 1
ATOM 2763 N N . HIS A 1 366 ? -27.542 -7.372 16.254 1.00 96.69 366 HIS A N 1
ATOM 2764 C CA . HIS A 1 366 ? -27.912 -8.568 15.500 1.00 96.69 366 HIS A CA 1
ATOM 2765 C C . HIS A 1 366 ? -26.988 -8.825 14.299 1.00 96.69 366 HIS A C 1
ATOM 2767 O O . HIS A 1 366 ? -27.424 -9.354 13.266 1.00 96.69 366 HIS A O 1
ATOM 2773 N N . ASN A 1 367 ? -25.713 -8.451 14.414 1.00 95.62 367 ASN A N 1
ATOM 2774 C CA . ASN A 1 367 ? -24.710 -8.640 13.370 1.00 95.62 367 ASN A CA 1
ATOM 2775 C C . ASN A 1 367 ? -24.108 -10.068 13.364 1.00 95.62 367 ASN A C 1
ATOM 2777 O O . ASN A 1 367 ? -23.353 -10.429 12.450 1.00 95.62 367 ASN A O 1
ATOM 2781 N N . GLY A 1 368 ? -24.470 -10.900 14.348 1.00 97.06 368 GLY A N 1
ATOM 2782 C CA . GLY A 1 368 ? -24.003 -12.270 14.543 1.00 97.06 368 GLY A CA 1
ATOM 2783 C C . GLY A 1 368 ? -22.825 -12.413 15.515 1.00 97.06 368 GLY A C 1
ATOM 2784 O O . GLY A 1 368 ? -22.264 -13.514 15.606 1.00 97.06 368 GLY A O 1
ATOM 2785 N N . TYR A 1 369 ? -22.423 -11.343 16.211 1.00 97.31 369 TYR A N 1
ATOM 2786 C CA . TYR A 1 369 ? -21.217 -11.271 17.037 1.00 97.31 369 TYR A CA 1
ATOM 2787 C C . TYR A 1 369 ? -21.509 -10.680 18.424 1.00 97.31 369 TYR A C 1
ATOM 2789 O O . TYR A 1 369 ? -21.386 -9.490 18.663 1.00 97.31 369 TYR A O 1
ATOM 2797 N N . VAL A 1 370 ? -21.820 -11.560 19.378 1.00 97.94 370 VAL A N 1
ATOM 2798 C CA . VAL A 1 370 ? -22.146 -11.189 20.768 1.00 97.94 370 VAL A CA 1
ATOM 2799 C C . VAL A 1 370 ? -21.075 -10.304 21.420 1.00 97.94 370 VAL A C 1
ATOM 2801 O O . VAL A 1 370 ? -19.915 -10.720 21.528 1.00 97.94 370 VAL A O 1
ATOM 2804 N N . ASP A 1 371 ? -21.485 -9.152 21.960 1.00 96.62 371 ASP A N 1
ATOM 2805 C CA . ASP A 1 371 ? -20.643 -8.218 22.718 1.00 96.62 371 ASP A CA 1
ATOM 2806 C C . ASP A 1 371 ? -19.381 -7.752 21.956 1.00 96.62 371 ASP A C 1
ATOM 2808 O O . ASP A 1 371 ? -18.323 -7.538 22.567 1.00 96.62 371 ASP A O 1
ATOM 2812 N N . ASP A 1 372 ? -19.422 -7.590 20.633 1.00 97.62 372 ASP A N 1
ATOM 2813 C CA . ASP A 1 372 ? -18.281 -7.162 19.807 1.00 97.62 372 ASP A CA 1
ATOM 2814 C C . ASP A 1 372 ? -17.954 -5.652 19.919 1.00 97.62 372 ASP A C 1
ATOM 2816 O O . ASP A 1 372 ? -17.443 -5.008 19.002 1.00 97.62 372 ASP A O 1
ATOM 2820 N N . ALA A 1 373 ? -18.141 -5.096 21.117 1.00 97.31 373 ALA A N 1
ATOM 2821 C CA . ALA A 1 373 ? -18.024 -3.683 21.467 1.00 97.31 373 ALA A CA 1
ATOM 2822 C C . ALA A 1 373 ? -16.710 -2.988 21.062 1.00 97.31 373 ALA A C 1
ATOM 2824 O O . ALA A 1 373 ? -16.662 -1.759 20.985 1.00 97.31 373 ALA A O 1
ATOM 2825 N N . TRP A 1 374 ? -15.628 -3.741 20.851 1.00 96.75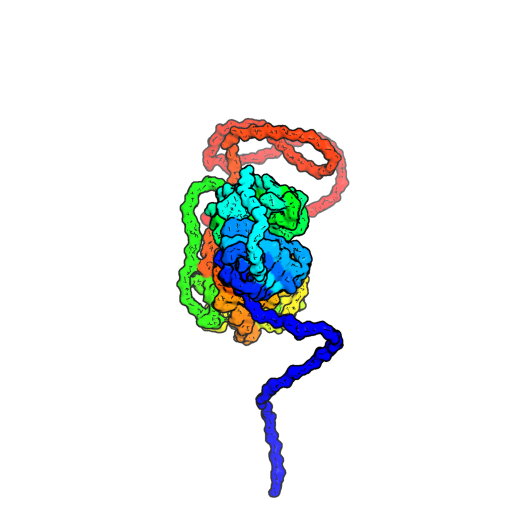 374 TRP A N 1
ATOM 2826 C CA . TRP A 1 374 ? -14.322 -3.232 20.407 1.00 96.75 374 TRP A CA 1
ATOM 2827 C C . TRP A 1 374 ? -13.792 -3.976 19.179 1.00 96.75 374 TRP A C 1
ATOM 2829 O O . TRP A 1 374 ? -12.587 -3.952 18.933 1.00 96.75 374 TRP A O 1
ATOM 2839 N N . GLY A 1 375 ? -14.658 -4.665 18.442 1.00 98.00 375 GLY A N 1
ATOM 2840 C CA . GLY A 1 375 ? -14.297 -5.541 17.338 1.00 98.00 375 GLY A CA 1
ATOM 2841 C C . GLY A 1 375 ? -14.415 -7.027 17.682 1.00 98.00 375 GLY A C 1
ATOM 2842 O O . GLY A 1 375 ? -14.810 -7.416 18.784 1.00 98.00 375 GLY A O 1
ATOM 2843 N N . TRP A 1 376 ? -13.992 -7.875 16.742 1.00 98.69 376 TRP A N 1
ATOM 2844 C CA . TRP A 1 376 ? -14.179 -9.323 16.830 1.00 98.69 376 TRP A CA 1
ATOM 2845 C C . TRP A 1 376 ? -12.906 -10.139 16.580 1.00 98.69 376 TRP A C 1
ATOM 2847 O O . TRP A 1 376 ? -12.052 -9.783 15.761 1.00 98.69 376 TRP A O 1
ATOM 2857 N N . SER A 1 377 ? -12.783 -11.288 17.253 1.00 98.50 377 SER A N 1
ATOM 2858 C CA . SER A 1 377 ? -11.762 -12.298 16.971 1.00 98.50 377 SER A CA 1
ATOM 2859 C C . SER A 1 377 ? -12.348 -13.493 16.231 1.00 98.50 377 SER A C 1
ATOM 2861 O O . SER A 1 377 ? -12.988 -14.366 16.813 1.00 98.50 377 SER A O 1
ATOM 2863 N N . PHE A 1 378 ? -12.030 -13.609 14.942 1.00 98.00 378 PHE A N 1
ATOM 2864 C CA . PHE A 1 378 ? -12.378 -14.780 14.132 1.00 98.00 378 PHE A CA 1
ATOM 2865 C C . PHE A 1 378 ? -11.533 -16.009 14.460 1.00 98.00 378 PHE A C 1
ATOM 2867 O O . PHE A 1 378 ? -11.936 -17.134 14.170 1.00 98.00 378 PHE A O 1
ATOM 2874 N N . VAL A 1 379 ? -10.358 -15.810 15.055 1.00 94.88 379 VAL A N 1
ATOM 2875 C CA . VAL A 1 379 ? -9.489 -16.911 15.491 1.00 94.88 379 VAL A CA 1
ATOM 2876 C C . VAL A 1 379 ? -10.025 -17.567 16.756 1.00 94.88 379 VAL A C 1
ATOM 2878 O O . VAL A 1 379 ? -9.990 -18.789 16.864 1.00 94.88 379 VAL A O 1
ATOM 2881 N N . ARG A 1 380 ? -10.543 -16.768 17.695 1.00 94.75 380 ARG A N 1
ATOM 2882 C CA . ARG A 1 380 ? -11.088 -17.262 18.967 1.00 94.75 380 ARG A CA 1
ATOM 2883 C C . ARG A 1 380 ? -12.603 -17.463 18.949 1.00 94.75 380 ARG A C 1
ATOM 2885 O O . ARG A 1 380 ? -13.118 -18.151 19.821 1.00 94.75 380 ARG A O 1
ATOM 2892 N N . GLY A 1 381 ? -13.298 -16.889 17.968 1.00 96.81 381 GLY A N 1
ATOM 2893 C CA . GLY A 1 381 ? -14.755 -16.936 17.869 1.00 96.81 381 GLY A CA 1
ATOM 2894 C C . GLY A 1 381 ? -15.452 -16.154 18.983 1.00 96.81 381 GLY A C 1
ATOM 2895 O O . GLY A 1 381 ? -16.481 -16.608 19.468 1.00 96.81 381 GLY A O 1
ATOM 2896 N N . ASN A 1 382 ? -14.869 -15.036 19.425 1.00 97.00 382 ASN A N 1
ATOM 2897 C CA . ASN A 1 382 ? -15.408 -14.195 20.497 1.00 97.00 382 ASN A CA 1
ATOM 2898 C C . ASN A 1 382 ? -14.961 -12.725 20.365 1.00 97.00 382 ASN A C 1
ATOM 2900 O O . ASN A 1 382 ? -14.131 -12.384 19.519 1.00 97.00 382 ASN A O 1
ATOM 2904 N N . ASN A 1 383 ? -15.464 -11.868 21.254 1.00 95.62 383 ASN A N 1
ATOM 2905 C CA . ASN A 1 383 ? -15.159 -10.435 21.334 1.00 95.62 383 ASN A CA 1
ATOM 2906 C C . ASN A 1 383 ? -13.770 -10.096 21.918 1.00 95.62 383 ASN A C 1
ATOM 2908 O O . ASN A 1 383 ? -13.422 -8.926 22.100 1.00 95.62 383 ASN A O 1
ATOM 2912 N N . ASN A 1 384 ? -12.933 -11.095 22.223 1.00 95.69 384 ASN A N 1
ATOM 2913 C CA . ASN A 1 384 ? -11.594 -10.842 22.744 1.00 95.69 384 ASN A CA 1
ATOM 2914 C C . ASN A 1 384 ? -10.603 -10.543 21.610 1.00 95.69 384 ASN A C 1
ATOM 2916 O O . ASN A 1 384 ? -9.901 -11.426 21.101 1.00 95.69 384 ASN A O 1
ATOM 2920 N N . VAL A 1 385 ? -10.495 -9.261 21.269 1.00 96.62 385 VAL A N 1
ATOM 2921 C CA . VAL A 1 385 ? -9.561 -8.723 20.265 1.00 96.62 385 VAL A CA 1
ATOM 2922 C C . VAL A 1 385 ? -8.138 -8.477 20.779 1.00 96.62 385 VAL A C 1
ATOM 2924 O O . VAL A 1 385 ? -7.322 -7.923 20.044 1.00 96.62 385 VAL A O 1
ATOM 2927 N N . PHE A 1 386 ? -7.809 -8.878 22.015 1.00 97.31 386 PHE A N 1
ATOM 2928 C CA . PHE A 1 386 ? -6.482 -8.632 22.582 1.00 97.31 386 PHE A CA 1
ATOM 2929 C C . PHE A 1 386 ? -5.376 -9.292 21.749 1.00 97.31 386 PHE A C 1
ATOM 2931 O O . PHE A 1 386 ? -5.463 -10.464 21.356 1.00 97.31 386 PHE A O 1
ATOM 2938 N N . ASP A 1 387 ? -4.319 -8.536 21.492 1.00 97.81 387 ASP A N 1
ATOM 2939 C CA . ASP A 1 387 ? -3.163 -8.999 20.738 1.00 97.81 387 ASP A CA 1
ATOM 2940 C C . ASP A 1 387 ? -2.247 -9.862 21.614 1.00 97.81 387 ASP A C 1
ATOM 2942 O O . ASP A 1 387 ? -1.795 -9.437 22.673 1.00 97.81 387 ASP A O 1
ATOM 2946 N N . HIS A 1 388 ? -1.959 -11.080 21.160 1.00 93.44 388 HIS A N 1
ATOM 2947 C CA . HIS A 1 388 ? -1.065 -12.015 21.857 1.00 93.44 388 HIS A CA 1
ATOM 2948 C C . HIS A 1 388 ? 0.279 -12.192 21.135 1.00 93.44 388 HIS A C 1
ATOM 2950 O O . HIS A 1 388 ? 1.082 -13.034 21.530 1.00 93.44 388 HIS A O 1
ATOM 2956 N N . ASN A 1 389 ? 0.513 -11.425 20.069 1.00 97.31 389 ASN A N 1
ATOM 2957 C CA . ASN A 1 389 ? 1.725 -11.474 19.261 1.00 97.31 389 ASN A CA 1
ATOM 2958 C C . ASN A 1 389 ? 2.511 -10.155 19.344 1.00 97.31 389 ASN A C 1
ATOM 2960 O O . ASN A 1 389 ? 3.725 -10.164 19.525 1.00 97.31 389 ASN A O 1
ATOM 2964 N N . GLY A 1 390 ? 1.812 -9.022 19.254 1.00 97.75 390 GLY A N 1
ATOM 2965 C CA . GLY A 1 390 ? 2.386 -7.676 19.232 1.00 97.75 390 GLY A CA 1
ATOM 2966 C C . GLY A 1 390 ? 2.421 -7.043 17.839 1.00 97.75 390 GLY A C 1
ATOM 2967 O O . GLY A 1 390 ? 2.497 -5.818 17.744 1.00 97.75 390 GLY A O 1
ATOM 2968 N N . HIS A 1 391 ? 2.335 -7.839 16.767 1.00 98.50 391 HIS A N 1
ATOM 2969 C CA . HIS A 1 391 ? 2.342 -7.338 15.392 1.00 98.50 391 HIS A CA 1
ATOM 2970 C C . HIS A 1 391 ? 1.155 -6.410 15.101 1.00 98.50 391 HIS A C 1
ATOM 2972 O O . HIS A 1 391 ? 1.366 -5.275 14.668 1.00 98.50 391 HIS A O 1
ATOM 2978 N N . GLY A 1 392 ? -0.073 -6.831 15.411 1.00 98.62 392 GLY A N 1
ATOM 2979 C CA . GLY A 1 392 ? -1.265 -6.012 15.194 1.00 98.62 392 GLY A CA 1
ATOM 2980 C C . GLY A 1 392 ? -1.270 -4.721 16.014 1.00 98.62 392 GLY A C 1
ATOM 2981 O O . GLY A 1 392 ? -1.646 -3.666 15.502 1.00 98.62 392 GLY A O 1
ATOM 2982 N N . THR A 1 393 ? -0.748 -4.754 17.243 1.00 98.88 393 THR A N 1
ATOM 2983 C CA . THR A 1 393 ? -0.545 -3.551 18.070 1.00 98.88 393 THR A CA 1
ATOM 2984 C C . THR A 1 393 ? 0.455 -2.581 17.439 1.00 98.88 393 THR A C 1
ATOM 2986 O O . THR A 1 393 ? 0.231 -1.372 17.472 1.00 98.88 393 THR A O 1
ATOM 2989 N N . HIS A 1 394 ? 1.531 -3.083 16.828 1.00 98.81 394 HIS A N 1
ATOM 2990 C CA . HIS A 1 394 ? 2.522 -2.252 16.130 1.00 98.81 394 HIS A CA 1
ATOM 2991 C C . HIS A 1 394 ? 1.940 -1.600 14.879 1.00 98.81 394 HIS A C 1
ATOM 2993 O O . HIS A 1 394 ? 2.054 -0.387 14.694 1.00 98.81 394 HIS A O 1
ATOM 2999 N N . VAL A 1 395 ? 1.218 -2.384 14.077 1.00 98.88 395 VAL A N 1
ATOM 3000 C CA . VAL A 1 395 ? 0.492 -1.911 12.892 1.00 98.88 395 VAL A CA 1
ATOM 3001 C C . VAL A 1 395 ? -0.535 -0.837 13.265 1.00 98.88 395 VAL A C 1
ATOM 3003 O O . VAL A 1 395 ? -0.555 0.229 12.649 1.00 98.88 395 VAL A O 1
ATOM 3006 N N . ALA A 1 396 ? -1.345 -1.075 14.301 1.00 98.88 396 ALA A N 1
ATOM 3007 C CA . ALA A 1 396 ? -2.343 -0.127 14.794 1.00 98.88 396 ALA A CA 1
ATOM 3008 C C . ALA A 1 396 ? -1.714 1.208 15.233 1.00 98.88 396 ALA A C 1
ATOM 3010 O O . ALA A 1 396 ? -2.242 2.275 14.912 1.00 98.88 396 ALA A O 1
ATOM 3011 N N . GLY A 1 397 ? -0.555 1.165 15.899 1.00 98.62 397 GLY A N 1
ATOM 3012 C CA . GLY A 1 397 ? 0.175 2.367 16.299 1.00 98.62 397 GLY A CA 1
ATOM 3013 C C . GLY A 1 397 ? 0.690 3.198 15.134 1.00 98.62 397 GLY A C 1
ATOM 3014 O O . GLY A 1 397 ? 0.597 4.423 15.180 1.00 98.62 397 GLY A O 1
ATOM 3015 N N . ILE A 1 398 ? 1.161 2.564 14.059 1.00 98.88 398 ILE A N 1
ATOM 3016 C CA . ILE A 1 398 ? 1.585 3.296 12.858 1.00 98.88 398 ILE A CA 1
ATOM 3017 C C . ILE A 1 398 ? 0.396 4.020 12.214 1.00 98.88 398 ILE A C 1
ATOM 3019 O O . ILE A 1 398 ? 0.542 5.160 11.772 1.00 98.88 398 ILE A O 1
ATOM 3023 N N . VAL A 1 399 ? -0.789 3.398 12.187 1.00 98.88 399 VAL A N 1
ATOM 3024 C CA . VAL A 1 399 ? -1.997 4.065 11.677 1.00 98.88 399 VAL A CA 1
ATOM 3025 C C . VAL A 1 399 ? -2.387 5.233 12.582 1.00 98.88 399 VAL A C 1
ATOM 3027 O O . VAL A 1 399 ? -2.558 6.346 12.086 1.00 98.88 399 VAL A O 1
ATOM 3030 N N . GLY A 1 400 ? -2.532 4.996 13.889 1.00 98.06 400 GLY A N 1
ATOM 3031 C CA . GLY A 1 400 ? -3.292 5.894 14.758 1.00 98.06 400 GLY A CA 1
ATOM 3032 C C . GLY A 1 400 ? -2.844 5.966 16.214 1.00 98.06 400 GLY A C 1
ATOM 3033 O O . GLY A 1 400 ? -3.693 6.194 17.072 1.00 98.06 400 GLY A O 1
ATOM 3034 N N . ALA A 1 401 ? -1.557 5.795 16.534 1.00 98.00 401 ALA A N 1
ATOM 3035 C CA . ALA A 1 401 ? -1.064 6.192 17.854 1.00 98.00 401 ALA A CA 1
ATOM 3036 C C . ALA A 1 401 ? -1.318 7.691 18.103 1.00 98.00 401 ALA A C 1
ATOM 3038 O O . ALA A 1 401 ? -1.144 8.533 17.216 1.00 98.00 401 ALA A O 1
ATOM 3039 N N . SER A 1 402 ? -1.767 8.007 19.313 1.00 95.94 402 SER A N 1
ATOM 3040 C CA . SER A 1 402 ? -2.192 9.342 19.726 1.00 95.94 402 SER A CA 1
ATOM 3041 C C . SER A 1 402 ? -1.027 10.326 19.669 1.00 95.94 402 SER A C 1
ATOM 3043 O O . SER A 1 402 ? 0.061 10.053 20.164 1.00 95.94 402 SER A O 1
ATOM 3045 N N . ARG A 1 403 ? -1.262 11.525 19.131 1.00 92.69 403 ARG A N 1
ATOM 3046 C CA . ARG A 1 403 ? -0.276 12.616 19.152 1.00 92.69 403 ARG A CA 1
ATOM 3047 C C . ARG A 1 403 ? -0.312 13.339 20.504 1.00 92.69 403 ARG A C 1
ATOM 3049 O O . ARG A 1 403 ? -0.809 14.458 20.602 1.00 92.69 403 ARG A O 1
ATOM 3056 N N . ASN A 1 404 ? 0.168 12.671 21.552 1.00 89.75 404 ASN A N 1
ATOM 3057 C CA . ASN A 1 404 ? 0.111 13.125 22.951 1.00 89.75 404 ASN A CA 1
ATOM 3058 C C . ASN A 1 404 ? 1.460 13.651 23.493 1.00 89.75 404 ASN A C 1
ATOM 3060 O O . ASN A 1 404 ? 1.547 14.031 24.658 1.00 89.75 404 ASN A O 1
ATOM 3064 N N . GLY A 1 405 ? 2.503 13.691 22.654 1.00 85.44 405 GLY A N 1
ATOM 3065 C CA . GLY A 1 405 ? 3.845 14.154 23.026 1.00 85.44 405 GLY A CA 1
ATOM 3066 C C . GLY A 1 405 ? 4.725 13.096 23.700 1.00 85.44 405 GLY A C 1
ATOM 3067 O O . GLY A 1 405 ? 5.838 13.413 24.115 1.00 85.44 405 GLY A O 1
ATOM 3068 N N . THR A 1 406 ? 4.263 11.849 23.794 1.00 84.88 406 THR A N 1
ATOM 3069 C CA . THR A 1 406 ? 5.015 10.714 24.343 1.00 84.88 406 THR A CA 1
ATOM 3070 C C . THR A 1 406 ? 4.985 9.531 23.379 1.00 84.88 406 THR A C 1
ATOM 3072 O O . THR A 1 406 ? 4.122 9.468 22.514 1.00 84.88 406 THR A O 1
ATOM 3075 N N . GLY A 1 407 ? 5.933 8.599 23.511 1.00 89.69 407 GLY A N 1
ATOM 3076 C CA . GLY A 1 407 ? 5.875 7.330 22.784 1.00 89.69 407 GLY A CA 1
ATOM 3077 C C . GLY A 1 407 ? 5.919 7.460 21.256 1.00 89.69 407 GLY A C 1
ATOM 3078 O O . GLY A 1 407 ? 6.817 8.092 20.687 1.00 89.69 407 GLY A O 1
ATOM 3079 N N . ALA A 1 408 ? 4.973 6.801 20.588 1.00 92.00 408 ALA A N 1
ATOM 3080 C CA . ALA A 1 408 ? 4.847 6.789 19.135 1.00 92.00 408 ALA A CA 1
ATOM 3081 C C . ALA A 1 408 ? 3.714 7.723 18.686 1.00 92.00 408 ALA A C 1
ATOM 3083 O O . ALA A 1 408 ? 2.778 8.008 19.421 1.00 92.00 408 ALA A O 1
ATOM 3084 N N . THR A 1 409 ? 3.766 8.195 17.443 1.00 94.31 409 THR A N 1
ATOM 3085 C CA . THR A 1 409 ? 2.669 8.964 16.843 1.00 94.31 409 THR A CA 1
ATOM 3086 C C . THR A 1 409 ? 2.303 8.340 15.507 1.00 94.31 409 THR A C 1
ATOM 3088 O O . THR A 1 409 ? 3.173 8.107 14.668 1.00 94.31 409 THR A O 1
ATOM 3091 N N . GLY A 1 410 ? 1.019 8.034 15.338 1.00 97.38 410 GLY A N 1
ATOM 3092 C CA . GLY A 1 410 ? 0.490 7.447 14.116 1.00 97.38 410 GLY A CA 1
ATOM 3093 C C . GLY A 1 410 ? 0.286 8.495 13.033 1.00 97.38 410 GLY A C 1
ATOM 3094 O O . GLY A 1 410 ? 0.220 9.690 13.311 1.00 97.38 410 GLY A O 1
ATOM 3095 N N . ILE A 1 411 ? 0.146 8.045 11.790 1.00 98.62 411 ILE A N 1
ATOM 3096 C CA . ILE A 1 411 ? -0.065 8.925 10.633 1.00 98.62 411 ILE A CA 1
ATOM 3097 C C . ILE A 1 411 ? -1.397 9.689 10.726 1.00 98.62 411 ILE A C 1
ATOM 3099 O O . ILE A 1 411 ? -1.464 10.855 10.339 1.00 98.62 411 ILE A O 1
ATOM 3103 N N . ALA A 1 412 ? -2.438 9.068 11.280 1.00 98.50 412 ALA A N 1
ATOM 3104 C CA . ALA A 1 412 ? -3.756 9.652 11.506 1.00 98.50 412 ALA A CA 1
ATOM 3105 C C . ALA A 1 412 ? -4.096 9.634 13.013 1.00 98.50 412 ALA A C 1
ATOM 3107 O O . ALA A 1 412 ? -4.833 8.766 13.480 1.00 98.50 412 ALA A O 1
ATOM 3108 N N . PRO A 1 413 ? -3.560 10.574 13.813 1.00 97.69 413 PRO A N 1
ATOM 3109 C CA . PRO A 1 413 ? -3.595 10.496 15.276 1.00 97.69 413 PRO A CA 1
ATOM 3110 C C . PRO A 1 413 ? -4.977 10.738 15.908 1.00 97.69 413 PRO A C 1
ATOM 3112 O O . PRO A 1 413 ? -5.094 10.691 17.131 1.00 97.69 413 PRO A O 1
ATOM 3115 N N . SER A 1 414 ? -6.016 11.027 15.119 1.00 98.19 414 SER A N 1
ATOM 3116 C CA . SER A 1 414 ? -7.409 11.197 15.570 1.00 98.19 414 SER A CA 1
ATOM 3117 C C . SER A 1 414 ? -8.381 10.201 14.919 1.00 98.19 414 SER A C 1
ATOM 3119 O O . SER A 1 414 ? -9.594 10.405 14.973 1.00 98.19 414 SER A O 1
ATOM 3121 N N . VAL A 1 415 ? -7.855 9.146 14.293 1.00 98.75 415 VAL A N 1
ATOM 3122 C CA . VAL A 1 415 ? -8.628 8.063 13.666 1.00 98.75 415 VAL A CA 1
ATOM 3123 C C . VAL A 1 415 ? -9.265 7.134 14.700 1.00 98.75 415 VAL A C 1
ATOM 3125 O O . VAL A 1 415 ? -8.824 7.076 15.849 1.00 98.75 415 VAL A O 1
ATOM 3128 N N . LYS A 1 416 ? -10.280 6.367 14.291 1.00 98.81 416 LYS A N 1
ATOM 3129 C CA . LYS A 1 416 ? -10.778 5.220 15.055 1.00 98.81 416 LYS A CA 1
ATOM 3130 C C . LYS A 1 416 ? -10.240 3.915 14.479 1.00 98.81 416 LYS A C 1
ATOM 3132 O O . LYS A 1 416 ? -10.408 3.631 13.303 1.00 98.81 416 LYS A O 1
ATOM 3137 N N . LEU A 1 417 ? -9.566 3.130 15.307 1.00 98.88 417 LEU A N 1
ATOM 3138 C CA . LEU A 1 417 ? -8.957 1.852 14.959 1.00 98.88 417 LEU A CA 1
ATOM 3139 C C . LEU A 1 417 ? -9.928 0.743 15.339 1.00 98.88 417 LEU A C 1
ATOM 3141 O O . LEU A 1 417 ? -10.221 0.620 16.522 1.00 98.88 417 LEU A O 1
ATOM 3145 N N . MET A 1 418 ? -10.405 -0.049 14.381 1.00 98.88 418 MET A N 1
ATOM 3146 C CA . MET A 1 418 ? -11.266 -1.216 14.612 1.00 98.88 418 MET A CA 1
ATOM 3147 C C . MET A 1 418 ? -10.415 -2.497 14.607 1.00 98.88 418 MET A C 1
ATOM 3149 O O . MET A 1 418 ? -10.006 -2.957 13.538 1.00 98.88 418 MET A O 1
ATOM 3153 N N . PRO A 1 419 ? -10.101 -3.086 15.773 1.00 98.81 419 PRO A N 1
ATOM 3154 C CA . PRO A 1 419 ? -9.401 -4.361 15.854 1.00 98.81 419 PRO A CA 1
ATOM 3155 C C . PRO A 1 419 ? -10.236 -5.506 15.274 1.00 98.81 419 PRO A C 1
ATOM 3157 O O . PRO A 1 419 ? -11.360 -5.744 15.703 1.00 98.81 419 PRO A O 1
ATOM 3160 N N . VAL A 1 420 ? -9.666 -6.276 14.349 1.00 98.81 420 VAL A N 1
ATOM 3161 C CA . VAL A 1 420 ? -10.281 -7.510 13.847 1.00 98.81 420 VAL A CA 1
ATOM 3162 C C . VAL A 1 420 ? -9.225 -8.611 13.865 1.00 98.81 420 VAL A C 1
ATOM 3164 O O . VAL A 1 420 ? -8.325 -8.655 13.029 1.00 98.81 420 VAL A O 1
ATOM 3167 N N . ALA A 1 421 ? -9.298 -9.510 14.845 1.00 98.62 421 ALA A N 1
ATOM 3168 C CA . ALA A 1 421 ? -8.277 -10.541 15.013 1.00 98.62 421 ALA A CA 1
ATOM 3169 C C . ALA A 1 421 ? -8.547 -11.733 14.078 1.00 98.62 421 ALA A C 1
ATOM 3171 O O . ALA A 1 421 ? -9.431 -12.559 14.330 1.00 98.62 421 ALA A O 1
ATOM 3172 N N . VAL A 1 422 ? -7.771 -11.823 12.997 1.00 98.38 422 VAL A N 1
ATOM 3173 C CA . VAL A 1 422 ? -7.844 -12.885 11.973 1.00 98.38 422 VAL A CA 1
ATOM 3174 C C . VAL A 1 422 ? -6.621 -13.808 11.981 1.00 98.38 422 VAL A C 1
ATOM 3176 O O . VAL A 1 422 ? -6.648 -14.845 11.312 1.00 98.38 422 VAL A O 1
ATOM 3179 N N . MET A 1 423 ? -5.595 -13.465 12.768 1.00 97.12 423 MET A N 1
ATOM 3180 C CA . MET A 1 423 ? -4.382 -14.260 12.988 1.00 97.12 423 MET A CA 1
ATOM 3181 C C . MET A 1 423 ? -4.185 -14.603 14.473 1.00 97.12 423 MET A C 1
ATOM 3183 O O . MET A 1 423 ? -4.652 -13.885 15.358 1.00 97.12 423 MET A O 1
ATOM 3187 N N . ASP A 1 424 ? -3.550 -15.739 14.744 1.00 93.94 424 ASP A N 1
ATOM 3188 C CA . ASP A 1 424 ? -3.275 -16.247 16.086 1.00 93.94 424 ASP A CA 1
ATOM 3189 C C . ASP A 1 424 ? -2.010 -15.628 16.714 1.00 93.94 424 ASP A C 1
ATOM 3191 O O . ASP A 1 424 ? -1.360 -14.749 16.146 1.00 93.94 424 ASP A O 1
ATOM 3195 N N . SER A 1 425 ? -1.644 -16.087 17.916 1.00 94.94 425 SER A N 1
ATOM 3196 C CA . SER A 1 425 ? -0.446 -15.625 18.635 1.00 94.94 425 SER A CA 1
ATOM 3197 C C . SER A 1 425 ? 0.867 -15.909 17.899 1.00 94.94 425 SER A C 1
ATOM 3199 O O . SER A 1 425 ? 1.876 -15.263 18.174 1.00 94.94 425 SER A O 1
ATOM 3201 N N . SER A 1 426 ? 0.870 -16.854 16.960 1.00 92.38 426 SER A N 1
ATOM 3202 C CA . SER A 1 426 ? 2.021 -17.191 16.121 1.00 92.38 426 SER A CA 1
ATOM 3203 C C . SER A 1 426 ? 2.030 -16.420 14.796 1.00 92.38 426 SER A C 1
ATOM 3205 O O . SER A 1 426 ? 2.965 -16.584 14.016 1.00 92.38 426 SER A O 1
ATOM 3207 N N . GLY A 1 427 ? 1.036 -15.557 14.552 1.00 91.00 427 GLY A N 1
ATOM 3208 C CA . GLY A 1 427 ? 0.919 -14.758 13.333 1.00 91.00 427 GLY A CA 1
ATOM 3209 C C . GLY A 1 427 ? 0.287 -15.506 12.157 1.00 91.00 427 GLY A C 1
ATOM 3210 O O . GLY A 1 427 ? 0.392 -15.041 11.025 1.00 91.00 427 GLY A O 1
ATOM 3211 N N . TYR A 1 428 ? -0.368 -16.648 12.392 1.00 90.75 428 TYR A N 1
ATOM 3212 C CA . TYR A 1 428 ? -1.014 -17.431 11.338 1.00 90.75 428 TYR A CA 1
ATOM 3213 C C . TYR A 1 428 ? -2.531 -17.258 11.356 1.00 90.75 428 TYR A C 1
ATOM 3215 O O . TYR A 1 428 ? -3.167 -17.232 12.406 1.00 90.75 428 TYR A O 1
ATOM 3223 N N . GLY A 1 429 ? -3.137 -17.162 10.173 1.00 91.88 429 GLY A N 1
ATOM 3224 C CA . GLY A 1 429 ? -4.580 -17.004 10.006 1.00 91.88 429 GLY A CA 1
ATOM 3225 C C . GLY A 1 429 ? -5.138 -17.921 8.925 1.00 91.88 429 GLY A C 1
ATOM 3226 O O . GLY A 1 429 ? -4.459 -18.260 7.955 1.00 91.88 429 GLY A O 1
ATOM 3227 N N . ARG A 1 430 ? -6.405 -18.320 9.072 1.00 93.00 430 ARG A N 1
ATOM 3228 C CA . ARG A 1 430 ? -7.135 -19.047 8.022 1.00 93.00 430 ARG A CA 1
ATOM 3229 C C . ARG A 1 430 ? -7.697 -18.059 7.006 1.00 93.00 430 ARG A C 1
ATOM 3231 O O . ARG A 1 430 ? -8.270 -17.041 7.389 1.00 93.00 430 ARG A O 1
ATOM 3238 N N . THR A 1 431 ? -7.633 -18.394 5.720 1.00 93.12 431 THR A N 1
ATOM 3239 C CA . THR A 1 431 ? -8.208 -17.571 4.637 1.00 93.12 431 THR A CA 1
ATOM 3240 C C . THR A 1 431 ? -9.700 -17.288 4.845 1.00 93.12 431 THR A C 1
ATOM 3242 O O . THR A 1 431 ? -10.149 -16.170 4.600 1.00 93.12 431 THR A O 1
ATOM 3245 N N . SER A 1 432 ? -10.453 -18.250 5.392 1.00 92.56 432 SER A N 1
ATOM 3246 C CA . SER A 1 432 ? -11.862 -18.082 5.775 1.00 92.56 432 SER A CA 1
ATOM 3247 C C . SER A 1 432 ? -12.065 -17.008 6.850 1.00 92.56 432 SER A C 1
ATOM 3249 O O . SER A 1 432 ? -13.013 -16.230 6.773 1.00 92.56 432 SER A O 1
ATOM 3251 N N . ASN A 1 433 ? -11.169 -16.935 7.839 1.00 96.62 433 ASN A N 1
ATOM 3252 C CA . ASN A 1 433 ? -11.231 -15.939 8.909 1.00 96.62 433 ASN A CA 1
ATOM 3253 C C . ASN A 1 433 ? -10.913 -14.548 8.369 1.00 96.62 433 ASN A C 1
ATOM 3255 O O . ASN A 1 433 ? -11.607 -13.598 8.707 1.00 96.62 433 ASN A O 1
ATOM 3259 N N . VAL A 1 434 ? -9.929 -14.442 7.473 1.00 98.12 434 VAL A N 1
ATOM 3260 C CA . VAL A 1 434 ? -9.613 -13.187 6.777 1.00 98.12 434 VAL A CA 1
ATOM 3261 C C . VAL A 1 434 ? -10.810 -12.704 5.956 1.00 98.12 434 VAL A C 1
ATOM 3263 O O . VAL A 1 434 ? -11.217 -11.553 6.076 1.00 98.12 434 VAL A O 1
ATOM 3266 N N . ALA A 1 435 ? -11.420 -13.582 5.157 1.00 97.94 435 ALA A N 1
ATOM 3267 C CA . ALA A 1 435 ? -12.563 -13.227 4.321 1.00 97.94 435 ALA A CA 1
ATOM 3268 C C . ALA A 1 435 ? -13.800 -12.809 5.141 1.00 97.94 435 ALA A C 1
ATOM 3270 O O . ALA A 1 435 ? -14.538 -11.914 4.721 1.00 97.94 435 ALA A O 1
ATOM 3271 N N . ARG A 1 436 ? -14.038 -13.437 6.302 1.00 98.12 436 ARG A N 1
ATOM 3272 C CA . ARG A 1 436 ? -15.084 -13.016 7.249 1.00 98.12 436 ARG A CA 1
ATOM 3273 C C . ARG A 1 436 ? -14.730 -11.698 7.936 1.00 98.12 436 ARG A C 1
ATOM 3275 O O . ARG A 1 436 ? -15.590 -10.834 8.018 1.00 98.12 436 ARG A O 1
ATOM 3282 N N . GLY A 1 437 ? -13.472 -11.517 8.332 1.00 98.75 437 GLY A N 1
ATOM 3283 C CA . GLY A 1 437 ? -12.971 -10.281 8.929 1.00 98.75 437 GLY A CA 1
ATOM 3284 C C . GLY A 1 437 ? -13.103 -9.071 8.011 1.00 98.75 437 GLY A C 1
ATOM 3285 O O . GLY A 1 437 ? -13.488 -8.004 8.472 1.00 98.75 437 GLY A O 1
ATOM 3286 N N . ILE A 1 438 ? -12.847 -9.234 6.707 1.00 98.88 438 ILE A N 1
ATOM 3287 C CA . ILE A 1 438 ? -13.033 -8.150 5.729 1.00 98.88 438 ILE A CA 1
ATOM 3288 C C . ILE A 1 438 ? -14.510 -7.748 5.665 1.00 98.88 438 ILE A C 1
ATOM 3290 O O . ILE A 1 438 ? -14.810 -6.563 5.717 1.00 98.88 438 ILE A O 1
ATOM 3294 N N . ARG A 1 439 ? -15.434 -8.716 5.585 1.00 98.75 439 ARG A N 1
ATOM 3295 C CA . ARG A 1 439 ? -16.880 -8.425 5.556 1.00 98.75 439 ARG A CA 1
ATOM 3296 C C . ARG A 1 439 ? -17.346 -7.768 6.851 1.00 98.75 439 ARG A C 1
ATOM 3298 O O . ARG A 1 439 ? -17.968 -6.722 6.789 1.00 98.75 439 ARG A O 1
ATOM 3305 N N . TYR A 1 440 ? -16.933 -8.315 7.992 1.00 98.81 440 TYR A N 1
ATOM 3306 C CA . TYR A 1 440 ? -17.196 -7.748 9.311 1.00 98.81 440 TYR A CA 1
ATOM 3307 C C . TYR A 1 440 ? -16.766 -6.285 9.417 1.00 98.81 440 TYR A C 1
ATOM 3309 O O . TYR A 1 440 ? -17.559 -5.452 9.838 1.00 98.81 440 TYR A O 1
ATOM 3317 N N . ALA A 1 441 ? -15.539 -5.967 8.994 1.00 98.88 441 ALA A N 1
ATOM 3318 C CA . ALA A 1 441 ? -15.031 -4.601 9.029 1.00 98.88 441 ALA A CA 1
ATOM 3319 C C . ALA A 1 441 ? -15.872 -3.652 8.168 1.00 98.88 441 ALA A C 1
ATOM 3321 O O . ALA A 1 441 ? -16.213 -2.559 8.606 1.00 98.88 441 ALA A O 1
ATOM 3322 N N . VAL A 1 442 ? -16.226 -4.080 6.954 1.00 98.75 442 VAL A N 1
ATOM 3323 C CA . VAL A 1 442 ? -17.082 -3.306 6.046 1.00 98.75 442 VAL A CA 1
ATOM 3324 C C . VAL A 1 442 ? -18.468 -3.078 6.654 1.00 98.75 442 VAL A C 1
ATOM 3326 O O . VAL A 1 442 ? -18.965 -1.956 6.634 1.00 98.75 442 VAL A O 1
ATOM 3329 N N . ASP A 1 443 ? -19.082 -4.129 7.195 1.00 98.38 443 ASP A N 1
ATOM 3330 C CA . ASP A 1 443 ? -20.444 -4.082 7.733 1.00 98.38 443 ASP A CA 1
ATOM 3331 C C . ASP A 1 443 ? -20.529 -3.254 9.025 1.00 98.38 443 ASP A C 1
ATOM 3333 O O . ASP A 1 443 ? -21.541 -2.601 9.255 1.00 98.38 443 ASP A O 1
ATOM 3337 N N . ASN A 1 444 ? -19.435 -3.180 9.790 1.00 98.19 444 ASN A N 1
ATOM 3338 C CA . ASN A 1 444 ? -19.295 -2.338 10.983 1.00 98.19 444 ASN A CA 1
ATOM 3339 C C . ASN A 1 444 ? -18.764 -0.920 10.689 1.00 98.19 444 ASN A C 1
ATOM 3341 O O . ASN A 1 444 ? -18.348 -0.197 11.596 1.00 98.19 444 ASN A O 1
ATOM 3345 N N . GLY A 1 445 ? -18.761 -0.503 9.419 1.00 97.69 445 GLY A N 1
ATOM 3346 C CA . GLY A 1 445 ? -18.499 0.886 9.037 1.00 97.69 445 GLY A CA 1
ATOM 3347 C C . GLY A 1 445 ? -17.023 1.271 8.929 1.00 97.69 445 GLY A C 1
ATOM 3348 O O . GLY A 1 445 ? -16.687 2.434 9.135 1.00 97.69 445 GLY A O 1
ATOM 3349 N N . ALA A 1 446 ? -16.123 0.335 8.615 1.00 98.75 446 ALA A N 1
ATOM 3350 C CA . ALA A 1 446 ? -14.748 0.685 8.267 1.00 98.75 446 ALA A CA 1
ATOM 3351 C C . ALA A 1 446 ? -14.682 1.421 6.918 1.00 98.75 446 ALA A C 1
ATOM 3353 O O . ALA A 1 446 ? -15.151 0.908 5.905 1.00 98.75 446 ALA A O 1
ATOM 3354 N N . ASP A 1 447 ? -14.007 2.569 6.880 1.00 98.81 447 ASP A N 1
ATOM 3355 C CA . ASP A 1 447 ? -13.734 3.313 5.643 1.00 98.81 447 ASP A CA 1
ATOM 3356 C C . ASP A 1 447 ? -12.476 2.794 4.928 1.00 98.81 447 ASP A C 1
ATOM 3358 O O . ASP A 1 447 ? -12.345 2.841 3.698 1.00 98.81 447 ASP A O 1
ATOM 3362 N N . VAL A 1 448 ? -11.523 2.290 5.719 1.00 98.94 448 VAL A N 1
ATOM 3363 C CA . VAL A 1 448 ? -10.250 1.737 5.249 1.00 98.94 448 VAL A CA 1
ATOM 3364 C C . VAL A 1 448 ? -9.948 0.433 5.980 1.00 98.94 448 VAL A C 1
ATOM 3366 O O . VAL A 1 448 ? -10.118 0.325 7.191 1.00 98.94 448 VAL A O 1
ATOM 3369 N N . ILE A 1 449 ? -9.436 -0.556 5.255 1.00 98.94 449 ILE A N 1
ATOM 3370 C CA . ILE A 1 449 ? -8.973 -1.833 5.798 1.00 98.94 449 ILE A CA 1
ATOM 3371 C C . ILE A 1 449 ? -7.466 -1.949 5.590 1.00 98.94 449 ILE A C 1
ATOM 3373 O O . ILE A 1 449 ? -6.965 -1.807 4.473 1.00 98.94 449 ILE A O 1
ATOM 3377 N N . ASN A 1 450 ? -6.746 -2.263 6.663 1.00 98.94 450 ASN A N 1
ATOM 3378 C CA . ASN A 1 450 ? -5.320 -2.548 6.636 1.00 98.94 450 ASN A CA 1
ATOM 3379 C C . ASN A 1 450 ? -5.069 -4.062 6.704 1.00 98.94 450 ASN A C 1
ATOM 3381 O O . ASN A 1 450 ? -5.370 -4.688 7.723 1.00 98.94 450 ASN A O 1
ATOM 3385 N N . LEU A 1 451 ? -4.447 -4.630 5.667 1.00 98.69 451 LEU A N 1
ATOM 3386 C CA . LEU A 1 451 ? -4.007 -6.028 5.620 1.00 98.69 451 LEU A CA 1
ATOM 3387 C C . LEU A 1 451 ? -2.471 -6.108 5.629 1.00 98.69 451 LEU A C 1
ATOM 3389 O O . LEU A 1 451 ? -1.822 -6.099 4.579 1.00 98.69 451 LEU A O 1
ATOM 3393 N N . SER A 1 452 ? -1.879 -6.207 6.820 1.00 97.38 452 SER A N 1
ATOM 3394 C CA . SER A 1 452 ? -0.420 -6.253 7.023 1.00 97.38 452 SER A CA 1
ATOM 3395 C C . SER A 1 452 ? 0.156 -7.678 7.027 1.00 97.38 452 SER A C 1
ATOM 3397 O O . SER A 1 452 ? 1.141 -7.960 7.706 1.00 97.38 452 SER A O 1
ATOM 3399 N N . PHE A 1 453 ? -0.423 -8.583 6.242 1.00 94.06 453 PHE A N 1
ATOM 3400 C CA . PHE A 1 453 ? -0.012 -9.984 6.136 1.00 94.06 453 PHE A CA 1
ATOM 3401 C C . PHE A 1 453 ? -0.016 -10.454 4.677 1.00 94.06 453 PHE A C 1
ATOM 3403 O O . PHE A 1 453 ? -0.516 -9.769 3.784 1.00 94.06 453 PHE A O 1
ATOM 3410 N N . LEU A 1 454 ? 0.545 -11.639 4.441 1.00 91.75 454 LEU A N 1
ATOM 3411 C CA . LEU A 1 454 ? 0.677 -12.254 3.119 1.00 91.75 454 LEU A CA 1
ATOM 3412 C C . LEU A 1 454 ? -0.047 -13.601 3.088 1.00 91.75 454 LEU A C 1
ATOM 3414 O O . LEU A 1 454 ? -0.309 -14.204 4.127 1.00 91.75 454 LEU A O 1
ATOM 3418 N N . GLY A 1 455 ? -0.333 -14.097 1.890 1.00 87.19 455 GLY A N 1
ATOM 3419 C CA . GLY A 1 455 ? -0.916 -15.413 1.691 1.00 87.19 455 GLY A CA 1
ATOM 3420 C C . GLY A 1 455 ? -0.853 -15.882 0.242 1.00 87.19 455 GLY A C 1
ATOM 3421 O O . GLY A 1 455 ? -0.234 -15.269 -0.631 1.00 87.19 455 GLY A O 1
ATOM 3422 N N . THR A 1 456 ? -1.518 -17.002 -0.009 1.00 85.31 456 THR A N 1
ATOM 3423 C CA . THR A 1 456 ? -1.742 -17.544 -1.350 1.00 85.31 456 THR A CA 1
ATOM 3424 C C . THR A 1 456 ? -3.041 -16.996 -1.944 1.00 85.31 456 THR A C 1
ATOM 3426 O O . THR A 1 456 ? -3.837 -16.348 -1.259 1.00 85.31 456 THR A O 1
ATOM 3429 N N . TYR A 1 457 ? -3.260 -17.227 -3.243 1.00 89.56 457 TYR A N 1
ATOM 3430 C CA . TYR A 1 457 ? -4.531 -16.881 -3.877 1.00 89.56 457 TYR A CA 1
ATOM 3431 C C . TYR A 1 457 ? -5.695 -17.555 -3.140 1.00 89.56 457 TYR A C 1
ATOM 3433 O O . TYR A 1 457 ? -5.668 -18.756 -2.870 1.00 89.56 457 TYR A O 1
ATOM 3441 N N . SER A 1 458 ? -6.742 -16.783 -2.858 1.00 90.25 458 SER A N 1
ATOM 3442 C CA . SER A 1 458 ? -7.969 -17.278 -2.246 1.00 90.25 458 SER A CA 1
ATOM 3443 C C . SER A 1 458 ? -9.172 -16.607 -2.892 1.00 90.25 458 SER A C 1
ATOM 3445 O O . SER A 1 458 ? -9.302 -15.381 -2.874 1.00 90.25 458 SER A O 1
ATOM 3447 N N . ARG A 1 459 ? -10.085 -17.426 -3.422 1.00 87.69 459 ARG A N 1
ATOM 3448 C CA . ARG A 1 459 ? -11.356 -16.957 -3.986 1.00 87.69 459 ARG A CA 1
ATOM 3449 C C . ARG A 1 459 ? -12.213 -16.239 -2.938 1.00 87.69 459 ARG A C 1
ATOM 3451 O O . ARG A 1 459 ? -12.856 -15.246 -3.265 1.00 87.69 459 ARG A O 1
ATOM 3458 N N . ASP A 1 460 ? -12.183 -16.700 -1.689 1.00 87.50 460 ASP A N 1
ATOM 3459 C CA . ASP A 1 460 ? -12.969 -16.115 -0.598 1.00 87.50 460 ASP A CA 1
ATOM 3460 C C . ASP A 1 460 ? -12.467 -14.722 -0.222 1.00 87.50 460 ASP A C 1
ATOM 3462 O O . ASP A 1 460 ? -13.275 -13.810 -0.031 1.00 87.50 460 ASP A O 1
ATOM 3466 N N . ILE A 1 461 ? -11.141 -14.547 -0.165 1.00 96.06 461 ILE A N 1
ATOM 3467 C CA . ILE A 1 461 ? -10.521 -13.239 0.070 1.00 96.06 461 ILE A CA 1
ATOM 3468 C C . ILE A 1 461 ? -10.804 -12.316 -1.115 1.00 96.06 461 ILE A C 1
ATOM 3470 O O . ILE A 1 461 ? -11.241 -11.192 -0.900 1.00 96.06 461 ILE A O 1
ATOM 3474 N N . PHE A 1 462 ? -10.647 -12.784 -2.357 1.00 95.81 462 PHE A N 1
ATOM 3475 C CA . PHE A 1 462 ? -10.982 -11.983 -3.538 1.00 95.81 462 PHE A CA 1
ATOM 3476 C C . PHE A 1 462 ? -12.444 -11.510 -3.524 1.00 95.81 462 PHE A C 1
ATOM 3478 O O . PHE A 1 462 ? -12.713 -10.325 -3.714 1.00 95.81 462 PHE A O 1
ATOM 3485 N N . SER A 1 463 ? -13.385 -12.408 -3.218 1.00 94.12 463 SER A N 1
ATOM 3486 C CA . SER A 1 463 ? -14.807 -12.071 -3.077 1.00 94.12 463 SER A CA 1
ATOM 3487 C C . SER A 1 463 ? -15.060 -11.065 -1.947 1.00 94.12 463 SER A C 1
ATOM 3489 O O . SER A 1 463 ? -15.885 -10.166 -2.099 1.00 94.12 463 SER A O 1
ATOM 3491 N N . ALA A 1 464 ? -14.343 -11.167 -0.826 1.00 97.94 464 ALA A N 1
ATOM 3492 C CA . ALA A 1 464 ? -14.452 -10.201 0.265 1.00 97.94 464 ALA A CA 1
ATOM 3493 C C . ALA A 1 464 ? -13.885 -8.820 -0.118 1.00 97.94 464 ALA A C 1
ATOM 3495 O O . ALA A 1 464 ? -14.465 -7.797 0.233 1.00 97.94 464 ALA A O 1
ATOM 3496 N N . LEU A 1 465 ? -12.796 -8.770 -0.891 1.00 98.38 465 LEU A N 1
ATOM 3497 C CA . LEU A 1 465 ? -12.242 -7.517 -1.420 1.00 98.38 465 LEU A CA 1
ATOM 3498 C C . LEU A 1 465 ? -13.193 -6.852 -2.428 1.00 98.38 465 LEU A C 1
ATOM 3500 O O . LEU A 1 465 ? -13.328 -5.629 -2.421 1.00 98.38 465 LEU A O 1
ATOM 3504 N N . GLN A 1 466 ? -13.893 -7.642 -3.251 1.00 96.94 466 GLN A N 1
ATOM 3505 C CA . GLN A 1 466 ? -14.977 -7.152 -4.112 1.00 96.94 466 GLN A CA 1
ATOM 3506 C C . GLN A 1 466 ? -16.160 -6.622 -3.296 1.00 96.94 466 GLN A C 1
ATOM 3508 O O . GLN A 1 466 ? -16.730 -5.590 -3.641 1.00 96.94 466 GLN A O 1
ATOM 3513 N N . TYR A 1 467 ? -16.514 -7.293 -2.196 1.00 97.31 467 TYR A N 1
ATOM 3514 C CA . TYR A 1 467 ? -17.543 -6.811 -1.276 1.00 97.31 467 TYR A CA 1
ATOM 3515 C C . TYR A 1 467 ? -17.176 -5.442 -0.687 1.00 97.31 467 TYR A C 1
ATOM 3517 O O . TYR A 1 467 ? -17.976 -4.511 -0.762 1.00 97.31 467 TYR A O 1
ATOM 3525 N N . ALA A 1 468 ? -15.934 -5.287 -0.216 1.00 98.44 468 ALA A N 1
ATOM 3526 C CA . ALA A 1 468 ? -15.397 -4.001 0.226 1.00 98.44 468 ALA A CA 1
ATOM 3527 C C . ALA A 1 468 ? -15.456 -2.938 -0.888 1.00 98.44 468 ALA A C 1
ATOM 3529 O O . ALA A 1 468 ? -15.847 -1.803 -0.632 1.00 98.44 468 ALA A O 1
ATOM 3530 N N . ALA A 1 469 ? -15.159 -3.307 -2.140 1.00 94.94 469 ALA A N 1
ATOM 3531 C CA . ALA A 1 469 ? -15.251 -2.394 -3.282 1.00 94.94 469 ALA A CA 1
ATOM 3532 C C . ALA A 1 469 ? -16.682 -1.877 -3.491 1.00 94.94 469 ALA A C 1
ATOM 3534 O O . ALA A 1 469 ? -16.893 -0.674 -3.636 1.00 94.94 469 ALA A O 1
ATOM 3535 N N . ASN A 1 470 ? -17.667 -2.780 -3.451 1.00 96.38 470 ASN A N 1
ATOM 3536 C CA . ASN A 1 470 ? -19.087 -2.458 -3.623 1.00 96.38 470 ASN A CA 1
ATOM 3537 C C . ASN A 1 470 ? -19.643 -1.585 -2.490 1.00 96.38 470 ASN A C 1
ATOM 3539 O O . ASN A 1 470 ? -20.635 -0.885 -2.678 1.00 96.38 470 ASN A O 1
ATOM 3543 N N . LYS A 1 471 ? -19.005 -1.633 -1.320 1.00 97.12 471 LYS A N 1
ATOM 3544 C CA . LYS A 1 471 ? -19.341 -0.841 -0.132 1.00 97.12 471 LYS A CA 1
ATOM 3545 C C . LYS A 1 471 ? -18.436 0.376 0.050 1.00 97.12 471 LYS A C 1
ATOM 3547 O O . LYS A 1 471 ? -18.493 1.027 1.083 1.00 97.12 471 LYS A O 1
ATOM 3552 N N . ASN A 1 472 ? -17.652 0.711 -0.975 1.00 97.38 472 ASN A N 1
ATOM 3553 C CA . ASN A 1 472 ? -16.810 1.898 -1.018 1.00 97.38 472 ASN A CA 1
ATOM 3554 C C . ASN A 1 472 ? -15.655 1.936 0.005 1.00 97.38 472 ASN A C 1
ATOM 3556 O O . ASN A 1 472 ? -15.233 3.009 0.423 1.00 97.38 472 ASN A O 1
ATOM 3560 N N . VAL A 1 473 ? -15.096 0.779 0.358 1.00 98.75 473 VAL A N 1
ATOM 3561 C CA . VAL A 1 473 ? -14.017 0.656 1.350 1.00 98.75 473 VAL A CA 1
ATOM 3562 C C . VAL A 1 473 ? -12.669 0.437 0.665 1.00 98.75 473 VAL A C 1
ATOM 3564 O O . VAL A 1 473 ? -12.507 -0.492 -0.139 1.00 98.75 473 VAL A O 1
ATOM 3567 N N . LEU A 1 474 ? -11.685 1.288 0.980 1.00 98.88 474 LEU A N 1
ATOM 3568 C CA . LEU A 1 474 ? -10.307 1.143 0.494 1.00 98.88 474 LEU A CA 1
ATOM 3569 C C . LEU A 1 474 ? -9.583 0.045 1.283 1.00 98.88 474 LEU A C 1
ATOM 3571 O O . LEU A 1 474 ? -9.677 -0.012 2.503 1.00 98.88 474 LEU A O 1
ATOM 3575 N N . VAL A 1 475 ? -8.797 -0.792 0.608 1.00 98.94 475 VAL A N 1
ATOM 3576 C CA . VAL A 1 475 ? -7.998 -1.846 1.240 1.00 98.94 475 VAL A CA 1
ATOM 3577 C C . VAL A 1 475 ? -6.519 -1.666 0.901 1.00 98.94 475 VAL A C 1
ATOM 3579 O O . VAL A 1 475 ? -6.114 -1.818 -0.254 1.00 98.94 475 VAL A O 1
ATOM 3582 N N . ALA A 1 476 ? -5.699 -1.366 1.907 1.00 98.94 476 ALA A N 1
ATOM 3583 C CA . ALA A 1 476 ? -4.244 -1.331 1.787 1.00 98.94 476 ALA A CA 1
ATOM 3584 C C . ALA A 1 476 ? -3.653 -2.693 2.161 1.00 98.94 476 ALA A C 1
ATOM 3586 O O . ALA A 1 476 ? -4.021 -3.273 3.185 1.00 98.94 476 ALA A O 1
ATOM 3587 N N . VAL A 1 477 ? -2.749 -3.215 1.327 1.00 98.88 477 VAL A N 1
ATOM 3588 C CA . VAL A 1 477 ? -2.238 -4.585 1.465 1.00 98.88 477 VAL A CA 1
ATOM 3589 C C . VAL A 1 477 ? -0.723 -4.640 1.300 1.00 98.88 477 VAL A C 1
ATOM 3591 O O . VAL A 1 477 ? -0.175 -4.104 0.338 1.00 98.88 477 VAL A O 1
ATOM 3594 N N . ALA A 1 478 ? -0.053 -5.352 2.202 1.00 98.81 478 ALA A N 1
ATOM 3595 C CA . ALA A 1 478 ? 1.388 -5.571 2.160 1.00 98.81 478 ALA A CA 1
ATOM 3596 C C . ALA A 1 478 ? 1.833 -6.325 0.889 1.00 98.81 478 ALA A C 1
ATOM 3598 O O . ALA A 1 478 ? 1.339 -7.414 0.600 1.00 98.81 478 ALA A O 1
ATOM 3599 N N . ALA A 1 479 ? 2.809 -5.779 0.153 1.00 98.50 479 ALA A N 1
ATOM 3600 C CA . ALA A 1 479 ? 3.313 -6.382 -1.088 1.00 98.50 479 ALA A CA 1
ATOM 3601 C C . ALA A 1 479 ? 4.107 -7.685 -0.865 1.00 98.50 479 ALA A C 1
ATOM 3603 O O . ALA A 1 479 ? 4.105 -8.580 -1.717 1.00 98.50 479 ALA A O 1
ATOM 3604 N N . GLY A 1 480 ? 4.791 -7.784 0.279 1.00 97.81 480 GLY A N 1
ATOM 3605 C CA . GLY A 1 480 ? 5.546 -8.950 0.730 1.00 97.81 480 GLY A CA 1
ATOM 3606 C C . GLY A 1 480 ? 7.035 -8.699 0.962 1.00 97.81 480 GLY A C 1
ATOM 3607 O O . GLY A 1 480 ? 7.587 -7.689 0.532 1.00 97.81 480 GLY A O 1
ATOM 3608 N N . ASN A 1 481 ? 7.669 -9.626 1.686 1.00 96.50 481 ASN A N 1
ATOM 3609 C CA . ASN A 1 481 ? 8.985 -9.444 2.316 1.00 96.50 481 ASN A CA 1
ATOM 3610 C C . ASN A 1 481 ? 10.069 -10.398 1.775 1.00 96.50 481 ASN A C 1
ATOM 3612 O O . ASN A 1 481 ? 11.000 -10.746 2.503 1.00 96.50 481 ASN A O 1
ATOM 3616 N N . SER A 1 482 ? 9.943 -10.857 0.530 1.00 96.31 482 SER A N 1
ATOM 3617 C CA . SER A 1 482 ? 10.804 -11.906 -0.038 1.00 96.31 482 SER A CA 1
ATOM 3618 C C . SER A 1 482 ? 11.686 -11.428 -1.194 1.00 96.31 482 SER A C 1
ATOM 3620 O O . SER A 1 482 ? 12.356 -12.246 -1.817 1.00 96.31 482 SER A O 1
ATOM 3622 N N . ASN A 1 483 ? 11.696 -10.122 -1.491 1.00 91.75 483 ASN A N 1
ATOM 3623 C CA . ASN A 1 483 ? 12.344 -9.533 -2.670 1.00 91.75 483 ASN A CA 1
ATOM 3624 C C . ASN A 1 483 ? 11.901 -10.190 -3.990 1.00 91.75 483 ASN A C 1
ATOM 3626 O O . ASN A 1 483 ? 12.671 -10.273 -4.946 1.00 91.75 483 ASN A O 1
ATOM 3630 N N . TRP A 1 484 ? 10.673 -10.705 -4.039 1.00 89.56 484 TRP A N 1
ATOM 3631 C CA . TRP A 1 484 ? 10.138 -11.329 -5.241 1.00 89.56 484 TRP A CA 1
ATOM 3632 C C . TRP A 1 484 ? 9.841 -10.284 -6.311 1.00 89.56 484 TRP A C 1
ATOM 3634 O O . TRP A 1 484 ? 9.535 -9.128 -6.009 1.00 89.56 484 TRP A O 1
ATOM 3644 N N . ALA A 1 485 ? 9.894 -10.716 -7.571 1.00 87.06 485 ALA A N 1
ATOM 3645 C CA . ALA A 1 485 ? 9.668 -9.862 -8.733 1.00 87.06 485 ALA A CA 1
ATOM 3646 C C . ALA A 1 485 ? 8.234 -9.310 -8.820 1.00 87.06 485 ALA A C 1
ATOM 3648 O O . ALA A 1 485 ? 7.995 -8.365 -9.557 1.00 87.06 485 ALA A O 1
ATOM 3649 N N . THR A 1 486 ? 7.275 -9.882 -8.085 1.00 90.38 486 THR A N 1
ATOM 3650 C CA . THR A 1 486 ? 5.887 -9.400 -8.050 1.00 90.38 486 THR A CA 1
ATOM 3651 C C . THR A 1 486 ? 5.304 -9.482 -6.636 1.00 90.38 486 THR A C 1
ATOM 3653 O O . THR A 1 486 ? 5.811 -10.267 -5.823 1.00 90.38 486 THR A O 1
ATOM 3656 N N . PRO A 1 487 ? 4.228 -8.734 -6.321 1.00 95.69 487 PRO A N 1
ATOM 3657 C CA . PRO A 1 487 ? 3.595 -8.796 -5.010 1.00 95.69 487 PRO A CA 1
ATOM 3658 C C . PRO 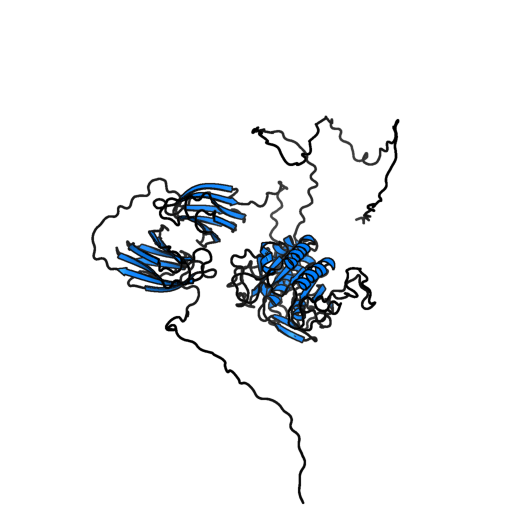A 1 487 ? 2.880 -10.130 -4.799 1.00 95.69 487 PRO A C 1
ATOM 3660 O O . PRO A 1 487 ? 2.369 -10.742 -5.743 1.00 95.69 487 PRO A O 1
ATOM 3663 N N . THR A 1 488 ? 2.778 -10.560 -3.543 1.00 94.62 488 THR A N 1
ATOM 3664 C CA . THR A 1 488 ? 2.003 -11.750 -3.166 1.00 94.62 488 THR A CA 1
ATOM 3665 C C . THR A 1 488 ? 0.515 -11.444 -3.032 1.00 94.62 488 THR A C 1
ATOM 3667 O O . THR A 1 488 ? 0.080 -10.292 -3.095 1.00 94.62 488 THR A O 1
ATOM 3670 N N . TYR A 1 489 ? -0.304 -12.476 -2.836 1.00 95.75 489 TYR A N 1
ATOM 3671 C CA . TYR A 1 489 ? -1.707 -12.273 -2.489 1.00 95.75 489 TYR A CA 1
ATOM 3672 C C . TYR A 1 489 ? -1.846 -11.865 -1.010 1.00 95.75 489 TYR A C 1
ATOM 3674 O O . TYR A 1 489 ? -1.041 -12.303 -0.187 1.00 95.75 489 TYR A O 1
ATOM 3682 N N . PRO A 1 490 ? -2.831 -11.012 -0.662 1.00 97.25 490 PRO A N 1
ATOM 3683 C CA . PRO A 1 490 ? -3.850 -10.436 -1.546 1.00 97.25 490 PRO A CA 1
ATOM 3684 C C . PRO A 1 490 ? -3.416 -9.192 -2.346 1.00 97.25 490 PRO A C 1
ATOM 3686 O O . PRO A 1 490 ? -4.183 -8.740 -3.193 1.00 97.25 490 PRO A O 1
ATOM 3689 N N . ALA A 1 491 ? -2.214 -8.644 -2.140 1.00 98.00 491 ALA A N 1
ATOM 3690 C CA . ALA A 1 491 ? -1.785 -7.376 -2.747 1.00 98.00 491 ALA A CA 1
ATOM 3691 C C . ALA A 1 491 ? -1.804 -7.379 -4.285 1.00 98.00 491 ALA A C 1
ATOM 3693 O O . ALA A 1 491 ? -2.119 -6.366 -4.919 1.00 98.00 491 ALA A O 1
ATOM 3694 N N . ARG A 1 492 ? -1.556 -8.542 -4.898 1.00 93.81 492 ARG A N 1
ATOM 3695 C CA . ARG A 1 492 ? -1.643 -8.734 -6.352 1.00 93.81 492 ARG A CA 1
ATOM 3696 C C . ARG A 1 492 ? -3.031 -8.435 -6.935 1.00 93.81 492 ARG A C 1
ATOM 3698 O O . ARG A 1 492 ? -3.119 -8.077 -8.102 1.00 93.81 492 ARG A O 1
ATOM 3705 N N . HIS A 1 493 ? -4.105 -8.493 -6.141 1.00 95.44 493 HIS A N 1
ATOM 3706 C CA . HIS A 1 493 ? -5.448 -8.103 -6.593 1.00 95.44 493 HIS A CA 1
ATOM 3707 C C . HIS A 1 493 ? -5.598 -6.601 -6.872 1.00 95.44 493 HIS A C 1
ATOM 3709 O O . HIS A 1 493 ? -6.596 -6.199 -7.465 1.00 95.44 493 HIS A O 1
ATOM 3715 N N . SER A 1 494 ? -4.615 -5.767 -6.517 1.00 96.69 494 SER A N 1
ATOM 3716 C CA . SER A 1 494 ? -4.600 -4.338 -6.868 1.00 96.69 494 SER A CA 1
ATOM 3717 C C . SER A 1 494 ? -4.607 -4.061 -8.376 1.00 96.69 494 SER A C 1
ATOM 3719 O O . SER A 1 494 ? -4.998 -2.962 -8.771 1.00 96.69 494 SER A O 1
ATOM 3721 N N . SER A 1 495 ? -4.213 -5.026 -9.218 1.00 88.69 495 SER A N 1
ATOM 3722 C CA . SER A 1 495 ? -4.340 -4.930 -10.681 1.00 88.69 495 SER A CA 1
ATOM 3723 C C . SER A 1 495 ? -5.775 -5.154 -11.176 1.00 88.69 495 SER A C 1
ATOM 3725 O O . SER A 1 495 ? -6.129 -4.706 -12.261 1.00 88.69 495 SER A O 1
ATOM 3727 N N . GLN A 1 496 ? -6.613 -5.820 -10.376 1.00 89.19 496 GLN A N 1
ATOM 3728 C CA . GLN A 1 496 ? -7.981 -6.215 -10.732 1.00 89.19 496 GLN A CA 1
ATOM 3729 C C . GLN A 1 496 ? -9.044 -5.371 -10.019 1.00 89.19 496 GLN A C 1
ATOM 3731 O O . GLN A 1 496 ? -10.151 -5.216 -10.529 1.00 89.19 496 GLN A O 1
ATOM 3736 N N . LEU A 1 497 ? -8.731 -4.850 -8.830 1.00 86.69 497 LEU A N 1
ATOM 3737 C CA . LEU A 1 497 ? -9.677 -4.168 -7.952 1.00 86.69 497 LEU A CA 1
ATOM 3738 C C . LEU A 1 497 ? -9.215 -2.738 -7.661 1.00 86.69 497 LEU A C 1
ATOM 3740 O O . LEU A 1 497 ? -8.157 -2.502 -7.077 1.00 86.69 497 LEU A O 1
ATOM 3744 N N . SER A 1 498 ? -10.044 -1.765 -8.037 1.00 90.06 498 SER A N 1
ATOM 3745 C CA . SER A 1 498 ? -9.752 -0.334 -7.893 1.00 90.06 498 SER A CA 1
ATOM 3746 C C . SER A 1 498 ? -9.858 0.188 -6.460 1.00 90.06 498 SER A C 1
ATOM 3748 O O . SER A 1 498 ? -9.542 1.348 -6.226 1.00 90.06 498 SER A O 1
ATOM 3750 N N . ASN A 1 499 ? -10.300 -0.623 -5.502 1.00 97.38 499 ASN A N 1
ATOM 3751 C CA . ASN A 1 499 ? -10.264 -0.297 -4.077 1.00 97.38 499 ASN A CA 1
ATOM 3752 C C . ASN A 1 499 ? -9.052 -0.913 -3.357 1.00 97.38 499 ASN A C 1
ATOM 3754 O O . ASN A 1 499 ? -8.860 -0.634 -2.181 1.00 97.38 499 ASN A O 1
ATOM 3758 N N . VAL A 1 500 ? -8.234 -1.732 -4.030 1.00 98.69 500 VAL A N 1
ATOM 3759 C CA . VAL A 1 500 ? -7.059 -2.378 -3.429 1.00 98.69 500 VAL A CA 1
ATOM 3760 C C . VAL A 1 500 ? -5.784 -1.649 -3.847 1.00 98.69 500 VAL A C 1
ATOM 3762 O O . VAL A 1 500 ? -5.560 -1.396 -5.036 1.00 98.69 500 VAL A O 1
ATOM 3765 N N . ILE A 1 501 ? -4.920 -1.338 -2.881 1.00 98.62 501 ILE A N 1
ATOM 3766 C CA . ILE A 1 501 ? -3.594 -0.754 -3.111 1.00 98.62 501 ILE A CA 1
ATOM 3767 C C . ILE A 1 501 ? -2.506 -1.653 -2.511 1.00 98.62 501 ILE A C 1
ATOM 3769 O O . ILE A 1 501 ? -2.556 -2.002 -1.332 1.00 98.62 501 ILE A O 1
ATOM 3773 N N . SER A 1 502 ? -1.539 -2.057 -3.342 1.00 98.81 502 SER A N 1
ATOM 3774 C CA . SER A 1 502 ? -0.351 -2.800 -2.896 1.00 98.81 502 SER A CA 1
ATOM 3775 C C . SER A 1 502 ? 0.642 -1.832 -2.255 1.00 98.81 502 SER A C 1
ATOM 3777 O O . SER A 1 502 ? 0.804 -0.706 -2.735 1.00 98.81 502 SER A O 1
ATOM 3779 N N . VAL A 1 503 ? 1.322 -2.249 -1.188 1.00 98.88 503 VAL A N 1
ATOM 3780 C CA . VAL A 1 503 ? 2.258 -1.387 -0.458 1.00 98.88 503 VAL A CA 1
ATOM 3781 C C . VAL A 1 503 ? 3.621 -2.054 -0.301 1.00 98.88 503 VAL A C 1
ATOM 3783 O O . VAL A 1 503 ? 3.774 -3.037 0.430 1.00 98.88 503 VAL A O 1
ATOM 3786 N N . GLY A 1 504 ? 4.613 -1.495 -0.994 1.00 98.75 504 GLY A N 1
ATOM 3787 C CA . GLY A 1 504 ? 6.030 -1.809 -0.842 1.00 98.75 504 GLY A CA 1
ATOM 3788 C C . GLY A 1 504 ? 6.692 -0.988 0.269 1.00 98.75 504 GLY A C 1
ATOM 3789 O O . GLY A 1 504 ? 6.112 -0.046 0.813 1.00 98.75 504 GLY A O 1
ATOM 3790 N N . ALA A 1 505 ? 7.914 -1.366 0.636 1.00 98.75 505 ALA A N 1
ATOM 3791 C CA . ALA A 1 505 ? 8.663 -0.767 1.737 1.00 98.75 505 ALA A CA 1
ATOM 3792 C C . ALA A 1 505 ? 9.917 -0.029 1.254 1.00 98.75 505 ALA A C 1
ATOM 3794 O O . ALA A 1 505 ? 10.669 -0.535 0.417 1.00 98.75 505 ALA A O 1
ATOM 3795 N N . HIS A 1 506 ? 10.190 1.129 1.857 1.00 97.44 506 HIS A N 1
ATOM 3796 C CA . HIS A 1 506 ? 11.451 1.852 1.705 1.00 97.44 506 HIS A CA 1
ATOM 3797 C C . HIS A 1 506 ? 12.084 2.234 3.054 1.00 97.44 506 HIS A C 1
ATOM 3799 O O . HIS A 1 506 ? 11.434 2.253 4.106 1.00 97.44 506 HIS A O 1
ATOM 3805 N N . SER A 1 507 ? 13.379 2.546 3.008 1.00 93.75 507 SER A N 1
ATOM 3806 C CA . SER A 1 507 ? 14.175 3.053 4.133 1.00 93.75 507 SER A CA 1
ATOM 3807 C C . SER A 1 507 ? 14.079 4.574 4.294 1.00 93.75 507 SER A C 1
ATOM 3809 O O . SER A 1 507 ? 13.522 5.266 3.439 1.00 93.75 507 SER A O 1
ATOM 3811 N N . ALA A 1 508 ? 14.672 5.103 5.370 1.00 90.62 508 ALA A N 1
ATOM 3812 C CA . ALA A 1 508 ? 14.768 6.543 5.632 1.00 90.62 508 ALA A CA 1
ATOM 3813 C C . ALA A 1 508 ? 15.479 7.334 4.524 1.00 90.62 508 ALA A C 1
ATOM 3815 O O . ALA A 1 508 ? 15.185 8.507 4.321 1.00 90.62 508 ALA A O 1
ATOM 3816 N N . ASN A 1 509 ? 16.348 6.675 3.755 1.00 84.88 509 ASN A N 1
ATOM 3817 C CA . ASN A 1 509 ? 17.074 7.284 2.640 1.00 84.88 509 ASN A CA 1
ATOM 3818 C C . ASN A 1 509 ? 16.321 7.167 1.304 1.00 84.88 509 ASN A C 1
ATOM 3820 O O . ASN A 1 509 ? 16.929 7.318 0.250 1.00 84.88 509 ASN A O 1
ATOM 3824 N N . TYR A 1 510 ? 15.025 6.831 1.330 1.00 84.62 510 TYR A N 1
ATOM 3825 C CA . TYR A 1 510 ? 14.219 6.542 0.138 1.00 84.62 510 TYR A CA 1
ATOM 3826 C C . TYR A 1 510 ? 14.857 5.499 -0.785 1.00 84.62 510 TYR A C 1
ATOM 3828 O O . TYR A 1 510 ? 14.774 5.590 -2.000 1.00 84.62 510 TYR A O 1
ATOM 3836 N N . VAL A 1 511 ? 15.475 4.468 -0.219 1.00 87.19 511 VAL A N 1
ATOM 3837 C CA . VAL A 1 511 ? 15.899 3.285 -0.981 1.00 87.19 511 VAL A CA 1
ATOM 3838 C C . VAL A 1 511 ? 14.878 2.186 -0.736 1.00 87.19 511 VAL A C 1
ATOM 3840 O O . VAL A 1 511 ? 14.533 1.954 0.430 1.00 87.19 511 VAL A O 1
ATOM 3843 N N . ARG A 1 512 ? 14.400 1.514 -1.796 1.00 95.88 512 ARG A N 1
ATOM 3844 C CA . ARG A 1 512 ? 13.532 0.333 -1.665 1.00 95.88 512 ARG A CA 1
ATOM 3845 C C . ARG A 1 512 ? 14.192 -0.647 -0.703 1.00 95.88 512 ARG A C 1
ATOM 3847 O O . ARG A 1 512 ? 15.353 -1.013 -0.875 1.00 95.88 512 ARG A O 1
ATOM 3854 N N . SER A 1 513 ? 13.463 -1.073 0.319 1.00 94.62 513 SER A N 1
ATOM 3855 C CA . SER A 1 513 ? 13.985 -2.048 1.264 1.00 94.62 513 SER A CA 1
ATOM 3856 C C . SER A 1 513 ? 14.279 -3.352 0.533 1.00 94.62 513 SER A C 1
ATOM 3858 O O . SER A 1 513 ? 13.450 -3.827 -0.242 1.00 94.62 513 SER A O 1
ATOM 3860 N N . SER A 1 514 ? 15.444 -3.948 0.795 1.00 92.12 514 SER A N 1
ATOM 3861 C CA . SER A 1 514 ? 15.925 -5.127 0.063 1.00 92.12 514 SER A CA 1
ATOM 3862 C C . SER A 1 514 ? 14.969 -6.317 0.118 1.00 92.12 514 SER A C 1
ATOM 3864 O O . SER A 1 514 ? 14.964 -7.119 -0.802 1.00 92.12 514 SER A O 1
ATOM 3866 N N . PHE A 1 515 ? 14.137 -6.413 1.158 1.00 94.94 515 PHE A N 1
ATOM 3867 C CA . PHE A 1 515 ? 13.113 -7.447 1.305 1.00 94.94 515 PHE A CA 1
ATOM 3868 C C . PHE A 1 515 ? 11.803 -7.144 0.559 1.00 94.94 515 PHE A C 1
ATOM 3870 O O . PHE A 1 515 ? 11.008 -8.054 0.364 1.00 94.94 515 PHE A O 1
ATOM 3877 N N . SER A 1 516 ? 11.522 -5.896 0.171 1.00 97.44 516 SER A N 1
ATOM 3878 C CA . SER A 1 516 ? 10.209 -5.522 -0.373 1.00 97.44 516 SER A CA 1
ATOM 3879 C C . SER A 1 516 ? 9.962 -6.199 -1.714 1.00 97.44 516 SER A C 1
ATOM 3881 O O . SER A 1 516 ? 10.771 -6.054 -2.624 1.00 97.44 516 SER A O 1
ATOM 3883 N N . ASN A 1 517 ? 8.829 -6.866 -1.893 1.00 97.31 517 ASN A N 1
ATOM 3884 C CA . ASN A 1 517 ? 8.453 -7.362 -3.212 1.00 97.31 517 ASN A CA 1
ATOM 3885 C C . ASN A 1 517 ? 8.248 -6.197 -4.196 1.00 97.31 517 ASN A C 1
ATOM 3887 O O . ASN A 1 517 ? 7.821 -5.097 -3.821 1.00 97.31 517 ASN A O 1
ATOM 3891 N N . ARG A 1 518 ? 8.607 -6.455 -5.451 1.00 93.06 518 ARG A N 1
ATOM 3892 C CA . ARG A 1 518 ? 8.534 -5.529 -6.584 1.00 93.06 518 ARG A CA 1
ATOM 3893 C C . ARG A 1 518 ? 7.155 -5.560 -7.233 1.00 93.06 518 ARG A C 1
ATOM 3895 O O . ARG A 1 518 ? 6.363 -6.455 -6.942 1.00 93.06 518 ARG A O 1
ATOM 3902 N N . VAL A 1 519 ? 6.874 -4.605 -8.113 1.00 88.94 519 VAL A N 1
ATOM 3903 C CA . VAL A 1 519 ? 5.684 -4.642 -8.976 1.00 88.94 519 VAL A CA 1
ATOM 3904 C C . VAL A 1 519 ? 5.868 -5.670 -10.088 1.00 88.94 519 VAL A C 1
ATOM 3906 O O . VAL A 1 519 ? 4.985 -6.511 -10.299 1.00 88.94 519 VAL A O 1
ATOM 3909 N N . GLY A 1 520 ? 7.008 -5.607 -10.777 1.00 80.56 520 GLY A N 1
ATOM 3910 C CA . GLY A 1 520 ? 7.336 -6.380 -11.970 1.00 80.56 520 GLY A CA 1
ATOM 3911 C C . GLY A 1 520 ? 6.209 -6.377 -12.998 1.00 80.56 520 GLY A C 1
ATOM 3912 O O . GLY A 1 520 ? 5.417 -5.441 -13.099 1.00 80.56 520 GLY A O 1
ATOM 3913 N N . ASN A 1 521 ? 6.055 -7.495 -13.703 1.00 77.56 521 ASN A N 1
ATOM 3914 C CA . ASN A 1 521 ? 5.073 -7.629 -14.786 1.00 77.56 521 ASN A CA 1
ATOM 3915 C C . ASN A 1 521 ? 3.658 -7.971 -14.279 1.00 77.56 521 ASN A C 1
ATOM 3917 O O . ASN A 1 521 ? 2.823 -8.471 -15.025 1.00 77.56 521 ASN A O 1
ATOM 3921 N N . SER A 1 522 ? 3.368 -7.759 -12.989 1.00 73.00 522 SER A N 1
ATOM 3922 C CA . SER A 1 522 ? 2.071 -8.137 -12.405 1.00 73.00 522 SER A CA 1
ATOM 3923 C C . SER A 1 522 ? 0.933 -7.159 -12.702 1.00 73.00 522 SER A C 1
ATOM 3925 O O . SER A 1 522 ? -0.224 -7.470 -12.412 1.00 73.00 522 SER A O 1
ATOM 3927 N N . GLY A 1 523 ? 1.255 -5.957 -13.191 1.00 78.69 523 GLY A N 1
ATOM 3928 C CA . GLY A 1 523 ? 0.303 -4.849 -13.307 1.00 78.69 523 GLY A CA 1
ATOM 3929 C C . GLY A 1 523 ? -0.244 -4.364 -11.958 1.00 78.69 523 GLY A C 1
ATOM 3930 O O . GLY A 1 523 ? -1.205 -3.593 -11.928 1.00 78.69 523 GLY A O 1
ATOM 3931 N N . ALA A 1 524 ? 0.317 -4.831 -10.834 1.00 84.31 524 ALA A N 1
ATOM 3932 C CA . ALA A 1 524 ? -0.122 -4.436 -9.506 1.00 84.31 524 ALA A CA 1
ATOM 3933 C C . ALA A 1 524 ? 0.022 -2.924 -9.328 1.00 84.31 524 ALA A C 1
ATOM 3935 O O . ALA A 1 524 ? 1.012 -2.304 -9.717 1.00 84.31 524 ALA A O 1
ATOM 3936 N N . VAL A 1 525 ? -0.975 -2.317 -8.698 1.00 89.31 525 VAL A N 1
ATOM 3937 C CA . VAL A 1 525 ? -0.939 -0.889 -8.416 1.00 89.31 525 VAL A CA 1
ATOM 3938 C C . VAL A 1 525 ? -0.361 -0.697 -7.028 1.00 89.31 525 VAL A C 1
ATOM 3940 O O . VAL A 1 525 ? -1.064 -0.786 -6.018 1.00 89.31 525 VAL A O 1
ATOM 3943 N N . GLN A 1 526 ? 0.954 -0.491 -7.019 1.00 97.94 526 GLN A N 1
ATOM 3944 C CA . GLN A 1 526 ? 1.769 -0.388 -5.819 1.00 97.94 526 GLN A CA 1
ATOM 3945 C C . GLN A 1 526 ? 2.302 1.023 -5.598 1.00 97.94 526 GLN A C 1
ATOM 3947 O O . GLN A 1 526 ? 2.743 1.687 -6.537 1.00 97.94 526 GLN A O 1
ATOM 3952 N N . VAL A 1 527 ? 2.322 1.433 -4.337 1.00 98.50 527 VAL A N 1
ATOM 3953 C CA . VAL A 1 527 ? 3.093 2.573 -3.820 1.00 98.50 527 VAL A CA 1
ATOM 3954 C C . VAL A 1 527 ? 4.109 2.064 -2.806 1.00 98.50 527 VAL A C 1
ATOM 3956 O O . VAL A 1 527 ? 3.957 0.956 -2.292 1.00 98.50 527 VAL A O 1
ATOM 3959 N N . ASP A 1 528 ? 5.111 2.871 -2.482 1.00 98.44 528 ASP A N 1
ATOM 3960 C CA . ASP A 1 528 ? 6.017 2.578 -1.375 1.00 98.44 528 ASP A CA 1
ATOM 3961 C C . ASP A 1 528 ? 5.745 3.486 -0.181 1.00 98.44 528 ASP A C 1
ATOM 3963 O O . ASP A 1 528 ? 5.369 4.653 -0.323 1.00 98.44 528 ASP A O 1
ATOM 3967 N N . ALA A 1 529 ? 5.987 2.949 1.008 1.00 98.81 529 ALA A N 1
ATOM 3968 C CA . ALA A 1 529 ? 5.931 3.696 2.252 1.00 98.81 529 ALA A CA 1
ATOM 3969 C C . ALA A 1 529 ? 7.058 3.265 3.214 1.00 98.81 529 ALA A C 1
ATOM 3971 O O . ALA A 1 529 ? 7.713 2.239 2.983 1.00 98.81 529 ALA A O 1
ATOM 3972 N N . PRO A 1 530 ? 7.317 4.028 4.291 1.00 98.69 530 PRO A N 1
ATOM 3973 C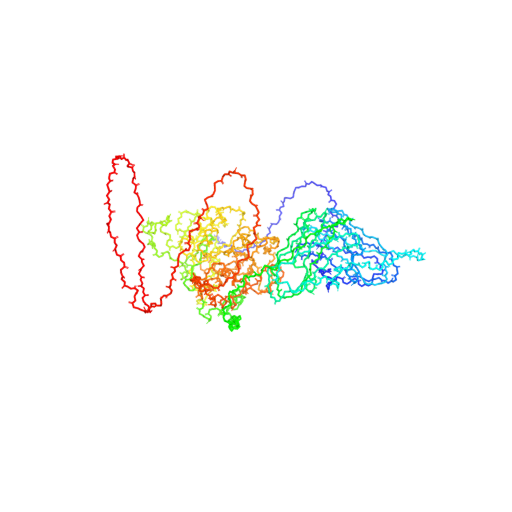 CA . PRO A 1 530 ? 8.319 3.676 5.291 1.00 98.69 530 PRO A CA 1
ATOM 3974 C C . PRO A 1 530 ? 8.102 2.274 5.873 1.00 98.69 530 PRO A C 1
ATOM 3976 O O . PRO A 1 530 ? 7.089 2.009 6.512 1.00 98.69 530 PRO A O 1
ATOM 3979 N N . GLY A 1 531 ? 9.065 1.370 5.686 1.00 98.00 531 GLY A N 1
ATOM 3980 C CA . GLY A 1 531 ? 8.941 -0.017 6.156 1.00 98.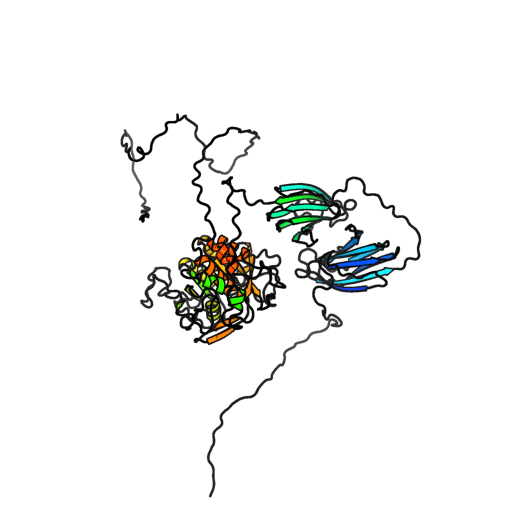00 531 GLY A CA 1
ATOM 3981 C C . GLY A 1 531 ? 10.188 -0.595 6.818 1.00 98.00 531 GLY A C 1
ATOM 3982 O O . GLY A 1 531 ? 10.179 -1.760 7.204 1.00 98.00 531 GLY A O 1
ATOM 3983 N N . GLN A 1 532 ? 11.268 0.175 6.964 1.00 94.81 532 GLN A N 1
ATOM 3984 C CA . GLN A 1 532 ? 12.521 -0.295 7.560 1.00 94.81 532 GLN A CA 1
ATOM 3985 C C . GLN A 1 532 ? 12.850 0.465 8.841 1.00 94.81 532 GLN A C 1
ATOM 3987 O O . GLN A 1 532 ? 13.017 1.677 8.803 1.00 94.81 532 GLN A O 1
ATOM 3992 N N . SER A 1 533 ? 13.000 -0.261 9.952 1.00 94.50 533 SER A N 1
ATOM 3993 C CA . SER A 1 533 ? 13.273 0.320 11.274 1.00 94.50 533 SER A CA 1
ATOM 3994 C C . SER A 1 533 ? 12.194 1.328 11.681 1.00 94.50 533 SER A C 1
ATOM 3996 O O . SER A 1 533 ? 12.462 2.509 11.905 1.00 94.50 533 SER A O 1
ATOM 3998 N N . ILE A 1 534 ? 10.956 0.844 11.753 1.00 97.69 534 ILE A N 1
ATOM 3999 C CA . ILE A 1 534 ? 9.781 1.627 12.133 1.00 97.69 534 ILE A CA 1
ATOM 4000 C C . ILE A 1 534 ? 9.531 1.455 13.626 1.00 97.69 534 ILE A C 1
ATOM 4002 O O . ILE A 1 534 ? 9.237 0.352 14.090 1.00 97.69 534 ILE A O 1
ATOM 4006 N N . TYR A 1 535 ? 9.670 2.553 14.363 1.00 95.62 535 TYR A N 1
ATOM 4007 C CA . TYR A 1 535 ? 9.349 2.631 15.782 1.00 95.62 535 TYR A CA 1
ATOM 4008 C C . TYR A 1 535 ? 7.830 2.669 15.972 1.00 95.62 535 TYR A C 1
ATOM 4010 O O . TYR A 1 535 ? 7.139 3.410 15.277 1.00 95.62 535 TYR A O 1
ATOM 4018 N N . GLY A 1 536 ? 7.303 1.875 16.900 1.00 96.31 536 GLY A N 1
ATOM 4019 C CA . GLY A 1 536 ? 5.863 1.783 17.125 1.00 96.31 536 GLY A CA 1
ATOM 4020 C C . GLY A 1 536 ? 5.504 1.073 18.423 1.00 96.31 536 GLY A C 1
ATOM 4021 O O . GLY A 1 536 ? 6.374 0.546 19.120 1.00 96.31 536 GLY A O 1
ATOM 4022 N N . THR A 1 537 ? 4.213 1.085 18.741 1.00 98.00 537 THR A N 1
ATOM 4023 C CA . THR A 1 537 ? 3.620 0.495 19.948 1.00 98.00 537 THR A CA 1
ATOM 4024 C C . THR A 1 537 ? 3.724 -1.030 19.948 1.00 98.00 537 THR A C 1
ATOM 4026 O O . THR A 1 537 ? 3.539 -1.673 18.923 1.00 98.00 537 THR A O 1
ATOM 4029 N N . VAL A 1 538 ? 3.979 -1.638 21.101 1.00 97.19 538 VAL A N 1
ATOM 4030 C CA . VAL A 1 538 ? 3.918 -3.092 21.320 1.00 97.19 538 VAL A CA 1
ATOM 4031 C C . VAL A 1 538 ? 3.282 -3.383 22.684 1.00 97.19 538 VAL A C 1
ATOM 4033 O O . VAL A 1 538 ? 3.057 -2.479 23.487 1.00 97.19 538 VAL A O 1
ATOM 4036 N N . LEU A 1 539 ? 2.987 -4.653 22.961 1.00 97.50 539 LEU A N 1
ATOM 4037 C CA . LEU A 1 539 ? 2.205 -5.076 24.130 1.00 97.50 539 LEU A CA 1
ATOM 4038 C C . LEU A 1 539 ? 2.710 -4.519 25.470 1.00 97.50 539 LEU A C 1
ATOM 4040 O O . LEU A 1 539 ? 3.913 -4.563 25.778 1.00 97.50 539 LEU A O 1
ATOM 4044 N N . GLY A 1 540 ? 1.758 -4.114 26.315 1.00 94.88 540 GLY A N 1
ATOM 4045 C CA . GLY A 1 540 ? 2.019 -3.692 27.691 1.00 94.88 540 GLY A CA 1
ATOM 4046 C C . GLY A 1 540 ? 2.574 -2.272 27.794 1.00 94.88 540 GLY A C 1
ATOM 4047 O O . GLY A 1 540 ? 3.428 -2.016 28.640 1.00 94.88 540 GLY A O 1
ATOM 4048 N N . GLY A 1 541 ? 2.136 -1.370 26.911 1.00 94.75 541 GLY A N 1
ATOM 4049 C CA . GLY A 1 541 ? 2.542 0.042 26.924 1.00 94.75 541 GLY A CA 1
ATOM 4050 C C . GLY A 1 541 ? 3.996 0.294 26.508 1.00 94.75 541 GLY A C 1
ATOM 4051 O O . GLY A 1 541 ? 4.593 1.281 26.935 1.00 94.75 541 GLY A O 1
ATOM 4052 N N . ARG A 1 542 ? 4.594 -0.626 25.741 1.00 96.88 542 ARG A N 1
ATOM 4053 C CA . ARG A 1 542 ? 6.005 -0.586 25.331 1.00 96.88 542 ARG A CA 1
ATOM 4054 C C . ARG A 1 542 ? 6.135 -0.193 23.863 1.00 96.88 542 ARG A C 1
ATOM 4056 O O . ARG A 1 542 ? 5.157 -0.144 23.129 1.00 96.88 542 ARG A O 1
ATOM 4063 N N . TYR A 1 543 ? 7.370 0.018 23.415 1.00 96.69 543 TYR A N 1
ATOM 4064 C CA . TYR A 1 543 ? 7.670 0.394 22.034 1.00 96.69 543 TYR A CA 1
ATOM 4065 C C . TYR A 1 543 ? 8.837 -0.416 21.480 1.00 96.69 543 TYR A C 1
ATOM 4067 O O . TYR A 1 543 ? 9.746 -0.792 22.223 1.00 96.69 543 TYR A O 1
ATOM 4075 N N . SER A 1 544 ? 8.828 -0.683 20.175 1.00 95.81 544 SER A N 1
ATOM 4076 C CA . SER A 1 544 ? 9.912 -1.402 19.503 1.00 95.81 544 SER A CA 1
ATOM 4077 C C . SER A 1 544 ? 10.037 -1.031 18.025 1.00 95.81 544 SER A C 1
ATOM 4079 O O . SER A 1 544 ? 9.145 -0.417 17.436 1.00 95.81 544 SER A O 1
ATOM 4081 N N . TYR A 1 545 ? 11.165 -1.417 17.429 1.00 95.75 545 TYR A N 1
ATOM 4082 C CA . TYR A 1 545 ? 11.452 -1.235 16.011 1.00 95.75 545 TYR A CA 1
ATOM 4083 C C . TYR A 1 545 ? 11.162 -2.511 15.233 1.00 95.75 545 TYR A C 1
ATOM 4085 O O . TYR A 1 545 ? 11.866 -3.503 15.417 1.00 95.75 545 TYR A O 1
ATOM 4093 N N . TYR A 1 546 ? 10.206 -2.460 14.306 1.00 97.56 546 TYR A N 1
ATOM 4094 C CA . TYR A 1 546 ? 9.951 -3.541 13.349 1.00 97.56 546 TYR A CA 1
ATOM 4095 C C . TYR A 1 546 ? 10.322 -3.131 11.920 1.00 97.56 546 TYR A C 1
ATOM 4097 O O . TYR A 1 546 ? 10.583 -1.963 11.617 1.00 97.56 546 TYR A O 1
ATOM 4105 N N . LYS A 1 547 ? 10.392 -4.118 11.024 1.00 96.88 547 LYS A N 1
ATOM 4106 C CA . LYS A 1 547 ? 10.608 -3.915 9.589 1.00 96.88 547 LYS A CA 1
ATOM 4107 C C . LYS A 1 547 ? 9.725 -4.862 8.784 1.00 96.88 547 LYS A C 1
ATOM 4109 O O . LYS A 1 547 ? 9.501 -5.995 9.200 1.00 96.88 547 LYS A O 1
ATOM 4114 N N . GLY A 1 548 ? 9.289 -4.412 7.616 1.00 98.12 548 GLY A N 1
ATOM 4115 C CA . GLY A 1 548 ? 8.478 -5.185 6.683 1.00 98.12 548 GLY A CA 1
ATOM 4116 C C . GLY A 1 548 ? 7.523 -4.299 5.889 1.00 98.12 548 GLY A C 1
ATOM 4117 O O . GLY A 1 548 ? 7.204 -3.179 6.290 1.00 98.12 548 GLY A O 1
ATOM 4118 N N . THR A 1 549 ? 6.984 -4.828 4.791 1.00 98.62 549 THR A N 1
ATOM 4119 C CA . THR A 1 549 ? 5.827 -4.235 4.101 1.00 98.62 549 THR A CA 1
ATOM 4120 C C . THR A 1 549 ? 4.603 -4.165 5.015 1.00 98.62 549 THR A C 1
ATOM 4122 O O . THR A 1 549 ? 3.743 -3.308 4.831 1.00 98.62 549 THR A O 1
ATOM 4125 N N . SER A 1 550 ? 4.558 -4.995 6.061 1.00 98.25 550 SER A N 1
ATOM 4126 C CA . SER A 1 550 ? 3.579 -4.923 7.149 1.00 98.25 550 SER A CA 1
ATOM 4127 C C . SER A 1 550 ? 3.625 -3.606 7.926 1.00 98.25 550 SER A C 1
ATOM 4129 O O . SER A 1 550 ? 2.578 -3.141 8.359 1.00 98.25 550 SER A O 1
ATOM 4131 N N . MET A 1 551 ? 4.800 -2.978 8.055 1.00 98.62 551 MET A N 1
ATOM 4132 C CA . MET A 1 551 ? 4.952 -1.649 8.658 1.00 98.62 551 MET A CA 1
ATOM 4133 C C . MET A 1 551 ? 4.743 -0.532 7.627 1.00 98.62 551 MET A C 1
ATOM 4135 O O . MET A 1 551 ? 4.301 0.551 7.987 1.00 98.62 551 MET A O 1
ATOM 4139 N N . ALA A 1 552 ? 4.993 -0.787 6.340 1.00 98.88 552 ALA A N 1
ATOM 4140 C CA . ALA A 1 552 ? 4.718 0.178 5.272 1.00 98.88 552 ALA A CA 1
ATOM 4141 C C . ALA A 1 552 ? 3.210 0.381 5.037 1.00 98.88 552 ALA A C 1
ATOM 4143 O O . ALA A 1 552 ? 2.736 1.512 4.970 1.00 98.88 552 ALA A O 1
ATOM 4144 N N . THR A 1 553 ? 2.442 -0.708 4.986 1.00 98.94 553 THR A N 1
ATOM 4145 C CA . THR A 1 553 ? 0.983 -0.716 4.752 1.00 98.94 553 THR A CA 1
ATOM 4146 C C . THR A 1 553 ? 0.191 0.261 5.640 1.00 98.94 553 THR A C 1
ATOM 4148 O O . THR A 1 553 ? -0.556 1.072 5.085 1.00 98.94 553 THR A O 1
ATOM 4151 N N . PRO A 1 554 ? 0.382 0.300 6.975 1.00 98.94 554 PRO A N 1
ATOM 4152 C CA . PRO A 1 554 ? -0.364 1.207 7.846 1.00 98.94 554 PRO A CA 1
ATOM 4153 C C . PRO A 1 554 ? -0.066 2.693 7.619 1.00 98.94 554 PRO A C 1
ATOM 4155 O O . PRO A 1 554 ? -0.908 3.526 7.949 1.00 98.94 554 PRO A O 1
ATOM 4158 N N . HIS A 1 555 ? 1.058 3.055 6.986 1.00 98.94 555 HIS A N 1
ATOM 4159 C CA . HIS A 1 555 ? 1.271 4.441 6.561 1.00 98.94 555 HIS A CA 1
ATOM 4160 C C . HIS A 1 555 ? 0.276 4.843 5.471 1.00 98.94 555 HIS A C 1
ATOM 4162 O O . HIS A 1 555 ? -0.296 5.928 5.527 1.00 98.94 555 HIS A O 1
ATOM 4168 N N . VAL A 1 556 ? 0.032 3.958 4.500 1.00 98.94 556 VAL A N 1
ATOM 4169 C CA . VAL A 1 556 ? -0.937 4.197 3.420 1.00 98.94 556 VAL A CA 1
ATOM 4170 C C . VAL A 1 556 ? -2.357 4.242 3.979 1.00 98.94 556 VAL A C 1
ATOM 4172 O O . VAL A 1 556 ? -3.111 5.146 3.625 1.00 98.94 556 VAL A O 1
ATOM 4175 N N . SER A 1 557 ? -2.694 3.341 4.906 1.00 98.94 557 SER A N 1
ATOM 4176 C CA . SER A 1 557 ? -3.976 3.355 5.625 1.00 98.94 557 SER A CA 1
ATOM 4177 C C . SER A 1 557 ? -4.191 4.666 6.393 1.00 98.94 557 SER A C 1
ATOM 4179 O O . SER A 1 557 ? -5.269 5.255 6.335 1.00 98.94 557 SER A O 1
ATOM 4181 N N . GLY A 1 558 ? -3.151 5.179 7.056 1.00 98.88 558 GLY A N 1
ATOM 4182 C CA . GLY A 1 558 ? -3.201 6.471 7.737 1.00 98.88 558 GLY A CA 1
ATOM 4183 C C . GLY A 1 558 ? -3.370 7.653 6.779 1.00 98.88 558 GLY A C 1
ATOM 4184 O O . GLY A 1 558 ? -4.210 8.513 7.019 1.00 98.88 558 GLY A O 1
ATOM 4185 N N . ILE A 1 559 ? -2.644 7.692 5.655 1.00 98.88 559 ILE A N 1
ATOM 4186 C CA . ILE A 1 559 ? -2.809 8.750 4.637 1.00 98.88 559 ILE A CA 1
ATOM 4187 C C . ILE A 1 559 ? -4.213 8.715 4.029 1.00 98.88 559 ILE A C 1
ATOM 4189 O O . ILE A 1 559 ? -4.809 9.769 3.810 1.00 98.88 559 ILE A O 1
ATOM 4193 N N . ALA A 1 560 ? -4.758 7.521 3.790 1.00 98.88 560 ALA A N 1
ATOM 4194 C CA . ALA A 1 560 ? -6.135 7.353 3.347 1.00 98.88 560 ALA A CA 1
ATOM 4195 C C . ALA A 1 560 ? -7.121 7.967 4.355 1.00 98.88 560 ALA A C 1
ATOM 4197 O O . ALA A 1 560 ? -8.004 8.723 3.954 1.00 98.88 560 ALA A O 1
ATOM 4198 N N . ALA A 1 561 ? -6.916 7.739 5.657 1.00 98.88 561 ALA A N 1
ATOM 4199 C CA . ALA A 1 561 ? -7.730 8.350 6.704 1.00 98.88 561 ALA A CA 1
ATOM 4200 C C . ALA A 1 561 ? -7.572 9.879 6.781 1.00 98.88 561 ALA A C 1
ATOM 4202 O O . ALA A 1 561 ? -8.561 10.594 6.937 1.00 98.88 561 ALA A O 1
ATOM 4203 N N . LEU A 1 562 ? -6.357 10.412 6.609 1.00 98.75 562 LEU A N 1
ATOM 4204 C CA . LEU A 1 562 ? -6.136 11.860 6.514 1.00 98.75 562 LEU A CA 1
ATOM 4205 C C . LEU A 1 562 ? -6.913 12.464 5.335 1.00 98.75 562 LEU A C 1
ATOM 4207 O O . LEU A 1 562 ? -7.612 13.464 5.501 1.00 98.75 562 LEU A O 1
ATOM 4211 N N . ALA A 1 563 ? -6.831 11.839 4.162 1.00 98.44 563 ALA A N 1
ATOM 4212 C CA . ALA A 1 563 ? -7.520 12.281 2.956 1.00 98.44 563 ALA A CA 1
ATOM 4213 C C . ALA A 1 563 ? -9.051 12.208 3.091 1.00 98.44 563 ALA A C 1
ATOM 4215 O O . ALA A 1 563 ? -9.735 13.160 2.717 1.00 98.44 563 ALA A O 1
ATOM 4216 N N . LEU A 1 564 ? -9.588 11.138 3.682 1.00 98.50 564 LEU A N 1
ATOM 4217 C CA . LEU A 1 564 ? -11.022 11.009 3.958 1.00 98.50 564 LEU A CA 1
ATOM 4218 C C . LEU A 1 564 ? -11.508 12.004 5.016 1.00 98.50 564 LEU A C 1
ATOM 4220 O O . LEU A 1 564 ? -12.587 12.564 4.867 1.00 98.50 564 LEU A O 1
ATOM 4224 N N . SER A 1 565 ? -10.692 12.329 6.025 1.00 97.81 565 SER A N 1
ATOM 4225 C CA . SER A 1 565 ? -11.039 13.399 6.975 1.00 97.81 565 SER A CA 1
ATOM 4226 C C . SER A 1 565 ? -11.100 14.784 6.316 1.00 97.81 565 SER A C 1
ATOM 4228 O O . SER A 1 565 ? -11.747 15.691 6.837 1.00 97.81 565 SER A O 1
ATOM 4230 N N . ALA A 1 566 ? -10.450 14.952 5.157 1.00 96.44 566 ALA A N 1
ATOM 4231 C CA . ALA A 1 566 ? -10.550 16.158 4.341 1.00 96.44 566 ALA A CA 1
ATOM 4232 C C . ALA A 1 566 ? -11.727 16.135 3.359 1.00 96.44 566 ALA A C 1
ATOM 4234 O O . ALA A 1 566 ? -12.239 17.197 3.001 1.00 96.44 566 ALA A O 1
ATOM 4235 N N . ASN A 1 567 ? -12.144 14.948 2.916 1.00 96.31 567 ASN A N 1
ATOM 4236 C CA . ASN A 1 567 ? -13.319 14.752 2.079 1.00 96.31 567 ASN A CA 1
ATOM 4237 C C . ASN A 1 567 ? -13.909 13.339 2.274 1.00 96.31 567 ASN A C 1
ATOM 4239 O O . ASN A 1 567 ? -13.443 12.392 1.631 1.00 96.31 567 ASN A O 1
ATOM 4243 N N . PRO A 1 568 ? -14.952 13.185 3.109 1.00 94.88 568 PRO A N 1
ATOM 4244 C CA . PRO A 1 568 ? -15.525 11.874 3.417 1.00 94.88 568 PRO A CA 1
ATOM 42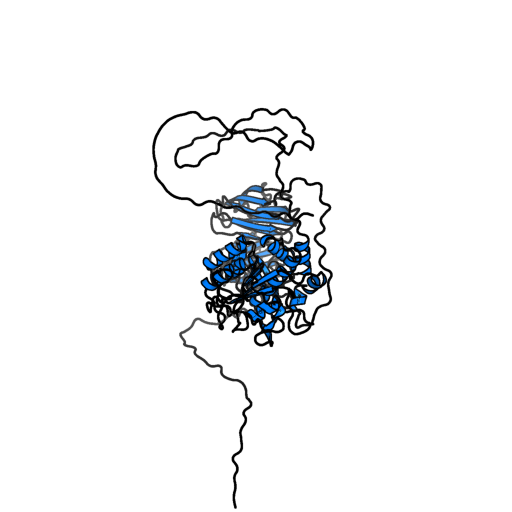45 C C . PRO A 1 568 ? -16.369 11.295 2.270 1.00 94.88 568 PRO A C 1
ATOM 4247 O O . PRO A 1 568 ? -16.724 10.125 2.299 1.00 94.88 568 PRO A O 1
ATOM 4250 N N . ASN A 1 569 ? -16.676 12.083 1.233 1.00 92.69 569 ASN A N 1
ATOM 4251 C CA . ASN A 1 569 ? -17.526 11.656 0.115 1.00 92.69 569 ASN A CA 1
ATOM 4252 C C . ASN A 1 569 ? -16.747 10.976 -1.022 1.00 92.69 569 ASN A C 1
ATOM 4254 O O . ASN A 1 569 ? -17.306 10.717 -2.090 1.00 92.69 569 ASN A O 1
ATOM 4258 N N . LEU A 1 570 ? -15.446 10.742 -0.842 1.00 92.50 570 LEU A N 1
ATOM 4259 C CA . LEU A 1 570 ? -14.629 10.103 -1.863 1.00 92.50 570 LEU A CA 1
ATOM 4260 C C . LEU A 1 570 ? -15.018 8.641 -2.038 1.00 92.50 570 LEU A C 1
ATOM 4262 O O . LEU A 1 570 ? -15.200 7.890 -1.080 1.00 92.50 570 LEU A O 1
ATOM 4266 N N . THR A 1 571 ? -15.047 8.204 -3.293 1.00 96.62 571 THR A N 1
ATOM 4267 C CA . THR A 1 571 ? -15.063 6.770 -3.559 1.00 96.62 571 THR A CA 1
ATOM 4268 C C . THR A 1 571 ? -13.699 6.147 -3.250 1.00 96.62 571 THR A C 1
ATOM 4270 O O . THR A 1 571 ? -12.667 6.795 -3.440 1.00 96.62 571 THR A O 1
ATOM 4273 N N . ALA A 1 572 ? -13.647 4.870 -2.868 1.00 94.12 572 ALA A N 1
ATOM 4274 C CA . ALA A 1 572 ? -12.397 4.142 -2.642 1.00 94.12 572 ALA A CA 1
ATOM 4275 C C . ALA A 1 572 ? -11.474 4.185 -3.875 1.00 94.12 572 ALA A C 1
ATOM 4277 O O . ALA A 1 572 ? -10.258 4.325 -3.748 1.00 94.12 572 ALA A O 1
ATOM 4278 N N . ALA A 1 573 ? -12.051 4.142 -5.080 1.00 89.19 573 ALA A N 1
ATOM 4279 C CA . ALA A 1 573 ? -11.305 4.278 -6.328 1.00 89.19 573 ALA A CA 1
ATOM 4280 C C . ALA A 1 573 ? -10.703 5.683 -6.508 1.00 89.19 573 ALA A C 1
ATOM 4282 O O . ALA A 1 573 ? -9.542 5.811 -6.903 1.00 89.19 573 ALA A O 1
ATOM 4283 N N . GLN A 1 574 ? -11.459 6.742 -6.199 1.00 93.81 574 GLN A N 1
ATOM 4284 C CA . GLN A 1 574 ? -10.946 8.117 -6.227 1.00 93.81 574 GLN A CA 1
ATOM 4285 C C . GLN A 1 574 ? -9.855 8.322 -5.177 1.00 93.81 574 GLN A C 1
ATOM 4287 O O . GLN A 1 574 ? -8.798 8.857 -5.500 1.00 93.81 574 GLN A O 1
ATOM 4292 N N . LEU A 1 575 ? -10.077 7.845 -3.952 1.00 97.19 575 LEU A N 1
ATOM 4293 C CA . LEU A 1 575 ? -9.107 7.912 -2.866 1.00 97.19 575 LEU A CA 1
ATOM 4294 C C . LEU A 1 575 ? -7.792 7.223 -3.244 1.00 97.19 575 LEU A C 1
ATOM 4296 O O . LEU A 1 575 ? -6.727 7.832 -3.148 1.00 97.19 575 LEU A O 1
ATOM 4300 N N . ARG A 1 576 ? -7.863 5.991 -3.765 1.00 97.38 576 ARG A N 1
ATOM 4301 C CA . ARG A 1 576 ? -6.697 5.276 -4.298 1.00 97.38 576 ARG A CA 1
ATOM 4302 C C . ARG A 1 576 ? -5.992 6.092 -5.376 1.00 97.38 576 ARG A C 1
ATOM 4304 O O . ARG A 1 576 ? -4.775 6.226 -5.336 1.00 97.38 576 ARG A O 1
ATOM 4311 N N . ASN A 1 577 ? -6.732 6.663 -6.323 1.00 89.19 577 ASN A N 1
ATOM 4312 C CA . ASN A 1 577 ? -6.146 7.478 -7.386 1.00 89.19 577 ASN A CA 1
ATOM 4313 C C . ASN A 1 577 ? -5.441 8.727 -6.849 1.00 89.19 577 ASN A C 1
ATOM 4315 O O . ASN A 1 577 ? -4.372 9.065 -7.351 1.00 89.19 577 ASN A O 1
ATOM 4319 N N . TYR A 1 578 ? -5.978 9.381 -5.819 1.00 91.81 578 TYR A N 1
ATOM 4320 C CA . TYR A 1 578 ? -5.322 10.530 -5.197 1.00 91.81 578 TYR A CA 1
ATOM 4321 C C . TYR A 1 578 ? -4.062 10.151 -4.426 1.00 91.81 578 TYR A C 1
ATOM 4323 O O . TYR A 1 578 ? -3.077 10.878 -4.516 1.00 91.81 578 TYR A O 1
ATOM 4331 N N . ILE A 1 579 ? -4.037 8.990 -3.768 1.00 94.81 579 ILE A N 1
ATOM 4332 C CA . ILE A 1 579 ? -2.810 8.450 -3.160 1.00 94.81 579 ILE A CA 1
ATOM 4333 C C . ILE A 1 579 ? -1.742 8.201 -4.237 1.00 94.81 579 ILE A C 1
ATOM 4335 O O . ILE A 1 579 ? -0.583 8.565 -4.057 1.00 94.81 579 ILE A O 1
ATOM 4339 N N . LEU A 1 580 ? -2.125 7.628 -5.384 1.00 86.88 580 LEU A N 1
ATOM 4340 C CA . LEU A 1 580 ? -1.200 7.362 -6.494 1.00 86.88 580 LEU A CA 1
ATOM 4341 C C . LEU A 1 580 ? -0.688 8.647 -7.153 1.00 86.88 580 LEU A C 1
ATOM 4343 O O . LEU A 1 580 ? 0.480 8.722 -7.517 1.00 86.88 580 LEU A O 1
ATOM 4347 N N . GLN A 1 581 ? -1.550 9.652 -7.317 1.00 83.56 581 GLN A N 1
ATOM 4348 C CA . GLN A 1 581 ? -1.166 10.960 -7.859 1.00 83.56 581 GLN A CA 1
ATOM 4349 C C . GLN A 1 581 ? -0.289 11.751 -6.887 1.00 83.56 581 GLN A C 1
ATOM 4351 O O . GLN A 1 581 ? 0.595 12.480 -7.326 1.00 83.56 581 GLN A O 1
ATOM 4356 N N . GLY A 1 582 ? -0.529 11.601 -5.583 1.00 80.38 582 GLY A N 1
ATOM 4357 C CA . GLY A 1 582 ? 0.288 12.199 -4.536 1.00 80.38 582 GLY A CA 1
ATOM 4358 C C . GLY A 1 582 ? 1.627 11.495 -4.321 1.00 80.38 582 GLY A C 1
ATOM 4359 O O . GLY A 1 582 ? 2.500 12.055 -3.662 1.00 80.38 582 GLY A O 1
ATOM 4360 N N . ALA A 1 583 ? 1.819 10.289 -4.863 1.00 85.94 583 ALA A N 1
ATOM 4361 C CA . ALA A 1 583 ? 3.068 9.557 -4.728 1.00 85.94 583 ALA A CA 1
ATOM 4362 C C . ALA A 1 583 ? 4.219 10.256 -5.473 1.00 85.94 583 ALA A C 1
ATOM 4364 O O . ALA A 1 583 ? 4.091 10.732 -6.601 1.00 85.94 583 ALA A O 1
ATOM 4365 N N . THR A 1 584 ? 5.381 10.294 -4.828 1.00 78.31 584 THR A N 1
ATOM 4366 C CA . THR A 1 584 ? 6.581 10.981 -5.312 1.00 78.31 584 THR A CA 1
ATOM 4367 C C . THR A 1 584 ? 7.619 9.974 -5.795 1.00 78.31 584 THR A C 1
ATOM 4369 O O . THR A 1 584 ? 8.019 9.061 -5.065 1.00 78.31 584 THR A O 1
ATOM 4372 N N . ARG A 1 585 ? 8.103 10.135 -7.031 1.00 78.06 585 ARG A N 1
ATOM 4373 C CA . ARG A 1 585 ? 9.155 9.283 -7.611 1.00 78.06 585 ARG A CA 1
ATOM 4374 C C . ARG A 1 585 ? 10.539 9.636 -7.065 1.00 78.06 585 ARG A C 1
ATOM 4376 O O . ARG A 1 585 ? 11.372 10.195 -7.764 1.00 78.06 585 ARG A O 1
ATOM 4383 N N . ARG A 1 586 ? 10.760 9.322 -5.791 1.00 78.00 586 ARG A N 1
ATOM 4384 C CA . ARG A 1 586 ? 12.041 9.518 -5.092 1.00 78.00 586 ARG A CA 1
ATOM 4385 C C . ARG A 1 586 ? 12.641 8.229 -4.535 1.00 78.00 586 ARG A C 1
ATOM 4387 O O . ARG A 1 586 ? 13.721 8.278 -3.962 1.00 78.00 586 ARG A O 1
ATOM 4394 N N . VAL A 1 587 ? 11.940 7.097 -4.668 1.00 76.50 587 VAL A N 1
ATOM 4395 C CA . VAL A 1 587 ? 12.398 5.817 -4.118 1.00 76.50 587 VAL A CA 1
ATOM 4396 C C . VAL A 1 587 ? 13.368 5.144 -5.085 1.00 76.50 587 VAL A C 1
ATOM 4398 O O . VAL A 1 587 ? 12.965 4.636 -6.128 1.00 76.50 587 VAL A O 1
ATOM 4401 N N . VAL A 1 588 ? 14.648 5.126 -4.727 1.00 81.62 588 VAL A N 1
ATOM 4402 C CA . VAL A 1 588 ? 15.716 4.486 -5.498 1.00 81.62 588 VAL A CA 1
ATOM 4403 C C . VAL A 1 588 ? 15.535 2.966 -5.482 1.00 81.62 588 VAL A C 1
ATOM 4405 O O . VAL A 1 588 ? 15.309 2.364 -4.428 1.00 81.62 588 VAL A O 1
ATOM 4408 N N . GLY A 1 589 ? 15.648 2.338 -6.655 1.00 74.00 589 GLY A N 1
ATOM 4409 C CA . GLY A 1 589 ? 15.572 0.882 -6.821 1.00 74.00 589 GLY A CA 1
ATOM 4410 C C . GLY A 1 589 ? 14.160 0.290 -6.739 1.00 74.00 589 GLY A C 1
ATOM 4411 O O . GLY A 1 589 ? 14.029 -0.939 -6.654 1.00 74.00 589 GLY A O 1
ATOM 4412 N N . SER A 1 590 ? 13.125 1.137 -6.748 1.00 80.69 590 SER A N 1
ATOM 4413 C CA . SER A 1 590 ? 11.720 0.727 -6.787 1.00 80.69 590 SER A CA 1
ATOM 4414 C C . SER A 1 590 ? 11.088 0.924 -8.160 1.00 80.69 590 SER A C 1
ATOM 4416 O O . SER A 1 590 ? 11.355 1.908 -8.843 1.00 80.69 590 SER A O 1
ATOM 4418 N N . ASP A 1 591 ? 10.213 -0.007 -8.521 1.00 83.31 591 ASP A N 1
ATOM 4419 C CA . ASP A 1 591 ? 9.378 -0.030 -9.723 1.00 83.31 591 ASP A CA 1
ATOM 4420 C C . ASP A 1 591 ? 7.905 0.326 -9.420 1.00 83.31 591 ASP A C 1
ATOM 4422 O O . ASP A 1 591 ? 7.014 0.144 -10.250 1.00 83.31 591 ASP A O 1
ATOM 4426 N N . SER A 1 592 ? 7.631 0.844 -8.217 1.00 90.19 592 SER A N 1
ATOM 4427 C CA . SER A 1 592 ? 6.302 1.290 -7.793 1.00 90.19 592 SER A CA 1
ATOM 4428 C C . SER A 1 592 ? 5.909 2.661 -8.375 1.00 90.19 592 SER A C 1
ATOM 4430 O O . SER A 1 592 ? 6.653 3.323 -9.104 1.00 90.19 592 SER A O 1
ATOM 4432 N N . ARG A 1 593 ? 4.716 3.150 -8.012 1.00 83.31 593 ARG A N 1
ATOM 4433 C CA . ARG A 1 593 ? 4.259 4.516 -8.327 1.00 83.31 593 ARG A CA 1
ATOM 4434 C C . ARG A 1 593 ? 4.971 5.606 -7.511 1.00 83.31 593 ARG A C 1
ATOM 4436 O O . ARG A 1 593 ? 4.788 6.783 -7.813 1.00 83.31 593 ARG A O 1
ATOM 4443 N N . GLY A 1 594 ? 5.810 5.234 -6.544 1.00 86.00 594 GLY A N 1
ATOM 4444 C CA . GLY A 1 594 ? 6.623 6.140 -5.734 1.00 86.00 594 GLY A CA 1
ATOM 4445 C C . GLY A 1 594 ? 6.250 6.142 -4.251 1.00 86.00 594 GLY A C 1
ATOM 4446 O O . GLY A 1 594 ? 5.354 5.423 -3.811 1.00 86.00 594 GLY A O 1
ATOM 4447 N N . ALA A 1 595 ? 6.950 6.977 -3.483 1.00 91.00 595 ALA A N 1
ATOM 4448 C CA . ALA A 1 595 ? 6.737 7.148 -2.049 1.00 91.00 595 ALA A CA 1
ATOM 4449 C C . ALA A 1 595 ? 5.477 7.979 -1.782 1.00 91.00 595 ALA A C 1
ATOM 4451 O O . ALA A 1 595 ? 5.364 9.100 -2.289 1.00 91.00 595 ALA A O 1
ATOM 4452 N N . VAL A 1 596 ? 4.565 7.465 -0.958 1.00 97.50 596 VAL A N 1
ATOM 4453 C CA . VAL A 1 596 ? 3.345 8.186 -0.563 1.00 97.50 596 VAL A CA 1
ATOM 4454 C C . VAL A 1 596 ? 3.648 9.500 0.168 1.00 97.50 596 VAL A C 1
ATOM 4456 O O . VAL A 1 596 ? 4.640 9.615 0.888 1.00 97.50 596 VAL A O 1
ATOM 4459 N N . ASN A 1 597 ? 2.787 10.501 -0.036 1.00 93.75 597 ASN A N 1
ATOM 4460 C CA . ASN A 1 597 ? 2.957 11.848 0.507 1.00 93.75 597 ASN A CA 1
ATOM 4461 C C . ASN A 1 597 ? 1.593 12.469 0.862 1.00 93.75 597 ASN A C 1
ATOM 4463 O O . ASN A 1 597 ? 0.764 12.726 -0.018 1.00 93.75 597 ASN A O 1
ATOM 4467 N N . ALA A 1 598 ? 1.355 12.722 2.148 1.00 95.00 598 ALA A N 1
ATOM 4468 C CA . ALA A 1 598 ? 0.113 13.294 2.655 1.00 95.00 598 ALA A CA 1
ATOM 4469 C C . ALA A 1 598 ? -0.050 14.779 2.292 1.00 95.00 598 ALA A C 1
ATOM 4471 O O . ALA A 1 598 ? -1.162 15.190 1.961 1.00 95.00 598 ALA A O 1
ATOM 4472 N N . ALA A 1 599 ? 1.035 15.563 2.261 1.00 88.50 599 ALA A N 1
ATOM 4473 C CA . ALA A 1 599 ? 1.001 16.982 1.892 1.00 88.50 599 ALA A CA 1
ATOM 4474 C C . ALA A 1 599 ? 0.520 17.231 0.454 1.00 88.50 599 ALA A C 1
ATOM 4476 O O . ALA A 1 599 ? 0.032 18.320 0.158 1.00 88.50 599 ALA A O 1
ATOM 4477 N N . ILE A 1 600 ? 0.621 16.228 -0.426 1.00 89.19 600 ILE A N 1
ATOM 4478 C CA . ILE A 1 600 ? 0.080 16.271 -1.793 1.00 89.19 600 ILE A CA 1
ATOM 4479 C C . ILE A 1 600 ? -1.276 15.554 -1.868 1.00 89.19 600 ILE A C 1
ATOM 4481 O O . ILE A 1 600 ? -2.232 16.085 -2.435 1.00 89.19 600 ILE A O 1
ATOM 4485 N N . THR A 1 601 ? -1.392 14.367 -1.265 1.00 92.12 601 THR A N 1
ATOM 4486 C CA . THR A 1 601 ? -2.614 13.544 -1.337 1.00 92.12 601 THR A CA 1
ATOM 4487 C C . THR A 1 601 ? -3.824 14.244 -0.713 1.00 92.12 601 THR A C 1
ATOM 4489 O O . THR A 1 601 ? -4.914 14.220 -1.284 1.00 92.12 601 THR A O 1
ATOM 4492 N N . VAL A 1 602 ? -3.652 14.894 0.442 1.00 93.69 602 VAL A N 1
ATOM 4493 C CA . VAL A 1 602 ? -4.757 15.520 1.184 1.00 93.69 602 VAL A CA 1
ATOM 4494 C C . VAL A 1 602 ? -5.362 16.709 0.419 1.00 93.69 602 VAL A C 1
ATOM 4496 O O . VAL A 1 602 ? -6.583 16.739 0.264 1.00 93.69 602 VAL A O 1
ATOM 4499 N N . PRO A 1 603 ? -4.582 17.657 -0.142 1.00 87.06 603 PRO A N 1
ATOM 4500 C CA . PRO A 1 603 ? -5.133 18.694 -1.017 1.00 87.06 603 PRO A CA 1
ATOM 4501 C C . PRO A 1 603 ? -5.829 18.163 -2.273 1.00 87.06 603 PRO A C 1
ATOM 4503 O O . PRO A 1 603 ? -6.833 18.743 -2.689 1.00 87.06 603 PRO A O 1
ATOM 4506 N N . LEU A 1 604 ? -5.327 17.080 -2.879 1.00 87.25 604 LEU A N 1
ATOM 4507 C CA . LEU A 1 604 ? -5.976 16.444 -4.031 1.00 87.25 604 LEU A CA 1
ATOM 4508 C C . LEU A 1 604 ? -7.357 15.887 -3.658 1.00 87.25 604 LEU A C 1
ATOM 4510 O O . LEU A 1 604 ? -8.339 16.159 -4.347 1.00 87.25 604 LEU A O 1
ATOM 4514 N N . ALA A 1 605 ? -7.438 15.180 -2.530 1.00 91.31 605 ALA A N 1
ATOM 4515 C CA . ALA A 1 605 ? -8.676 14.640 -1.974 1.00 91.31 605 ALA A CA 1
ATOM 4516 C C . ALA A 1 605 ? -9.685 15.741 -1.597 1.00 91.31 605 ALA A C 1
ATOM 4518 O O . ALA A 1 605 ? -10.851 15.699 -2.000 1.00 91.31 605 ALA A O 1
ATOM 4519 N N . ARG A 1 606 ? -9.221 16.766 -0.872 1.00 91.50 606 ARG A N 1
ATOM 4520 C CA . ARG A 1 606 ? -10.032 17.910 -0.428 1.00 91.50 606 ARG A CA 1
ATOM 4521 C C . ARG A 1 606 ? -10.679 18.653 -1.595 1.00 91.50 606 ARG A C 1
ATOM 4523 O O . ARG A 1 606 ? -11.830 19.062 -1.502 1.00 91.50 606 ARG A O 1
ATOM 4530 N N . ASN A 1 607 ? -9.934 18.843 -2.681 1.00 86.44 607 ASN A N 1
ATOM 4531 C CA . ASN A 1 607 ? -10.388 19.619 -3.835 1.00 86.44 607 ASN A CA 1
ATOM 4532 C C . ASN A 1 607 ? -11.144 18.783 -4.875 1.00 86.44 607 ASN A C 1
ATOM 4534 O O . ASN A 1 607 ? -11.449 19.292 -5.957 1.00 86.44 607 ASN A O 1
ATOM 4538 N N . HIS A 1 608 ? -11.468 17.522 -4.570 1.00 86.25 608 HIS A N 1
ATOM 4539 C CA . HIS A 1 608 ? -12.333 16.722 -5.423 1.00 86.25 608 HIS A CA 1
ATOM 4540 C C . HIS A 1 608 ? -13.698 17.404 -5.578 1.00 86.25 608 HIS A C 1
ATOM 4542 O O . HIS A 1 608 ? -14.478 17.505 -4.631 1.00 86.25 608 HIS A O 1
ATOM 4548 N N . ARG A 1 609 ? -13.998 17.864 -6.795 1.00 71.75 609 ARG A N 1
ATOM 4549 C CA . ARG A 1 609 ? -15.326 18.355 -7.158 1.00 71.75 609 ARG A CA 1
ATOM 4550 C C . ARG A 1 609 ? -16.140 17.172 -7.657 1.00 71.75 609 ARG A C 1
ATOM 4552 O O . ARG A 1 609 ? -15.804 16.600 -8.692 1.00 71.75 609 ARG A O 1
ATOM 4559 N N . ALA A 1 610 ? -17.209 16.831 -6.942 1.00 50.66 610 ALA A N 1
ATOM 4560 C CA . ALA A 1 610 ? -18.210 15.919 -7.471 1.00 50.66 610 ALA A CA 1
ATOM 4561 C C . ALA A 1 610 ? -18.741 16.521 -8.780 1.00 50.66 610 ALA A C 1
ATOM 4563 O O . ALA A 1 610 ? -19.256 17.641 -8.787 1.00 50.66 610 ALA A O 1
ATOM 4564 N N . SER A 1 611 ? -18.582 15.820 -9.902 1.00 38.75 611 SER A N 1
ATOM 4565 C CA . SER A 1 611 ? -19.316 16.182 -11.110 1.00 38.75 611 SER A CA 1
ATOM 4566 C C . SER A 1 611 ? -20.799 16.097 -10.761 1.00 38.75 611 SER A C 1
ATOM 4568 O O . SER A 1 611 ? -21.273 15.029 -10.372 1.00 38.75 611 SER A O 1
ATOM 4570 N N . ALA A 1 612 ? -21.510 17.226 -10.827 1.00 33.66 612 ALA A N 1
ATOM 4571 C CA . ALA A 1 612 ? -22.953 17.253 -10.638 1.00 33.66 612 ALA A CA 1
ATOM 4572 C C . ALA A 1 612 ? -23.579 16.155 -11.507 1.00 33.66 612 ALA A C 1
ATOM 4574 O O . ALA A 1 612 ? -23.218 16.022 -12.681 1.00 33.66 612 ALA A O 1
ATOM 4575 N N . ARG A 1 613 ? -24.492 15.358 -10.934 1.00 32.81 613 ARG A N 1
ATOM 4576 C CA . ARG A 1 613 ? -25.397 14.527 -11.731 1.00 32.81 613 ARG A CA 1
ATOM 4577 C C . ARG A 1 613 ? -26.023 15.454 -12.767 1.00 32.81 613 ARG A C 1
ATOM 4579 O O . ARG A 1 613 ? -26.769 16.358 -12.409 1.00 32.81 613 ARG A O 1
ATOM 4586 N N . ALA A 1 614 ? -25.662 15.275 -14.032 1.00 29.97 614 ALA A N 1
ATOM 4587 C CA . ALA A 1 614 ? -26.402 15.884 -15.113 1.00 29.97 614 ALA A CA 1
ATOM 4588 C C . ALA A 1 614 ? -27.768 15.197 -15.109 1.00 29.97 614 ALA A C 1
ATOM 4590 O O . ALA A 1 614 ? -27.892 14.067 -15.582 1.00 29.97 614 ALA A O 1
ATOM 4591 N N . ASP A 1 615 ? -28.766 15.857 -14.525 1.00 28.47 615 ASP A N 1
ATOM 4592 C CA . ASP A 1 615 ? -30.160 15.607 -14.859 1.00 28.47 615 ASP A CA 1
ATOM 4593 C C . ASP A 1 615 ? -30.287 15.890 -16.357 1.00 28.47 615 ASP A C 1
ATOM 4595 O O . ASP A 1 615 ? -30.412 17.026 -16.816 1.00 28.47 615 ASP A O 1
ATOM 4599 N N . PHE A 1 616 ? -30.100 14.830 -17.137 1.00 26.77 616 PHE A N 1
ATOM 4600 C CA . PHE A 1 616 ? -30.186 14.842 -18.580 1.00 26.77 616 PHE A CA 1
ATOM 4601 C C . PHE A 1 616 ? -31.657 15.015 -18.949 1.00 26.77 616 PHE A C 1
ATOM 4603 O O . PHE A 1 616 ? -32.410 14.050 -19.047 1.00 26.77 616 PHE A O 1
ATOM 4610 N N . VAL A 1 617 ? -32.073 16.266 -19.122 1.00 23.64 617 VAL A N 1
ATOM 4611 C CA . VAL A 1 617 ? -33.261 16.608 -19.901 1.00 23.64 617 VAL A CA 1
ATOM 4612 C C . VAL A 1 617 ? -32.773 16.793 -21.342 1.00 23.64 617 VAL A C 1
ATOM 4614 O O . VAL A 1 617 ? -32.105 17.793 -21.619 1.00 23.64 617 VAL A O 1
ATOM 4617 N N . PRO A 1 618 ? -33.012 15.844 -22.265 1.00 26.94 618 PRO A N 1
ATOM 4618 C CA . PRO A 1 618 ? -32.577 16.006 -23.644 1.00 26.94 618 PRO A CA 1
ATOM 4619 C C . PRO A 1 618 ? -33.399 17.115 -24.297 1.00 26.94 618 PRO A C 1
ATOM 4621 O O . PRO A 1 618 ? -34.612 16.992 -24.452 1.00 26.94 618 PRO A O 1
ATOM 4624 N N . SER A 1 619 ? -32.734 18.194 -24.705 1.00 23.36 619 SER A N 1
ATOM 4625 C CA . SER A 1 619 ? -33.268 19.080 -25.736 1.00 23.36 619 SER A CA 1
ATOM 4626 C C . SER A 1 619 ? -32.749 18.579 -27.081 1.00 23.36 619 SER A C 1
ATOM 4628 O O . SER A 1 619 ? -31.546 18.531 -27.328 1.00 23.36 619 SER A O 1
ATOM 4630 N N . VAL A 1 620 ? -33.672 18.111 -27.920 1.00 26.17 620 VAL A N 1
ATOM 4631 C CA . VAL A 1 620 ? -33.396 17.702 -29.297 1.00 26.17 620 VAL A CA 1
ATOM 4632 C C . VAL A 1 620 ? -33.589 18.920 -30.185 1.00 26.17 620 VAL A C 1
ATOM 4634 O O . VAL A 1 620 ? -34.720 19.334 -30.414 1.00 26.17 620 VAL A O 1
ATOM 4637 N N . THR A 1 621 ? -32.495 19.451 -30.716 1.00 27.41 621 THR A N 1
ATOM 4638 C CA . THR A 1 621 ? -32.481 20.202 -31.974 1.00 27.41 621 THR A CA 1
ATOM 4639 C C . THR A 1 621 ? -31.117 19.984 -32.617 1.00 27.41 621 THR A C 1
ATOM 4641 O O . THR A 1 621 ? -30.147 20.611 -32.206 1.00 27.41 621 THR A O 1
ATOM 4644 N N . ASP A 1 622 ? -31.002 19.035 -33.539 1.00 26.89 622 ASP A N 1
ATOM 4645 C CA . ASP A 1 622 ? -30.778 19.358 -34.952 1.00 26.89 622 ASP A CA 1
ATOM 4646 C C . ASP A 1 622 ? -30.727 18.071 -35.791 1.00 26.89 622 ASP A C 1
ATOM 4648 O O . ASP A 1 622 ? -30.316 17.002 -35.336 1.00 26.89 622 ASP A O 1
ATOM 4652 N N . SER A 1 623 ? -31.213 18.189 -37.018 1.00 33.84 623 SER A N 1
ATOM 4653 C CA . SER A 1 623 ? -31.516 17.115 -37.950 1.00 33.84 623 SER A CA 1
ATOM 4654 C C . SER A 1 623 ? -30.311 16.814 -38.838 1.00 33.84 623 SER A C 1
ATOM 4656 O O . SER A 1 623 ? -29.891 17.658 -39.618 1.00 33.84 623 SER A O 1
ATOM 4658 N N . SER A 1 624 ? -29.788 15.589 -38.790 1.00 26.08 624 SER A N 1
ATOM 4659 C CA . SER A 1 624 ? -29.144 14.946 -39.950 1.00 26.08 624 SER A CA 1
ATOM 4660 C C . SER A 1 624 ? -28.908 13.461 -39.672 1.00 26.08 624 SER A C 1
ATOM 4662 O O . SER A 1 624 ? -27.846 13.028 -39.234 1.00 26.08 624 SER A O 1
ATOM 4664 N N . LEU A 1 625 ? -29.943 12.660 -39.923 1.00 24.77 625 LEU A N 1
ATOM 4665 C CA . LEU A 1 625 ? -29.853 11.204 -39.929 1.00 24.77 625 LEU A CA 1
ATOM 4666 C C . LEU A 1 625 ? -29.430 10.756 -41.339 1.00 24.77 625 LEU A C 1
ATOM 4668 O O . LEU A 1 625 ? -30.221 10.847 -42.277 1.00 24.77 625 LEU A O 1
ATOM 4672 N N . ILE A 1 626 ? -28.196 10.276 -41.501 1.00 25.33 626 ILE A N 1
ATOM 4673 C CA . ILE A 1 626 ? -27.808 9.473 -42.668 1.00 25.33 626 ILE A CA 1
ATOM 4674 C C . ILE A 1 626 ? -28.000 8.009 -42.273 1.00 25.33 626 ILE A C 1
ATOM 4676 O O . ILE A 1 626 ? -27.300 7.494 -41.403 1.00 25.33 626 ILE A O 1
ATOM 4680 N N . VAL A 1 627 ? -28.980 7.354 -42.894 1.00 24.39 627 VAL A N 1
ATOM 4681 C CA . VAL A 1 627 ? -29.249 5.920 -42.744 1.00 24.39 627 VAL A CA 1
ATOM 4682 C C . VAL A 1 627 ? -28.433 5.169 -43.792 1.00 24.39 627 VAL A C 1
ATOM 4684 O O . VAL A 1 627 ? -28.682 5.320 -44.986 1.00 24.39 627 VAL A O 1
ATOM 4687 N N . THR A 1 628 ? -27.490 4.330 -43.367 1.00 23.33 628 THR A N 1
ATOM 4688 C CA . THR A 1 628 ? -26.954 3.251 -44.206 1.00 23.33 628 THR A CA 1
ATOM 4689 C C . THR A 1 628 ? -27.639 1.945 -43.826 1.00 23.33 628 THR A C 1
ATOM 4691 O O . THR A 1 628 ? -27.469 1.407 -42.736 1.00 23.33 628 THR A O 1
ATOM 4694 N N . GLN A 1 629 ? -28.469 1.467 -44.748 1.00 25.42 629 GLN A N 1
ATOM 4695 C CA . GLN A 1 629 ? -29.138 0.175 -44.708 1.00 25.42 629 GLN A CA 1
ATOM 4696 C C . GLN A 1 629 ? -28.105 -0.912 -45.043 1.00 25.42 629 GLN A C 1
ATOM 4698 O O . GLN A 1 629 ? -27.492 -0.863 -46.109 1.00 25.42 629 GLN A O 1
ATOM 4703 N N . SER A 1 630 ? -27.900 -1.890 -44.162 1.00 24.88 630 SER A N 1
ATOM 4704 C CA . SER A 1 630 ? -27.275 -3.156 -44.545 1.00 24.88 630 SER A CA 1
ATOM 4705 C C . SER A 1 630 ? -28.081 -4.334 -44.015 1.00 24.88 630 SER A C 1
ATOM 4707 O O . SER A 1 630 ? -28.702 -4.296 -42.954 1.00 24.88 630 SER A O 1
ATOM 4709 N N . ASP A 1 631 ? -28.144 -5.321 -44.894 1.00 25.19 631 ASP A N 1
ATOM 4710 C CA . ASP A 1 631 ? -29.227 -6.263 -45.096 1.00 25.19 631 ASP A CA 1
ATOM 4711 C C . ASP A 1 631 ? -29.235 -7.393 -44.061 1.00 25.19 631 ASP A C 1
ATOM 4713 O O . ASP A 1 631 ? -28.199 -7.908 -43.633 1.00 25.19 631 ASP A O 1
ATOM 4717 N N . SER A 1 632 ? -30.441 -7.787 -43.676 1.00 25.75 632 SER A N 1
ATOM 4718 C CA . SER A 1 632 ? -30.738 -8.786 -42.661 1.00 25.75 632 SER A CA 1
ATOM 4719 C C . SER A 1 632 ? -30.978 -10.150 -43.304 1.00 25.75 632 SER A C 1
ATOM 4721 O O . SER A 1 632 ? -31.932 -10.322 -44.061 1.00 25.75 632 SER A O 1
ATOM 4723 N N . ARG A 1 633 ? -30.194 -11.161 -42.920 1.00 26.47 633 ARG A N 1
ATOM 4724 C CA . ARG A 1 633 ? -30.600 -12.571 -43.024 1.00 26.47 633 ARG A CA 1
ATOM 4725 C C . ARG A 1 633 ? -30.410 -13.246 -41.673 1.00 26.47 633 ARG A C 1
ATOM 4727 O O . ARG A 1 633 ? -29.325 -13.698 -41.327 1.00 26.47 633 ARG A O 1
ATOM 4734 N N . LEU A 1 634 ? -31.501 -13.250 -40.912 1.00 28.48 634 LEU A N 1
ATOM 4735 C CA . LEU A 1 634 ? -31.694 -14.042 -39.705 1.00 28.48 634 LEU A CA 1
ATOM 4736 C C . LEU A 1 634 ? -31.941 -15.501 -40.096 1.00 28.48 634 LEU A C 1
ATOM 4738 O O . LEU A 1 634 ? -32.774 -15.771 -40.960 1.00 28.48 634 LEU A O 1
ATOM 4742 N N . ASN A 1 635 ? -31.264 -16.418 -39.408 1.00 25.88 635 ASN A N 1
ATOM 4743 C CA . ASN A 1 635 ? -31.768 -17.764 -39.180 1.00 25.88 635 ASN A CA 1
ATOM 4744 C C . ASN A 1 635 ? -32.025 -17.893 -37.674 1.00 25.88 635 ASN A C 1
ATOM 4746 O O . ASN A 1 635 ? -31.199 -17.494 -36.855 1.00 25.88 635 ASN A O 1
ATOM 4750 N N . SER A 1 636 ? -33.227 -18.352 -37.362 1.00 28.78 636 SER A N 1
ATOM 4751 C CA . SER A 1 636 ? -33.855 -18.455 -36.050 1.00 28.78 636 SER A CA 1
ATOM 4752 C C . SER A 1 636 ? -33.183 -19.487 -35.149 1.00 28.78 636 SER A C 1
ATOM 4754 O O . SER A 1 636 ? -33.011 -20.628 -35.563 1.00 28.78 636 SER A O 1
ATOM 4756 N N . ASP A 1 637 ? -32.843 -19.106 -33.920 1.00 25.53 637 ASP A N 1
ATOM 4757 C CA . ASP A 1 637 ? -33.513 -19.585 -32.703 1.00 25.53 637 ASP A CA 1
ATOM 4758 C C . ASP A 1 637 ? -32.843 -18.983 -31.454 1.00 25.53 637 ASP A C 1
ATOM 4760 O O . ASP A 1 637 ? -31.671 -18.624 -31.470 1.00 25.53 637 ASP A O 1
ATOM 4764 N N . GLU A 1 638 ? -33.631 -18.864 -30.383 1.00 29.73 638 GLU A N 1
ATOM 4765 C CA . GLU A 1 638 ? -33.274 -18.384 -29.032 1.00 29.73 638 GLU A CA 1
ATOM 4766 C C . GLU A 1 638 ? -33.380 -16.866 -28.750 1.00 29.73 638 GLU A C 1
ATOM 4768 O O . GLU A 1 638 ? -32.423 -16.117 -28.580 1.00 29.73 638 GLU A O 1
ATOM 4773 N N . GLY A 1 639 ? -34.639 -16.435 -28.611 1.00 26.67 639 GLY A N 1
ATOM 4774 C CA . GLY A 1 639 ? -35.156 -15.695 -27.451 1.00 26.67 639 GLY A CA 1
ATOM 4775 C C . GLY A 1 639 ? -34.339 -14.544 -26.853 1.00 26.67 639 GLY A C 1
ATOM 4776 O O . GLY A 1 639 ? -33.738 -14.700 -25.792 1.00 26.67 639 GLY A O 1
ATOM 4777 N N . ARG A 1 640 ? -34.506 -13.329 -27.396 1.00 27.28 640 ARG A N 1
ATOM 4778 C CA . ARG A 1 640 ? -34.426 -12.081 -26.614 1.00 27.28 640 ARG A CA 1
ATOM 4779 C C . ARG A 1 640 ? -35.467 -11.057 -27.069 1.00 27.28 640 ARG A C 1
ATOM 4781 O O . ARG A 1 640 ? -35.617 -10.778 -28.252 1.00 27.28 640 ARG A O 1
ATOM 4788 N N . VAL A 1 641 ? -36.175 -10.510 -26.083 1.00 23.50 641 VAL A N 1
ATOM 4789 C CA . VAL A 1 641 ? -37.205 -9.471 -26.202 1.00 23.50 641 VAL A CA 1
ATOM 4790 C C . VAL A 1 641 ? -36.568 -8.146 -26.629 1.00 23.50 641 VAL A C 1
ATOM 4792 O O . VAL A 1 641 ? -35.661 -7.649 -25.962 1.00 23.50 641 VAL A O 1
ATOM 4795 N N . VAL A 1 642 ? -37.074 -7.570 -27.719 1.00 23.31 642 VAL A N 1
ATOM 4796 C CA . VAL A 1 642 ? -36.774 -6.211 -28.189 1.00 23.31 642 VAL A CA 1
ATOM 4797 C C . VAL A 1 642 ? -37.934 -5.304 -27.777 1.00 23.31 642 VAL A C 1
ATOM 4799 O O . VAL A 1 642 ? -39.089 -5.598 -28.079 1.00 23.31 642 VAL A O 1
ATOM 4802 N N . ILE A 1 643 ? -37.634 -4.212 -27.072 1.00 24.36 643 ILE A N 1
ATOM 4803 C CA . ILE A 1 643 ? -38.612 -3.172 -26.729 1.00 24.36 643 ILE A CA 1
ATOM 4804 C C . ILE A 1 643 ? -38.880 -2.342 -27.990 1.00 24.36 643 ILE A C 1
ATOM 4806 O O . ILE A 1 643 ? -37.967 -1.723 -28.535 1.00 24.36 643 ILE A O 1
ATOM 4810 N N . ALA A 1 644 ? -40.129 -2.352 -28.454 1.00 25.05 644 ALA A N 1
ATOM 4811 C CA . ALA A 1 644 ? -40.607 -1.544 -29.570 1.00 25.05 644 ALA A CA 1
ATOM 4812 C C . ALA A 1 644 ? -40.818 -0.080 -29.141 1.00 25.05 644 ALA A C 1
ATOM 4814 O O . ALA A 1 644 ? -41.424 0.188 -28.104 1.00 25.05 644 ALA A O 1
ATOM 4815 N N . ALA A 1 645 ? -40.337 0.862 -29.955 1.00 24.56 645 ALA A N 1
ATOM 4816 C CA . ALA A 1 645 ? -40.634 2.286 -29.831 1.00 24.56 645 ALA A CA 1
ATOM 4817 C C . ALA A 1 645 ? -41.984 2.597 -30.500 1.00 24.56 645 ALA A C 1
ATOM 4819 O O . ALA A 1 645 ? -42.199 2.229 -31.655 1.00 24.56 645 ALA A O 1
ATOM 4820 N N . ALA A 1 646 ? -42.881 3.267 -29.772 1.00 28.19 646 ALA A N 1
ATOM 4821 C CA . ALA A 1 646 ? -44.142 3.790 -30.291 1.00 28.19 646 ALA A CA 1
ATOM 4822 C C . ALA A 1 646 ? -44.011 5.274 -30.687 1.00 28.19 646 ALA A C 1
ATOM 4824 O O . ALA A 1 646 ? -43.151 5.998 -30.193 1.00 28.19 646 ALA A O 1
ATOM 4825 N N . SER A 1 647 ? -44.870 5.655 -31.626 1.00 27.36 647 SER A N 1
ATOM 4826 C CA . SER A 1 647 ? -44.868 6.801 -32.536 1.00 27.36 647 SER A CA 1
ATOM 4827 C C . SER A 1 647 ? -45.072 8.196 -31.928 1.00 27.36 647 SER A C 1
ATOM 4829 O O . SER A 1 647 ? -45.705 8.361 -30.890 1.00 27.36 647 SER A O 1
ATOM 4831 N N . ASN A 1 648 ? -44.581 9.195 -32.672 1.00 26.83 648 ASN A N 1
ATOM 4832 C CA . ASN A 1 648 ? -44.815 10.632 -32.508 1.00 26.83 648 ASN A CA 1
ATOM 4833 C C . ASN A 1 648 ? -46.286 11.011 -32.745 1.00 26.83 648 ASN A C 1
ATOM 4835 O O . ASN A 1 648 ? -46.817 10.666 -33.795 1.00 26.83 648 ASN A O 1
ATOM 4839 N N . ASP A 1 649 ? -46.858 11.823 -31.852 1.00 28.25 649 ASP A N 1
ATOM 4840 C CA . ASP A 1 649 ? -47.957 12.746 -32.157 1.00 28.25 649 ASP A CA 1
ATOM 4841 C C . ASP A 1 649 ? -47.692 14.109 -31.486 1.00 28.25 649 ASP A C 1
ATOM 4843 O O . ASP A 1 649 ? -47.115 14.205 -30.401 1.00 28.25 649 ASP A O 1
ATOM 4847 N N . GLU A 1 650 ? -48.045 15.166 -32.214 1.00 27.14 650 GLU A N 1
ATOM 4848 C CA . GLU A 1 650 ? -47.664 16.573 -32.056 1.00 27.14 650 GLU A CA 1
ATOM 4849 C C . GLU A 1 650 ? -48.082 17.233 -30.726 1.00 27.14 650 GLU A C 1
ATOM 4851 O O . GLU A 1 650 ? -49.231 17.133 -30.298 1.00 27.14 650 GLU A O 1
ATOM 4856 N N . VAL A 1 651 ? -47.206 18.068 -30.140 1.00 25.86 651 VAL A N 1
ATOM 4857 C CA . VAL A 1 651 ? -47.605 19.063 -29.125 1.00 25.86 651 VAL A CA 1
ATOM 4858 C C . VAL A 1 651 ? -47.099 20.456 -29.505 1.00 25.86 651 VAL A C 1
ATOM 4860 O O . VAL A 1 651 ? -45.902 20.735 -29.535 1.00 25.86 651 VAL A O 1
ATOM 4863 N N . ARG A 1 652 ? -48.061 21.350 -29.764 1.00 27.75 652 ARG A N 1
ATOM 4864 C CA . ARG A 1 652 ? -47.886 22.802 -29.895 1.00 27.75 652 ARG A CA 1
ATOM 4865 C C . ARG A 1 652 ? -47.398 23.402 -28.573 1.00 27.75 652 ARG A C 1
ATOM 4867 O O . ARG A 1 652 ? -48.000 23.185 -27.525 1.00 27.75 652 ARG A O 1
ATOM 4874 N N . ALA A 1 653 ? -46.348 24.212 -28.645 1.00 25.02 653 ALA A N 1
ATOM 4875 C CA . ALA A 1 653 ? -45.773 24.923 -27.511 1.00 25.02 653 ALA A CA 1
ATOM 4876 C C . ALA A 1 653 ? -46.760 25.928 -26.877 1.00 25.02 653 ALA A C 1
ATOM 4878 O O . ALA A 1 653 ? -47.252 26.841 -27.542 1.00 25.02 653 ALA A O 1
ATOM 4879 N N . ARG A 1 654 ? -46.983 25.810 -25.562 1.00 28.23 654 ARG A N 1
ATOM 4880 C CA . ARG A 1 654 ? -47.432 26.902 -24.683 1.00 28.23 654 ARG A CA 1
ATOM 4881 C C . ARG A 1 654 ? -46.477 26.993 -23.491 1.00 28.23 654 ARG A C 1
ATOM 4883 O O . ARG A 1 654 ? -46.234 25.999 -22.817 1.00 28.23 654 ARG A O 1
ATOM 4890 N N . GLN A 1 655 ? -45.935 28.185 -23.242 1.00 28.09 655 GLN A N 1
ATOM 4891 C CA . GLN A 1 655 ? -45.214 28.518 -22.010 1.00 28.09 655 GLN A CA 1
ATOM 4892 C C . GLN A 1 655 ? -46.220 28.642 -20.861 1.00 28.09 655 GLN A C 1
ATOM 4894 O O . GLN A 1 655 ? -47.128 29.467 -20.945 1.00 28.09 655 GLN A O 1
ATOM 4899 N N . LEU A 1 656 ? -46.042 27.864 -19.792 1.00 28.78 656 LEU A N 1
ATOM 4900 C CA . LEU A 1 656 ? -46.778 28.040 -18.537 1.00 28.78 656 LEU A CA 1
ATOM 4901 C C . LEU A 1 656 ? -45.876 28.720 -17.500 1.00 28.78 656 LEU A C 1
ATOM 4903 O O . LEU A 1 656 ? -44.703 28.370 -17.343 1.00 28.78 656 LEU A O 1
ATOM 4907 N N . THR A 1 657 ? -46.420 29.732 -16.826 1.00 33.06 657 THR A N 1
ATOM 4908 C CA . THR A 1 657 ? -45.760 30.510 -15.772 1.00 33.06 657 THR A CA 1
ATOM 4909 C C . THR A 1 657 ? -45.878 29.815 -14.407 1.00 33.06 657 THR A C 1
ATOM 4911 O O . THR A 1 657 ? -46.587 28.828 -14.236 1.00 33.06 657 THR A O 1
ATOM 4914 N N . ARG A 1 658 ? -45.112 30.307 -13.424 1.00 31.36 658 ARG A N 1
ATOM 4915 C CA . ARG A 1 658 ? -44.699 29.660 -12.157 1.00 31.36 658 ARG A CA 1
ATOM 4916 C C . ARG A 1 658 ? -45.821 29.302 -11.146 1.00 31.36 658 ARG A C 1
ATOM 4918 O O . ARG A 1 658 ? -45.509 29.112 -9.977 1.00 31.36 658 ARG A O 1
ATOM 4925 N N . GLN A 1 659 ? -47.088 29.197 -11.554 1.00 31.98 659 GLN A N 1
ATOM 4926 C CA . GLN A 1 659 ? -48.243 29.038 -10.653 1.00 31.98 659 GLN A CA 1
ATOM 4927 C C . GLN A 1 659 ? -49.205 27.877 -11.004 1.00 31.98 659 GLN A C 1
ATOM 4929 O O . GLN A 1 659 ? -50.263 27.776 -10.401 1.00 31.98 659 GLN A O 1
ATOM 4934 N N . GLU A 1 660 ? -48.832 26.956 -11.902 1.00 33.47 660 GLU A N 1
ATOM 4935 C CA . GLU A 1 660 ? -49.664 25.787 -12.282 1.00 33.47 660 GLU A CA 1
ATOM 4936 C C . GLU A 1 660 ? -49.016 24.425 -11.940 1.00 33.47 660 GLU A C 1
ATOM 4938 O O . GLU A 1 660 ? -49.223 23.429 -12.625 1.00 33.47 660 GLU A O 1
ATOM 4943 N N . ARG A 1 661 ? -48.192 24.349 -10.881 1.00 37.91 661 ARG A N 1
ATOM 4944 C CA . ARG A 1 661 ? -47.545 23.087 -10.439 1.00 37.91 661 ARG A CA 1
ATOM 4945 C C . ARG A 1 661 ? -48.216 22.371 -9.266 1.00 37.91 661 ARG A C 1
ATOM 4947 O O . ARG A 1 661 ? -47.671 21.392 -8.766 1.00 37.91 661 ARG A O 1
ATOM 4954 N N . THR A 1 662 ? -49.393 22.805 -8.852 1.00 38.91 662 THR A N 1
ATOM 4955 C CA . THR A 1 662 ? -50.157 22.150 -7.788 1.00 38.91 662 THR A CA 1
ATOM 4956 C C . THR A 1 662 ? -51.626 22.219 -8.145 1.00 38.91 662 THR A C 1
ATOM 4958 O O . THR A 1 662 ? -52.254 23.249 -7.929 1.00 38.91 662 THR A O 1
ATOM 4961 N N . ASP A 1 663 ? -52.104 21.172 -8.811 1.00 27.28 663 ASP A N 1
ATOM 4962 C CA . ASP A 1 663 ? -53.371 20.484 -8.547 1.00 27.28 663 ASP A CA 1
ATOM 4963 C C . ASP A 1 663 ? -53.886 19.789 -9.805 1.00 27.28 663 ASP A C 1
ATOM 4965 O O . ASP A 1 663 ? -53.749 20.291 -10.921 1.00 27.28 663 ASP A O 1
ATOM 4969 N N . SER A 1 664 ? -54.607 18.689 -9.562 1.00 25.58 664 SER A N 1
ATOM 4970 C CA . SER A 1 664 ? -55.443 17.917 -10.495 1.00 25.58 664 SER A CA 1
ATOM 4971 C C . SER A 1 664 ? -54.675 16.765 -11.196 1.00 25.58 664 SER A C 1
ATOM 4973 O O . SER A 1 664 ? -53.606 16.971 -11.751 1.00 25.58 664 SER A O 1
ATOM 4975 N N . ILE A 1 665 ? -55.122 15.501 -11.225 1.00 26.20 665 ILE A N 1
ATOM 4976 C CA . ILE A 1 665 ? -56.495 14.975 -11.252 1.00 26.20 665 ILE A CA 1
ATOM 4977 C C . ILE A 1 665 ? -56.538 13.518 -10.722 1.00 26.20 665 ILE A C 1
ATOM 4979 O O . ILE A 1 665 ? -55.805 12.653 -11.196 1.00 26.20 665 ILE A O 1
ATOM 4983 N N . PHE A 1 666 ? -57.475 13.250 -9.805 1.00 25.45 666 PHE A N 1
ATOM 4984 C CA . PHE A 1 666 ? -58.185 11.969 -9.662 1.00 25.45 666 PHE A CA 1
ATOM 4985 C C . PHE A 1 666 ? -59.175 11.798 -10.828 1.00 25.45 666 PHE A C 1
ATOM 4987 O O . PHE A 1 666 ? -59.984 12.699 -11.033 1.00 25.45 666 PHE A O 1
ATOM 4994 N N . VAL A 1 667 ? -59.218 10.644 -11.503 1.00 25.12 667 VAL A N 1
ATOM 4995 C CA . VAL A 1 667 ? -60.464 10.159 -12.134 1.00 25.12 667 VAL A CA 1
ATOM 4996 C C . VAL A 1 667 ? -60.612 8.668 -11.861 1.00 25.12 667 VAL A C 1
ATOM 4998 O O . VAL A 1 667 ? -59.740 7.875 -12.206 1.00 25.12 667 VAL A O 1
ATOM 5001 N N . ASP A 1 668 ? -61.738 8.321 -11.249 1.00 24.30 668 ASP A N 1
ATOM 5002 C CA . ASP A 1 668 ? -62.263 6.967 -11.116 1.00 24.30 668 ASP A CA 1
ATOM 5003 C C . ASP A 1 668 ? -63.477 6.790 -12.054 1.00 24.30 668 ASP A C 1
ATOM 5005 O O . ASP A 1 668 ? -64.119 7.766 -12.449 1.00 24.30 668 ASP A O 1
ATOM 5009 N N . ALA A 1 669 ? -63.803 5.520 -12.302 1.00 25.00 669 ALA A N 1
ATOM 5010 C CA . ALA A 1 669 ? -65.019 4.933 -12.869 1.00 25.00 669 ALA A CA 1
ATOM 5011 C C . ALA A 1 669 ? -65.205 4.884 -14.403 1.00 25.00 669 ALA A C 1
ATOM 5013 O O . ALA A 1 669 ? -65.620 5.848 -15.039 1.00 25.00 669 ALA A O 1
ATOM 5014 N N . ALA A 1 670 ? -65.107 3.664 -14.956 1.00 25.48 670 ALA A N 1
ATOM 5015 C CA . ALA A 1 670 ? -66.274 2.962 -15.519 1.00 25.48 670 ALA A CA 1
ATOM 5016 C C . ALA A 1 670 ? -65.967 1.481 -15.848 1.00 25.48 670 ALA A C 1
ATOM 5018 O O . ALA A 1 670 ? -65.095 1.166 -16.652 1.00 25.48 670 ALA A O 1
ATOM 5019 N N . ASN A 1 671 ? -66.747 0.573 -15.257 1.00 28.47 671 ASN A N 1
ATOM 5020 C CA . ASN A 1 671 ? -66.915 -0.831 -15.660 1.00 28.47 671 ASN A CA 1
ATOM 5021 C C . ASN A 1 671 ? -68.274 -0.951 -16.385 1.00 28.47 671 ASN A C 1
ATOM 5023 O O . ASN A 1 671 ? -69.208 -0.248 -15.986 1.00 28.47 671 ASN A O 1
ATOM 5027 N N . PRO A 1 672 ? -68.443 -1.845 -17.382 1.00 32.12 672 PRO A N 1
ATOM 5028 C CA . PRO A 1 672 ? -69.388 -2.937 -17.128 1.00 32.12 672 PRO A CA 1
ATOM 5029 C C . PRO A 1 672 ? -69.038 -4.304 -17.771 1.00 32.12 672 PRO A C 1
ATOM 5031 O O . PRO A 1 672 ? -69.016 -4.470 -18.985 1.00 32.12 672 PRO A O 1
ATOM 5034 N N . SER A 1 673 ? -69.050 -5.330 -16.912 1.00 26.61 673 SER A N 1
ATOM 5035 C CA . SER A 1 673 ? -69.901 -6.539 -16.994 1.00 26.61 673 SER A CA 1
ATOM 5036 C C . SER A 1 673 ? -69.388 -7.864 -17.620 1.00 26.61 673 SER A C 1
ATOM 5038 O O . SER A 1 673 ? -69.105 -7.979 -18.805 1.00 26.61 673 SER A O 1
ATOM 5040 N N . THR A 1 674 ? -69.509 -8.919 -16.784 1.00 27.17 674 THR A N 1
ATOM 5041 C CA . THR A 1 674 ? -69.613 -10.385 -17.049 1.00 27.17 674 THR A CA 1
ATOM 5042 C C . THR A 1 674 ? -68.326 -11.119 -17.490 1.00 27.17 674 THR A C 1
ATOM 5044 O O . THR A 1 674 ? -67.609 -10.632 -18.339 1.00 27.17 674 THR A O 1
ATOM 5047 N N . ARG A 1 675 ? -67.922 -12.307 -16.995 1.00 27.22 675 ARG A N 1
ATOM 5048 C CA . ARG A 1 675 ? -68.617 -13.478 -16.412 1.00 27.22 675 ARG A CA 1
ATOM 5049 C C . ARG A 1 675 ? -67.558 -14.423 -15.758 1.00 27.22 675 ARG A C 1
ATOM 5051 O O . ARG A 1 675 ? -66.522 -14.616 -16.369 1.00 27.22 675 ARG A O 1
ATOM 5058 N N . LYS A 1 676 ? -67.866 -15.008 -14.576 1.00 27.12 676 LYS A N 1
ATOM 5059 C CA . LYS A 1 676 ? -67.511 -16.351 -13.985 1.00 27.12 676 LYS A CA 1
ATOM 5060 C C . LYS A 1 676 ? -66.114 -16.972 -14.309 1.00 27.12 676 LYS A C 1
ATOM 5062 O O . LYS A 1 676 ? -65.798 -17.111 -15.472 1.00 27.12 676 LYS A O 1
ATOM 5067 N N . SER A 1 677 ? -65.267 -17.499 -13.404 1.00 26.20 677 SER A N 1
ATOM 5068 C CA . SER A 1 677 ? -65.479 -18.308 -12.179 1.00 26.20 677 SER A CA 1
ATOM 5069 C C . SER A 1 677 ? -64.149 -18.662 -11.444 1.00 26.20 677 SER A C 1
ATOM 5071 O O . SER A 1 677 ? -63.280 -19.232 -12.084 1.00 26.20 677 SER A O 1
ATOM 5073 N N . ARG A 1 678 ? -64.082 -18.427 -10.112 1.00 29.05 678 ARG A N 1
ATOM 5074 C CA . ARG A 1 678 ? -63.563 -19.267 -8.974 1.00 29.05 678 ARG A CA 1
ATOM 5075 C C . ARG A 1 678 ? -62.126 -19.915 -8.961 1.00 29.05 678 ARG A C 1
ATOM 5077 O O . ARG A 1 678 ? -61.519 -20.049 -10.006 1.00 29.05 678 ARG A O 1
ATOM 5084 N N . PRO A 1 679 ? -61.549 -20.275 -7.772 1.00 37.56 679 PRO A N 1
ATOM 5085 C CA . PRO A 1 679 ? -60.303 -19.671 -7.232 1.00 37.56 679 PRO A CA 1
ATOM 5086 C C . PRO A 1 679 ? -59.161 -20.658 -6.852 1.00 37.56 679 PRO A C 1
ATOM 5088 O O . PRO A 1 679 ? -59.412 -21.855 -6.779 1.00 37.56 679 PRO A O 1
ATOM 5091 N N . SER A 1 680 ? -57.957 -20.154 -6.503 1.00 27.16 680 SER A N 1
ATOM 5092 C CA . SER A 1 680 ? -56.927 -20.766 -5.601 1.00 27.16 680 SER A CA 1
ATOM 5093 C C . SER A 1 680 ? -55.775 -19.761 -5.333 1.00 27.16 680 SER A C 1
ATOM 5095 O O . SER A 1 680 ? -55.096 -19.370 -6.271 1.00 27.16 680 SER A O 1
ATOM 5097 N N . ILE A 1 681 ? -55.714 -19.084 -4.176 1.00 25.53 681 ILE A N 1
ATOM 5098 C CA . ILE A 1 681 ? -54.788 -19.289 -3.027 1.00 25.53 681 ILE A CA 1
ATOM 5099 C C . ILE A 1 681 ? -53.284 -19.374 -3.382 1.00 25.53 681 ILE A C 1
ATOM 5101 O O . ILE A 1 681 ? -52.822 -20.440 -3.767 1.00 25.53 681 ILE A O 1
ATOM 5105 N N . LEU A 1 682 ? -52.517 -18.297 -3.119 1.00 26.06 682 LEU A N 1
ATOM 5106 C CA . LEU A 1 682 ? -51.328 -18.293 -2.234 1.00 26.06 682 LEU A CA 1
ATOM 5107 C C . LEU A 1 682 ? -50.807 -16.858 -1.964 1.00 26.06 682 LEU A C 1
ATOM 5109 O O . LEU A 1 682 ? -50.798 -16.003 -2.844 1.00 26.06 682 LEU A O 1
ATOM 5113 N N . ALA A 1 683 ? -50.452 -16.635 -0.695 1.00 25.72 683 ALA A N 1
ATOM 5114 C CA . ALA A 1 683 ? -50.080 -15.405 0.019 1.00 25.72 683 ALA A CA 1
ATOM 5115 C C . ALA A 1 683 ? -48.826 -14.688 -0.548 1.00 25.72 683 ALA A C 1
ATOM 5117 O O . ALA A 1 683 ? -47.902 -15.347 -1.008 1.00 25.72 683 ALA A O 1
ATOM 5118 N N . ALA A 1 684 ? -48.831 -13.360 -0.722 1.00 25.34 684 ALA A N 1
ATOM 5119 C CA . ALA A 1 684 ? -48.542 -12.271 0.235 1.00 25.34 684 ALA A CA 1
ATOM 5120 C C . ALA A 1 684 ? -47.050 -12.078 0.593 1.00 25.34 684 ALA A C 1
ATOM 5122 O O . ALA A 1 684 ? -46.480 -12.881 1.322 1.00 25.34 684 ALA A O 1
ATOM 5123 N N . ALA A 1 685 ? -46.475 -10.951 0.151 1.00 25.81 685 ALA A N 1
ATOM 5124 C CA . ALA A 1 685 ? -45.472 -10.168 0.884 1.00 25.81 685 ALA A CA 1
ATOM 5125 C C . ALA A 1 685 ? -45.393 -8.750 0.282 1.00 25.81 685 ALA A C 1
ATOM 5127 O O . ALA A 1 685 ? -45.027 -8.560 -0.877 1.00 25.81 685 ALA A O 1
ATOM 5128 N N . THR A 1 686 ? -45.811 -7.777 1.083 1.00 26.25 686 THR A N 1
ATOM 5129 C CA . THR A 1 686 ? -45.905 -6.341 0.805 1.00 26.25 686 THR A CA 1
ATOM 5130 C C . THR A 1 686 ? -44.558 -5.666 1.087 1.00 26.25 686 THR A C 1
ATOM 5132 O O . THR A 1 686 ? -43.922 -5.971 2.093 1.00 26.25 686 THR A O 1
ATOM 5135 N N . ILE A 1 687 ? -44.132 -4.743 0.219 1.00 26.06 687 ILE A N 1
ATOM 5136 C CA . ILE A 1 687 ? -43.001 -3.833 0.454 1.00 26.06 687 ILE A CA 1
ATOM 5137 C C . ILE A 1 687 ? -43.556 -2.580 1.132 1.00 26.06 687 ILE A C 1
ATOM 5139 O O . ILE A 1 687 ? -44.393 -1.891 0.547 1.00 26.06 687 ILE A O 1
ATOM 5143 N N . ASP A 1 688 ? -43.094 -2.315 2.353 1.00 26.28 688 ASP A N 1
ATOM 5144 C CA . ASP A 1 688 ? -43.402 -1.105 3.109 1.00 26.28 688 ASP A CA 1
ATOM 5145 C C . ASP A 1 688 ? -42.332 -0.020 2.926 1.00 26.28 688 ASP A C 1
ATOM 5147 O O . ASP A 1 688 ? -41.208 -0.254 2.480 1.00 26.28 688 ASP A O 1
ATOM 5151 N N . GLN A 1 689 ? -42.763 1.193 3.236 1.00 26.98 689 GLN A N 1
ATOM 5152 C CA . GLN A 1 689 ? -42.270 2.492 2.798 1.00 26.98 689 GLN A CA 1
ATOM 5153 C C . GLN A 1 689 ? -40.918 2.927 3.393 1.00 26.98 689 GLN A C 1
ATOM 5155 O O . GLN A 1 689 ? -40.643 2.738 4.576 1.00 26.98 689 GLN A O 1
ATOM 5160 N N . VAL A 1 690 ? -40.121 3.653 2.596 1.00 24.94 690 VAL A N 1
ATOM 5161 C CA . VAL A 1 690 ? -38.999 4.472 3.088 1.00 24.94 690 VAL A CA 1
ATOM 5162 C C . VAL A 1 690 ? -39.482 5.906 3.313 1.00 24.94 690 VAL A C 1
ATOM 5164 O O . VAL A 1 690 ? -39.860 6.611 2.378 1.00 24.94 690 VAL A O 1
ATOM 5167 N N . PHE A 1 691 ? -39.436 6.330 4.575 1.00 24.77 691 PHE A N 1
ATOM 5168 C CA . PHE A 1 691 ? -39.590 7.710 5.028 1.00 24.77 691 PHE A CA 1
ATOM 5169 C C . PHE A 1 691 ? -38.371 8.554 4.625 1.00 24.77 691 PHE A C 1
ATOM 5171 O O . PHE A 1 691 ? -37.243 8.234 4.991 1.00 24.77 691 PHE A O 1
ATOM 5178 N N . VAL A 1 692 ? -38.601 9.692 3.964 1.00 25.97 692 VAL A N 1
ATOM 5179 C CA . VAL A 1 692 ? -37.607 10.768 3.823 1.00 25.97 692 VAL A CA 1
ATOM 5180 C C . VAL A 1 692 ? -38.043 11.927 4.717 1.00 25.97 692 VAL A C 1
ATOM 5182 O O . VAL A 1 692 ? -39.016 12.618 4.423 1.00 25.97 692 VAL A O 1
ATOM 5185 N N . ARG A 1 693 ? -37.327 12.144 5.827 1.00 26.52 693 ARG A N 1
ATOM 5186 C CA . ARG A 1 693 ? -37.396 13.397 6.590 1.00 26.52 693 ARG A CA 1
ATOM 5187 C C . ARG A 1 693 ? -36.452 14.409 5.951 1.00 26.52 693 ARG A C 1
ATOM 5189 O O . ARG A 1 693 ? -35.240 14.216 5.955 1.00 26.52 693 ARG A O 1
ATOM 5196 N N . GLY A 1 694 ? -37.029 15.484 5.424 1.00 24.19 694 GLY A N 1
ATOM 5197 C CA . GLY A 1 694 ? -36.302 16.685 5.037 1.00 24.19 694 GLY A CA 1
ATOM 5198 C C . GLY A 1 694 ? -35.831 17.468 6.262 1.00 24.19 694 GLY A C 1
ATOM 5199 O O . GLY A 1 694 ? -36.544 17.571 7.260 1.00 24.19 694 GLY A O 1
ATOM 5200 N N . VAL A 1 695 ? -34.636 18.040 6.157 1.00 25.23 695 VAL A N 1
ATOM 5201 C CA . VAL A 1 695 ? -34.186 19.150 6.997 1.00 25.23 695 VAL A CA 1
ATOM 5202 C C . VAL A 1 695 ? -33.821 20.286 6.053 1.00 25.23 695 VAL A C 1
ATOM 5204 O O . VAL A 1 695 ? -33.002 20.120 5.151 1.00 25.23 695 VAL A O 1
ATOM 5207 N N . SER A 1 696 ? -34.506 21.405 6.249 1.00 30.25 696 SER A N 1
ATOM 5208 C CA . SER A 1 696 ? -34.317 22.672 5.557 1.00 30.25 696 SER A CA 1
ATOM 5209 C C . SER A 1 696 ? -32.966 23.307 5.890 1.00 30.25 696 SER A C 1
ATOM 5211 O O . SER A 1 696 ? -32.562 23.298 7.052 1.00 30.25 696 SER A O 1
ATOM 5213 N N . PHE A 1 697 ? -32.359 23.950 4.893 1.00 32.59 697 PHE A N 1
ATOM 5214 C CA . PHE A 1 697 ? -31.685 25.241 5.035 1.00 32.59 697 PHE A CA 1
ATOM 5215 C C . PHE A 1 697 ? -32.065 26.124 3.851 1.00 32.59 697 PHE A C 1
ATOM 5217 O O . PHE A 1 697 ? -32.107 25.585 2.720 1.00 32.59 697 PHE A O 1
#

pLDDT: mean 73.47, std 26.15, range [23.31, 98.94]

Secondary structure (DSSP, 8-state):
--------------------------------S----S-S-SS-SSTTS-EEEEE--S-EEEEEEEBTTB--EEEEEEE-SSEEEEEEEES-SS-EEEEEEETT--EEEEE--STTPPEEEEEEEPSEEEEEEEEESTT--EEEEEEEEEE------------PPPTT--SSSGGG-EEEEE--SEEEEEEEESSSS--EEEEEEESS-EEEEEEEES-SS-EEEEEEETTS-EEEEE--SSSPPEEEEEEEPSEEEEEEEEESSSS-EEEEEEEEEE--------S-------PPPPPP-PPSSGGGGHHHHHTTHHHHHHTT-S-TT-EEEEEES---TT-TTTTTTB---TT--TTSSS-SS-SS-TT-BTBEETTTTBS----SSSHHHHHHHHHH---SSSS---SSTTPEEEEEE-S-TTS---HHHHHHHHHHHHHTT-SEEEE---B---HHHHHHHHHHHHTT-EEEEE--SS--SSPPBTGGGGGT-TTEEEEEEE-TTSBBPTTSPP-GGG---EEEEE-SSEEEEETTTEEEEE-SHHHHHHHHHHHHHHHHHH-TT--HHHHHHHHHHH-BS--BT--SS-B--HHHHHHHHHT--PPP----------------------------PPPPPPPP------PPPTT-SS-----------------------PPPPPP------

Radius of gyration: 33.98 Å; Cα contacts (8 Å, |Δi|>4): 1563; chains: 1; bounding box: 115×68×122 Å

Foldseek 3Di:
DDDDDDDDDDDDDDDDDDDDDDDDDDDDDDPDDDDPPDDADQADQFPVRGNEPEEDPFKDKDKHKDALLNAKGKHKYWYAAKWKKKKKKAPKPFQKWKWKAFPQRATPDIFRDHTRDMGMDIDIDGGHMMMIMIGGADRIITMIMMMMGIDDDPDDDDDDDPPDQDPPAQFQGPVSHAEPEEQPFKDKDKDKDAQNRFKGKHKYFHQFWFWKKKKKAPKPWFKWKFKAFPVRDTQWIFGDHIRDITMTIGGDGGGMMMMMMGGPDNGMIIIMIMIGGPDPDDDDDDPDDDPPDQQDFQDQDDDPDPPQCLQLVLQALVSLVVVVQQLAPAEEEQAWQFAPCVAPQRVQQQDFQPQADAPPQDPRVPPVAGRLGRHDELPVSHNPRDHLAFLSHFLSFQQAGAPPVDFGGHSRPNHHYRRYRQAHNVGDGDPQSLLVSLQRCLVSRHQEYFALDFDADDPSNVVSLVVCQVSQHAYFHEQWFQQAQARGPPQLCQQVGLRYEYEFEDDSQLEGDSRTHAHHPSSGQYEYGHFAQRWGDGPPNDIGTHGGSSSGRSNLVNLLSSQCSLPVPDGSNQLSVLQLVQADQPRHPHPHSHYGHSSSSNSSSNPDDDPPPPPDPDDDDDDDDDDDDDDDDDDDDDDDDDDDDDDDDDDDDDDDDDPPPDDDDDDDDDDDDDDDDDDDDDDDDDDDDDDDDDDDD

Mean predicted aligned error: 20.73 Å

Nearest PDB structures (foldseek):
  5ard-assembly1_A  TM=9.459E-01  e=2.117E-27  Lederbergia lenta
  1sbi-assembly1_A  TM=9.095E-01  e=2.432E-26  Bacillus amyloliquefaciens
  1sud-assembly1_A  TM=9.270E-01  e=1.755E-25  Bacillus amyloliquefaciens
  7am3-assembly1_A  TM=9.021E-01  e=3.402E-24  Bacillus amyloliquefaciens
  8cp0-assembly1_A  TM=8.821E-01  e=5.538E-23  Plasmodium vivax